Protein AF-A0A7C0UX94-F1 (afdb_monomer)

Secondary structure (DSSP, 8-state):
--HHHHHHHHHHTT---------SSEEEEEE----SS----HHHHHHHHHTSS-SEEEEEES-TT-S-HHHHHHHHHHHHHHT-EEEEEE-SSS---TT--BHHHHHHHHHHHHHHHHHHHHHT--EEEEES--PBPTTTTTTT----EEBB-TTSSBHHHHHHH-HHHHHHHHHHHHHHS-HHHHHHHHHHHHHHHH---HHHHHHHHHHS-HHHHHHHHHHHHHHHHHHS--SEE-HHHHHHHHHHHHHHTT-HHHHHHHTT--GGGS-HHHHHHHHHHHHHHHHHHHHHHHHHHHT-EEEEEPPP--SGGGTTTBTT-SHHHHHHHHHHH--TTEEEEEEHHHHHHTT-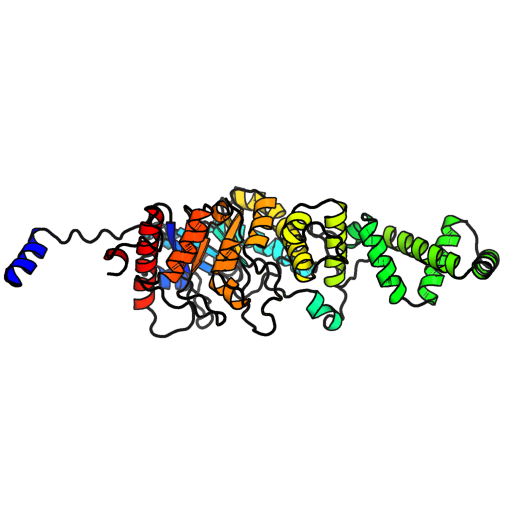-HHHHHHHSPTTGGGGEEEEEE-BS--TT---BPPPTT-HHHHHHHHHHHHTT--SEEEEEPP-S-S-HHHHHHHHHHHHHHHHHHHHTT--GGG--HHHH-

Mean predicted aligned error: 6.47 Å

Foldseek 3Di:
DDPVVVVVCCVVVPPPVPPLQFFDFEFEEAELADPPDDPQQQLRSCVVCLPLPGQEYEYEEQALPRQDPVNLVSLLVSCVVSVHAYAYAYNQPPWQQLLFQALVSLVVNLVRVLSNLVSCLSNVHAAYEYALHPDFQLVVCVPPPPFFHQGHALQSHGLLQLCLVFPQLLLVVLVVVVVVDDPVVLVVLLLVQCCVPVVDDDPRSVVVQVPDDPVRSVVSSSVSSSVVSNVVRDRTDRRVSSLSSQLSSCLVVVNQLCCQQQVSDRPVPTDSLSSQQSSSLSSNLSSVVSCLVSCVVSNHAYAYEADADQDLVRQLGIHPNALQSVLSSQVSNVHPRYAYEYEQLRNQLSVHDLQVSLLPHDAQSLQRYAEYEDAQPRHNNSARHQDALPRLVRLQSVLSSVRSPVQHHYYYRYHGDDDDPRPSSNRRSSSVSLSSVCVNVVQHSVRDDPVSVD

Solvent-accessible surface area (backbone atoms only — not comparable to full-atom values): 23835 Å² total; per-residue (Å²): 133,57,72,67,57,54,53,50,49,46,64,72,68,44,66,68,68,78,65,82,69,71,40,89,48,45,46,51,25,32,47,51,38,78,78,82,85,55,94,62,48,73,48,53,38,51,58,71,52,61,79,46,82,51,52,31,40,31,39,63,37,58,49,64,76,70,66,47,78,67,40,43,55,49,46,40,49,50,32,67,76,69,68,46,45,42,30,35,33,42,25,80,81,49,68,49,45,44,41,48,38,41,44,69,49,38,53,48,40,58,48,49,56,52,42,38,44,52,44,26,48,73,52,62,32,49,34,42,33,34,55,49,16,74,45,59,46,50,70,81,40,63,81,73,59,83,68,61,41,54,32,22,43,43,82,69,45,61,34,21,60,56,32,48,72,24,72,64,21,34,52,53,50,45,56,57,43,66,75,72,52,54,70,67,58,46,50,52,44,31,49,55,40,46,29,69,76,69,73,44,58,70,71,62,40,53,52,51,61,70,69,47,51,72,70,55,46,52,51,47,35,53,52,24,50,45,54,46,35,51,77,51,45,59,55,68,41,47,60,46,54,48,47,50,35,49,37,30,46,32,53,76,69,64,33,66,48,34,38,73,55,35,65,62,47,59,64,95,76,36,58,66,69,33,48,47,27,22,40,30,37,44,27,38,47,31,53,50,65,74,39,48,66,57,30,62,78,37,64,28,32,41,27,42,21,37,21,70,36,91,46,77,93,48,41,72,36,43,33,40,45,48,70,54,54,47,48,49,38,42,58,77,67,67,42,97,47,48,33,27,29,50,35,45,30,27,28,12,21,36,73,45,61,52,62,62,52,57,67,69,39,58,86,56,53,16,62,44,36,42,34,34,40,42,41,33,76,57,34,59,78,63,40,37,39,70,36,55,64,65,47,57,65,53,50,41,50,54,45,59,36,34,78,16,41,37,69,47,34,37,43,27,42,44,69,39,82,75,85,78,72,73,67,48,48,46,46,22,50,51,21,51,27,53,49,43,44,40,55,75,68,69,54,51,76,93,64,62,53,73,76,62,66,108

Nearest PDB structures (foldseek):
  7x7w-assembly1_B-2  TM=7.216E-01  e=4.611E-09  Clostridia bacterium
  4pfh-assembly1_B  TM=6.745E-01  e=8.131E-09  Pseudomonas cichorii
  8xj1-assembly1_A  TM=6.664E-01  e=1.167E-08  Kroppenstedtia eburnea
  4pgl-assembly2_D  TM=6.626E-01  e=1.434E-08  Pseudomonas cichorii
  4q7i-assembly1_A  TM=6.399E-01  e=9.015E-09  Escherichia coli K-12

Sequence (454 aa):
MSNMLKEALNKVFGKKKERFFEPSGYKIGVTTGIPSFDRATVVQQTQMVVSKGTKVIQVDLEYPQSPTPHDIEEIKRIIKAQGLELTIHAATNVTLPTTSAEKIDYELVDKDMKDYVKLCKKVGFKAINVHSSYLPSPFLMREYRRLSWNMVDENGDPIGEKLAKSEKALEWFVNDRMEKISFETKLVILRNYLSKKEKIYGEELDKKLRSLSEREMEKLMKESIKDYYRENPPTNLYEFEAYMIMAWWMYERGDELWRNIAGGKPPDKCEEKKLVDAVAGKYLQGHIKKLLKDLEDAKVILLIENPDCRRKEFRGYHRLEKPIDIFYVVKSIDHPLVRMTIDFEHVATHGLNVEEEIKKMPQGSGEYVKMLHVGSYPSPAHLHHPVERDDVYLYRLMWHLRERGFKEGYIIFEWGGGRKEEERWLESVNALKWMAMWLERDVAPDDLPPEFFG

Radius of gyration: 27.6 Å; Cα contacts (8 Å, |Δi|>4): 798; chains: 1; bounding box: 81×45×96 Å

Structure (mmCIF, N/CA/C/O backbone):
data_AF-A0A7C0UX94-F1
#
_entry.id   AF-A0A7C0UX94-F1
#
loop_
_atom_site.group_PDB
_atom_site.id
_atom_site.type_symbol
_atom_site.label_atom_id
_atom_site.label_alt_id
_atom_site.label_comp_id
_atom_site.label_asym_id
_atom_site.label_entity_id
_atom_site.label_seq_id
_atom_site.pdbx_PDB_ins_code
_atom_site.Cartn_x
_atom_site.Cartn_y
_atom_site.Cartn_z
_atom_site.occupancy
_atom_site.B_iso_or_equiv
_atom_site.auth_seq_id
_atom_site.auth_comp_id
_atom_site.auth_asym_id
_atom_site.auth_atom_id
_atom_site.pdbx_PDB_model_num
ATOM 1 N N . MET A 1 1 ? -45.753 -14.190 41.752 1.00 53.19 1 MET A N 1
ATOM 2 C CA . MET A 1 1 ? -44.791 -13.324 42.473 1.00 53.19 1 MET A CA 1
ATOM 3 C C . MET A 1 1 ? -45.072 -11.888 42.039 1.00 53.19 1 MET A C 1
ATOM 5 O O . MET A 1 1 ? -45.102 -11.661 40.837 1.00 53.19 1 MET A O 1
ATOM 9 N N . SER A 1 2 ? -45.422 -10.972 42.952 1.00 69.06 2 SER A N 1
ATOM 10 C CA . SER A 1 2 ? -45.878 -9.620 42.572 1.00 69.06 2 SER A CA 1
ATOM 11 C C . SER A 1 2 ? -44.735 -8.800 41.959 1.00 69.06 2 SER A C 1
ATOM 13 O O . SER A 1 2 ? -43.576 -8.978 42.338 1.00 69.06 2 SER A O 1
ATOM 15 N N . ASN A 1 3 ? -45.046 -7.891 41.028 1.00 64.06 3 ASN A N 1
ATOM 16 C CA . ASN A 1 3 ? -44.052 -6.991 40.418 1.00 64.06 3 ASN A CA 1
ATOM 17 C C . ASN A 1 3 ? -43.265 -6.191 41.471 1.00 64.06 3 ASN A C 1
ATOM 19 O O . ASN A 1 3 ? -42.065 -5.985 41.319 1.00 64.06 3 ASN A O 1
ATOM 23 N N . MET A 1 4 ? -43.910 -5.874 42.596 1.00 70.62 4 MET A N 1
ATOM 24 C CA . MET A 1 4 ? -43.288 -5.242 43.761 1.00 70.62 4 MET A CA 1
ATOM 25 C C . MET A 1 4 ? -42.178 -6.098 44.390 1.00 70.62 4 MET A C 1
ATOM 27 O O . MET A 1 4 ? -41.134 -5.576 44.773 1.00 70.62 4 MET A O 1
ATOM 31 N N . LEU A 1 5 ? -42.366 -7.421 44.469 1.00 68.06 5 LEU A N 1
ATOM 32 C CA . LEU A 1 5 ? -41.351 -8.331 45.008 1.00 68.06 5 LEU A CA 1
ATOM 33 C C . LEU A 1 5 ? -40.148 -8.443 44.056 1.00 68.06 5 LEU A C 1
ATOM 35 O O . LEU A 1 5 ? -39.011 -8.521 44.511 1.00 68.06 5 LEU A O 1
ATOM 39 N N . LYS A 1 6 ? -40.387 -8.390 42.738 1.00 63.97 6 LYS A N 1
ATOM 40 C CA . LYS A 1 6 ? -39.338 -8.361 41.701 1.00 63.97 6 LYS A CA 1
ATOM 41 C C . LYS A 1 6 ? -38.492 -7.082 41.779 1.00 63.97 6 LYS A C 1
ATOM 43 O O . LYS A 1 6 ? -37.269 -7.154 41.703 1.00 63.97 6 LYS A O 1
ATOM 48 N N . GLU A 1 7 ? -39.119 -5.922 41.971 1.00 67.25 7 GLU A N 1
ATOM 49 C CA . GLU A 1 7 ? -38.414 -4.642 42.141 1.00 67.25 7 GLU A CA 1
ATOM 50 C C . GLU A 1 7 ? -37.633 -4.566 43.456 1.00 67.25 7 GLU A C 1
ATOM 52 O O . GLU A 1 7 ? -36.495 -4.093 43.469 1.00 67.25 7 GLU A O 1
ATOM 57 N N . ALA A 1 8 ? -38.202 -5.081 44.548 1.00 69.31 8 ALA A N 1
ATOM 58 C CA . ALA A 1 8 ? -37.527 -5.147 45.840 1.00 69.31 8 ALA A CA 1
ATOM 59 C C . ALA A 1 8 ? -36.308 -6.084 45.798 1.00 69.31 8 ALA A C 1
ATOM 61 O O . ALA A 1 8 ? -35.240 -5.716 46.283 1.00 69.31 8 ALA A O 1
ATOM 62 N N . LEU A 1 9 ? -36.421 -7.247 45.146 1.00 62.31 9 LEU A N 1
ATOM 63 C CA . LEU A 1 9 ? -35.295 -8.165 44.939 1.00 62.31 9 LEU A CA 1
ATOM 64 C C . LEU A 1 9 ? -34.199 -7.538 44.061 1.00 62.31 9 LEU A C 1
ATOM 66 O O . LEU A 1 9 ? -33.023 -7.641 44.401 1.00 62.31 9 LEU A O 1
ATOM 70 N N . ASN A 1 10 ? -34.563 -6.801 43.006 1.00 62.44 10 ASN A N 1
ATOM 71 C CA . ASN A 1 10 ? -33.601 -6.068 42.169 1.00 62.44 10 ASN A CA 1
ATOM 72 C C . ASN A 1 10 ? -32.877 -4.932 42.919 1.00 62.44 10 ASN A C 1
ATOM 74 O O . ASN A 1 10 ? -31.728 -4.619 42.597 1.00 62.44 10 ASN A O 1
ATOM 78 N N . LYS A 1 11 ? -33.526 -4.320 43.920 1.00 61.97 11 LYS A N 1
ATOM 79 C CA . LYS A 1 11 ? -32.927 -3.303 44.804 1.00 61.97 11 LYS A CA 1
ATOM 80 C C . LYS A 1 11 ? -32.017 -3.905 45.878 1.00 61.97 11 LYS A C 1
ATOM 82 O O . LYS A 1 11 ? -30.980 -3.319 46.168 1.00 61.97 11 LYS A O 1
ATOM 87 N N . VAL A 1 12 ? -32.396 -5.045 46.461 1.00 61.75 12 VAL A N 1
ATOM 88 C CA . VAL A 1 12 ? -31.690 -5.670 47.598 1.00 61.75 12 VAL A CA 1
ATOM 89 C C . VAL A 1 12 ? -30.493 -6.505 47.151 1.00 61.75 12 VAL A C 1
ATOM 91 O O . VAL A 1 12 ? -29.447 -6.450 47.789 1.00 61.75 12 VAL A O 1
ATOM 94 N N . PHE A 1 13 ? -30.599 -7.232 46.038 1.00 53.53 13 PHE A N 1
ATOM 95 C CA . PHE A 1 13 ? -29.472 -8.019 45.527 1.00 53.53 13 PHE A CA 1
ATOM 96 C C . PHE A 1 13 ? -28.474 -7.198 44.719 1.00 53.53 13 PHE A C 1
ATOM 98 O O . PHE A 1 13 ? -27.412 -7.708 44.370 1.00 53.53 13 PHE A O 1
ATOM 105 N N . GLY A 1 14 ? -28.804 -5.930 44.452 1.00 46.16 14 GLY A N 1
ATOM 106 C CA . GLY A 1 14 ? -28.168 -5.147 43.418 1.00 46.16 14 GLY A CA 1
ATOM 107 C C . GLY A 1 14 ? -28.348 -5.858 42.080 1.00 46.16 14 GLY A C 1
ATOM 108 O O . GLY A 1 14 ? -27.892 -6.980 41.865 1.00 46.16 14 GLY A O 1
ATOM 109 N N . LYS A 1 15 ? -28.872 -5.166 41.071 1.00 43.44 15 LYS A N 1
ATOM 110 C CA . LYS A 1 15 ? -28.225 -5.372 39.778 1.00 43.44 15 LYS A CA 1
ATOM 111 C C . LYS A 1 15 ? -26.751 -5.092 40.062 1.00 43.44 15 LYS A C 1
ATOM 113 O O . LYS A 1 15 ? -26.399 -3.931 40.277 1.00 43.44 15 LYS A O 1
ATOM 118 N N . LYS A 1 16 ? -25.902 -6.131 40.161 1.00 39.16 16 LYS A N 1
ATOM 119 C CA . LYS A 1 16 ? -24.482 -5.988 39.827 1.00 39.16 16 LYS A CA 1
ATOM 120 C C . LYS A 1 16 ? -24.560 -5.131 38.582 1.00 39.16 16 LYS A C 1
ATOM 122 O O . LYS A 1 16 ? -25.128 -5.617 37.606 1.00 39.16 16 LYS A O 1
ATOM 127 N N . LYS A 1 17 ? -24.176 -3.845 38.669 1.00 39.62 17 LYS A N 1
ATOM 128 C CA . LYS A 1 17 ? -24.048 -2.995 37.483 1.00 39.62 17 LYS A CA 1
ATOM 129 C C . LYS A 1 17 ? -23.378 -3.915 36.491 1.00 39.62 17 LYS A C 1
ATOM 131 O O . LYS A 1 17 ? -22.303 -4.412 36.848 1.00 39.62 17 LYS A O 1
ATOM 136 N N . GLU A 1 18 ? -24.073 -4.274 35.410 1.00 43.97 18 GLU A N 1
ATOM 137 C CA . GLU A 1 18 ? -23.497 -5.127 34.381 1.00 43.97 18 GLU A CA 1
ATOM 138 C C . GLU A 1 18 ? -22.158 -4.477 34.105 1.00 43.97 18 GLU A C 1
ATOM 140 O O . GLU A 1 18 ? -22.091 -3.303 33.732 1.00 43.97 18 GLU A O 1
ATOM 145 N N . ARG A 1 19 ? -21.091 -5.146 34.553 1.00 47.66 19 ARG A N 1
ATOM 146 C CA . ARG A 1 19 ? -19.752 -4.604 34.403 1.00 47.66 19 ARG A CA 1
ATOM 147 C C . ARG A 1 19 ? -19.648 -4.457 32.906 1.00 47.66 19 ARG A C 1
ATOM 149 O O . ARG A 1 19 ? -19.802 -5.475 32.241 1.00 47.66 19 ARG A O 1
ATOM 156 N N . PHE A 1 20 ? -19.476 -3.224 32.426 1.00 54.09 20 PHE A N 1
ATOM 157 C CA . PHE A 1 20 ? -19.206 -2.941 31.023 1.00 54.09 20 PHE A CA 1
ATOM 158 C C . PHE A 1 20 ? -18.286 -4.045 30.515 1.00 54.09 20 PHE A C 1
ATOM 160 O O . PHE A 1 20 ? -17.175 -4.211 31.029 1.00 54.09 20 PHE A O 1
ATOM 167 N N . PHE A 1 21 ? -18.844 -4.908 29.668 1.00 75.38 21 PHE A N 1
ATOM 168 C CA . PHE A 1 21 ? -18.183 -6.139 29.298 1.00 75.38 21 PHE A CA 1
ATOM 169 C C . PHE A 1 21 ? -17.116 -5.765 28.284 1.00 75.38 21 PHE A C 1
ATOM 171 O O . PHE A 1 21 ? -17.414 -5.337 27.174 1.00 75.38 21 PHE A O 1
ATOM 178 N N . GLU A 1 22 ? -15.868 -5.836 28.715 1.00 87.12 22 GLU A N 1
ATOM 179 C CA . GLU A 1 22 ? -14.724 -5.494 27.889 1.00 87.12 22 GLU A CA 1
ATOM 180 C C . GLU A 1 22 ? -14.121 -6.801 27.370 1.00 87.12 22 GLU A C 1
ATOM 182 O O . GLU A 1 22 ? -13.654 -7.590 28.200 1.00 87.12 22 GLU A O 1
ATOM 187 N N . PRO A 1 23 ? -14.160 -7.059 26.048 1.00 92.62 23 PRO A N 1
ATOM 188 C CA . PRO A 1 23 ? -13.433 -8.177 25.459 1.00 92.62 23 PRO A CA 1
ATOM 189 C C . PRO A 1 23 ? -11.940 -8.096 25.815 1.00 92.62 23 PRO A C 1
ATOM 191 O O . PRO A 1 23 ? -11.379 -7.015 26.013 1.00 92.62 23 PRO A O 1
ATOM 194 N N . SER A 1 24 ? -11.316 -9.258 25.979 1.00 91.81 24 SER A N 1
ATOM 195 C CA . SER A 1 24 ? -9.931 -9.388 26.435 1.00 91.81 24 SER A CA 1
ATOM 196 C C . SER A 1 24 ? -8.909 -9.339 25.295 1.00 91.81 24 SER A C 1
ATOM 198 O O . SER A 1 24 ? -7.854 -8.725 25.452 1.00 91.81 24 SER A O 1
ATOM 200 N N . GLY A 1 25 ? -9.222 -9.960 24.158 1.00 93.38 25 GLY A N 1
ATOM 201 C CA . GLY A 1 25 ? -8.390 -10.012 22.956 1.00 93.38 25 GLY A CA 1
ATOM 202 C C . GLY A 1 25 ? -8.721 -8.908 21.952 1.00 93.38 25 GLY A C 1
ATOM 203 O O . GLY A 1 25 ? -7.832 -8.423 21.250 1.00 93.38 25 GLY A O 1
ATOM 204 N N . TYR A 1 26 ? -9.977 -8.461 21.897 1.00 96.69 26 TYR A N 1
ATOM 205 C CA . TYR A 1 26 ? -10.390 -7.390 20.987 1.00 96.69 26 TYR A CA 1
ATOM 206 C C . TYR A 1 26 ? -10.518 -6.047 21.704 1.00 96.69 26 TYR A C 1
ATOM 208 O O . TYR A 1 26 ? -11.089 -5.947 22.786 1.00 96.69 26 TYR A O 1
ATOM 216 N N . LYS A 1 27 ? -10.024 -4.981 21.075 1.00 96.00 27 LYS A N 1
ATOM 217 C CA . LYS A 1 27 ? -10.224 -3.604 21.522 1.00 96.00 27 LYS A CA 1
ATOM 218 C C . LYS A 1 27 ? -11.244 -2.932 20.617 1.00 96.00 27 LYS A C 1
ATOM 220 O O . LYS A 1 27 ? -10.963 -2.667 19.449 1.00 96.00 27 LYS A O 1
ATOM 225 N N . ILE A 1 28 ? -12.422 -2.660 21.167 1.00 95.62 28 ILE A N 1
ATOM 226 C CA . ILE A 1 28 ? -13.495 -1.999 20.425 1.00 95.62 28 ILE A CA 1
ATOM 227 C C . ILE A 1 28 ? -13.242 -0.497 20.423 1.00 95.62 28 ILE A C 1
ATOM 229 O O . ILE A 1 28 ? -12.970 0.088 21.477 1.00 95.62 28 ILE A O 1
ATOM 233 N N . GLY A 1 29 ? -13.294 0.084 19.229 1.00 94.31 29 GLY A N 1
ATOM 234 C CA . GLY A 1 29 ? -12.984 1.474 18.964 1.00 94.31 29 GLY A CA 1
ATOM 235 C C . GLY A 1 29 ? -13.995 2.165 18.066 1.00 94.31 29 GLY A C 1
ATOM 236 O O . GLY A 1 29 ? -14.942 1.558 17.571 1.00 94.31 29 GLY A O 1
ATOM 237 N N . VAL A 1 30 ? -13.761 3.454 17.867 1.00 92.50 30 VAL A N 1
ATOM 238 C CA . VAL A 1 30 ? -14.549 4.332 16.998 1.00 92.50 30 VAL A CA 1
ATOM 239 C C . VAL A 1 30 ? -13.612 5.233 16.211 1.00 92.50 30 VAL A C 1
ATOM 241 O O . VAL A 1 30 ? -12.594 5.661 16.766 1.00 92.50 30 VAL A O 1
ATOM 244 N N . THR A 1 31 ? -13.949 5.541 14.963 1.00 90.69 31 THR A N 1
ATOM 245 C CA . THR A 1 31 ? -13.313 6.664 14.261 1.00 90.69 31 THR A CA 1
ATOM 246 C C . THR A 1 31 ? -13.906 7.998 14.727 1.00 90.69 31 THR A C 1
ATOM 248 O O . THR A 1 31 ? -15.064 8.070 15.140 1.00 90.69 31 THR A O 1
ATOM 251 N N . THR A 1 32 ? -13.129 9.078 14.669 1.00 86.38 32 THR A N 1
ATOM 252 C CA . THR A 1 32 ? -13.650 10.447 14.793 1.00 86.38 32 THR A CA 1
ATOM 253 C C . THR A 1 32 ? -14.508 10.864 13.600 1.00 86.38 32 THR A C 1
ATOM 255 O O . THR A 1 32 ? -15.239 11.849 13.703 1.00 86.38 32 THR A O 1
ATOM 258 N N . GLY A 1 33 ? -14.420 10.125 12.492 1.00 74.44 33 GLY A N 1
ATOM 259 C CA . GLY A 1 33 ? -15.101 10.421 11.248 1.00 74.44 33 GLY A CA 1
ATOM 260 C C . GLY A 1 33 ? -14.429 11.544 10.467 1.00 74.44 33 GLY A C 1
ATOM 261 O O . GLY A 1 33 ? -13.710 12.398 11.003 1.00 74.44 33 GLY A O 1
ATOM 262 N N . ILE A 1 34 ? -14.708 11.544 9.167 1.00 60.88 34 ILE A N 1
ATOM 263 C CA . ILE A 1 34 ? -14.096 12.474 8.235 1.00 60.88 34 ILE A CA 1
ATOM 264 C C . ILE A 1 34 ? -14.614 13.893 8.517 1.00 60.88 34 ILE A C 1
ATOM 266 O O . ILE A 1 34 ? -15.833 14.104 8.481 1.00 60.88 34 ILE A O 1
ATOM 270 N N . PRO A 1 35 ? -13.734 14.898 8.712 1.00 52.69 35 PRO A N 1
ATOM 271 C CA . PRO A 1 35 ? -14.116 16.298 8.910 1.00 52.69 35 PRO A CA 1
ATOM 272 C C . PRO A 1 35 ? -14.655 16.914 7.611 1.00 52.69 35 PRO A C 1
ATOM 274 O O . PRO A 1 35 ? -14.038 17.776 6.994 1.00 52.69 35 PRO A O 1
ATOM 277 N N . SER A 1 36 ? -15.814 16.453 7.149 1.00 46.09 36 SER A N 1
ATOM 278 C CA . SER A 1 36 ? -16.435 16.937 5.916 1.00 46.09 36 SER A CA 1
ATOM 279 C C . SER A 1 36 ? -17.377 18.121 6.145 1.00 46.09 36 SER A C 1
ATOM 281 O O . SER A 1 36 ? -17.770 18.757 5.170 1.00 46.09 36 SER A O 1
ATOM 283 N N . PHE A 1 37 ? -17.685 18.490 7.398 1.00 41.88 37 PHE A N 1
ATOM 284 C CA . PHE A 1 37 ? -18.632 19.583 7.665 1.00 41.88 37 PHE A CA 1
ATOM 285 C C . PHE A 1 37 ? -18.233 20.612 8.725 1.00 41.88 37 PHE A C 1
ATOM 287 O O . PHE A 1 37 ? -18.705 21.741 8.626 1.00 41.88 37 PHE A O 1
ATOM 294 N N . ASP A 1 38 ? -17.304 20.319 9.637 1.00 48.31 38 ASP A N 1
ATOM 295 C CA . ASP A 1 38 ? -16.873 21.293 10.641 1.00 48.31 38 ASP A CA 1
ATOM 296 C C . ASP A 1 38 ? -15.354 21.419 10.685 1.00 48.31 38 ASP A C 1
ATOM 298 O O . ASP A 1 38 ? -14.623 20.434 10.613 1.00 48.31 38 ASP A O 1
ATOM 302 N N . ARG A 1 39 ? -14.872 22.659 10.834 1.00 62.56 39 ARG A N 1
ATOM 303 C CA . ARG A 1 39 ? -13.460 23.041 11.040 1.00 62.56 39 ARG A CA 1
ATOM 304 C C . ARG A 1 39 ? -12.932 22.569 12.407 1.00 62.56 39 ARG A C 1
ATOM 306 O O . ARG A 1 39 ? -12.199 23.302 13.072 1.00 62.56 39 ARG A O 1
ATOM 313 N N . ALA A 1 40 ? -13.373 21.397 12.852 1.00 76.12 40 ALA A N 1
ATOM 314 C CA . ALA A 1 40 ? -13.043 20.828 14.135 1.00 76.12 40 ALA A CA 1
ATOM 315 C C . ALA A 1 40 ? -11.542 20.540 14.178 1.00 76.12 40 ALA A C 1
ATOM 317 O O . ALA A 1 40 ? -10.990 19.885 13.294 1.00 76.12 40 ALA A O 1
ATOM 318 N N . THR A 1 41 ? -10.870 21.046 15.207 1.00 86.31 41 THR A N 1
ATOM 319 C CA . THR A 1 41 ? -9.488 20.660 15.476 1.00 86.31 41 THR A CA 1
ATOM 320 C C . THR A 1 41 ? -9.439 19.191 15.887 1.00 86.31 41 THR A C 1
ATOM 322 O O . THR A 1 41 ? -10.427 18.619 16.352 1.00 86.31 41 THR A O 1
ATOM 325 N N . VAL A 1 42 ? -8.256 18.585 15.802 1.00 86.81 42 VAL A N 1
ATOM 326 C CA . VAL A 1 42 ? -8.038 17.192 16.226 1.00 86.81 42 VAL A CA 1
ATOM 327 C C . VAL A 1 42 ? -8.453 16.960 17.687 1.00 86.81 42 VAL A C 1
ATOM 329 O O . VAL A 1 42 ? -8.959 15.896 18.048 1.00 86.81 42 VAL A O 1
ATOM 332 N N . VAL A 1 43 ? -8.302 17.980 18.539 1.00 90.56 43 VAL A N 1
ATOM 333 C CA . VAL A 1 43 ? -8.788 17.953 19.926 1.00 90.56 43 VAL A CA 1
ATOM 334 C C . VAL A 1 43 ? -10.310 17.866 19.971 1.00 90.56 43 VAL A C 1
ATOM 336 O O . VAL A 1 43 ? -10.839 17.020 20.686 1.00 90.56 43 VAL A O 1
ATOM 339 N N . GLN A 1 44 ? -11.009 18.714 19.212 1.00 87.69 44 GLN A N 1
ATOM 340 C CA . GLN A 1 44 ? -12.473 18.733 19.180 1.00 87.69 44 GLN A CA 1
ATOM 341 C C . GLN A 1 44 ? -13.027 17.399 18.670 1.00 87.69 44 GLN A C 1
ATOM 343 O O . GLN A 1 44 ? -13.888 16.817 19.323 1.00 87.69 44 GLN A O 1
ATOM 348 N N . GLN A 1 45 ? -12.456 16.865 17.588 1.00 85.12 45 GLN A N 1
ATOM 349 C CA . GLN A 1 45 ? -12.780 15.534 17.068 1.00 85.12 45 GLN A CA 1
ATOM 350 C C . GLN A 1 45 ? -12.616 14.447 18.140 1.00 85.12 45 GLN A C 1
ATOM 352 O O . GLN A 1 45 ? -13.533 13.671 18.398 1.00 85.12 45 GLN A O 1
ATOM 357 N N . THR A 1 46 ? -11.472 14.430 18.833 1.00 88.19 46 THR A N 1
ATOM 358 C CA . THR A 1 46 ? -11.205 13.454 19.902 1.00 88.19 46 THR A CA 1
ATOM 359 C C . THR A 1 46 ? -12.208 13.593 21.056 1.00 88.19 46 THR A C 1
ATOM 361 O O . THR A 1 46 ? -12.697 12.594 21.583 1.00 88.19 46 THR A O 1
ATOM 364 N N . GLN A 1 47 ? -12.545 14.824 21.453 1.00 87.19 47 GLN A N 1
ATOM 365 C CA . GLN A 1 47 ? -13.496 15.103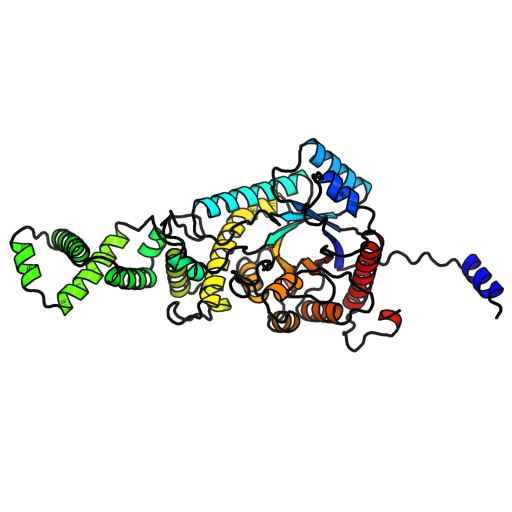 22.533 1.00 87.19 47 GLN A CA 1
ATOM 366 C C . GLN A 1 47 ? -14.929 14.673 22.189 1.00 87.19 47 GLN A C 1
ATOM 368 O O . GLN A 1 47 ? -15.640 14.213 23.082 1.00 87.19 47 GLN A O 1
ATOM 373 N N . MET A 1 48 ? -15.345 14.768 20.922 1.00 81.81 48 MET A N 1
ATOM 374 C CA . MET A 1 48 ? -16.683 14.346 20.482 1.00 81.81 48 MET A CA 1
ATOM 375 C C . MET A 1 48 ? -16.932 12.852 20.718 1.00 81.81 48 MET A C 1
ATOM 377 O O . MET A 1 48 ? -18.034 12.457 21.102 1.00 81.81 48 MET A O 1
ATOM 381 N N . VAL A 1 49 ? -15.903 12.022 20.535 1.00 84.12 49 VAL A N 1
ATOM 382 C CA . VAL A 1 49 ? -16.024 10.560 20.641 1.00 84.12 49 VAL A CA 1
ATOM 383 C C . VAL A 1 49 ? -15.587 9.994 21.998 1.00 84.12 49 VAL A C 1
ATOM 385 O O . VAL A 1 49 ? -15.907 8.853 22.330 1.00 84.12 49 VAL A O 1
ATOM 388 N N . VAL A 1 50 ? -14.933 10.803 22.842 1.00 85.62 50 VAL A N 1
ATOM 389 C CA . VAL A 1 50 ? -14.424 10.399 24.167 1.00 85.62 50 VAL A CA 1
ATOM 390 C C . VAL A 1 50 ? -15.510 9.840 25.094 1.00 85.62 50 VAL A C 1
ATOM 392 O O . VAL A 1 50 ? -15.253 8.977 25.930 1.00 85.62 50 VAL A O 1
ATOM 395 N N . SER A 1 51 ? -16.741 10.332 24.949 1.00 80.12 51 SER A N 1
ATOM 396 C CA . SER A 1 51 ? -17.885 9.981 25.793 1.00 80.12 51 SER A CA 1
ATOM 397 C C . SER A 1 51 ? -18.630 8.730 25.320 1.00 80.12 51 SER A C 1
ATOM 399 O O . SER A 1 51 ? -19.551 8.276 25.998 1.00 80.12 51 SER A O 1
ATOM 401 N N . LYS A 1 52 ? -18.237 8.134 24.186 1.00 78.94 52 LYS A N 1
ATOM 402 C CA . LYS A 1 52 ? -18.984 7.057 23.513 1.00 78.94 52 LYS A CA 1
ATOM 403 C C . LYS A 1 52 ? -18.681 5.652 24.053 1.00 78.94 52 LYS A C 1
ATOM 405 O O . LYS A 1 52 ? -18.935 4.655 23.389 1.00 78.94 52 LYS A O 1
ATOM 410 N N . GLY A 1 53 ? -18.140 5.551 25.270 1.00 82.00 53 GLY A N 1
ATOM 411 C CA . GLY A 1 53 ? -17.945 4.272 25.964 1.00 82.00 53 GLY A CA 1
ATOM 412 C C . GLY A 1 53 ? -16.875 3.361 25.350 1.00 82.00 53 GLY A C 1
ATOM 413 O O . GLY A 1 53 ? -16.880 2.156 25.604 1.00 82.00 53 GLY A O 1
ATOM 414 N N . THR A 1 54 ? -15.966 3.914 24.552 1.00 87.88 54 THR A N 1
ATOM 415 C CA . THR A 1 54 ? -14.853 3.197 23.921 1.00 87.88 54 THR A CA 1
ATOM 416 C C . THR A 1 54 ? -13.546 3.363 24.707 1.00 87.88 54 THR A C 1
ATOM 418 O O . THR A 1 54 ? -13.377 4.333 25.446 1.00 87.88 54 THR A O 1
ATOM 421 N N . LYS A 1 55 ? -12.601 2.433 24.525 1.00 87.81 55 LYS A N 1
ATOM 422 C CA . LYS A 1 55 ? -11.207 2.589 24.978 1.00 87.81 55 LYS A CA 1
ATOM 423 C C . LYS A 1 55 ? -10.245 2.961 23.859 1.00 87.81 55 LYS A C 1
ATOM 425 O O . LYS A 1 55 ? -9.123 3.369 24.151 1.00 87.81 55 LYS A O 1
ATOM 430 N N . VAL A 1 56 ? -10.668 2.799 22.608 1.00 95.06 56 VAL A N 1
ATOM 431 C CA . VAL A 1 56 ? -9.866 3.112 21.428 1.00 95.06 56 VAL A CA 1
ATOM 432 C C . VAL A 1 56 ? -10.573 4.169 20.602 1.00 95.06 56 VAL A C 1
ATOM 434 O O . VAL A 1 56 ? -11.760 4.048 20.301 1.00 95.06 56 VAL A O 1
ATOM 437 N N . ILE A 1 57 ? -9.831 5.198 20.224 1.00 94.50 57 ILE A N 1
ATOM 438 C CA . ILE A 1 57 ? -10.282 6.198 19.264 1.00 94.50 57 ILE A CA 1
ATOM 439 C C . ILE A 1 57 ? -9.284 6.199 18.111 1.00 94.50 57 ILE A C 1
ATOM 441 O O . ILE A 1 57 ? -8.072 6.294 18.318 1.00 94.50 57 ILE A O 1
ATOM 445 N N . GLN A 1 58 ? -9.790 6.064 16.897 1.00 95.31 58 GLN A N 1
ATOM 446 C CA . GLN A 1 58 ? -9.029 6.299 15.686 1.00 95.31 58 GLN A CA 1
ATOM 447 C C . GLN A 1 58 ? -9.316 7.719 15.217 1.00 95.31 58 GLN A C 1
ATOM 449 O O . GLN A 1 58 ? -10.464 8.124 15.092 1.00 95.31 58 GLN A O 1
ATOM 454 N N . VAL A 1 59 ? -8.260 8.502 15.055 1.00 93.31 59 VAL A N 1
ATOM 455 C CA . VAL A 1 59 ? -8.349 9.908 14.678 1.00 93.31 59 VAL A CA 1
ATOM 456 C C . VAL A 1 59 ? -8.093 10.028 13.186 1.00 93.31 59 VAL A C 1
ATOM 458 O O . VAL A 1 59 ? -6.987 9.719 12.737 1.00 93.31 59 VAL A O 1
ATOM 461 N N . ASP A 1 60 ? -9.076 10.525 12.447 1.00 90.38 60 ASP A N 1
ATOM 462 C CA . ASP A 1 60 ? -8.928 10.828 11.025 1.00 90.38 60 ASP A CA 1
ATOM 463 C C . ASP A 1 60 ? -8.068 12.080 10.867 1.00 90.38 60 ASP A C 1
ATOM 465 O O . ASP A 1 60 ? -8.452 13.186 11.261 1.00 90.38 60 ASP A O 1
ATOM 469 N N . LEU A 1 61 ? -6.868 11.905 10.315 1.00 90.69 61 LEU A N 1
ATOM 470 C CA . LEU A 1 61 ? -5.867 12.956 10.231 1.00 90.69 61 LEU A CA 1
ATOM 471 C C . LEU A 1 61 ? -5.323 13.094 8.813 1.00 90.69 61 LEU A C 1
ATOM 473 O O . LEU A 1 61 ? -4.450 12.343 8.380 1.00 90.69 61 LEU A O 1
ATOM 477 N N . GLU A 1 62 ? -5.782 14.134 8.127 1.00 88.44 62 GLU A N 1
ATOM 478 C CA . GLU A 1 62 ? -5.459 14.388 6.719 1.00 88.44 62 GLU A CA 1
ATOM 479 C C . GLU A 1 62 ? -3.999 14.739 6.456 1.00 88.44 62 GLU A C 1
ATOM 481 O O . GLU A 1 62 ? -3.441 14.324 5.447 1.00 88.44 62 GLU A O 1
ATOM 486 N N . TYR A 1 63 ? -3.379 15.493 7.365 1.00 91.44 63 TYR A N 1
ATOM 487 C CA . TYR A 1 63 ? -1.979 15.879 7.255 1.00 91.44 63 TYR A CA 1
ATOM 488 C C . TYR A 1 63 ? -1.274 15.706 8.600 1.00 91.44 63 TYR A C 1
ATOM 490 O O . TYR A 1 63 ? -1.807 16.117 9.640 1.00 91.44 63 TYR A O 1
ATOM 498 N N . PRO A 1 64 ? -0.032 15.194 8.623 1.00 92.69 64 PRO A N 1
ATOM 499 C CA . PRO A 1 64 ? 0.698 15.017 9.874 1.00 92.69 64 PRO A CA 1
ATOM 500 C C . PRO A 1 64 ? 1.079 16.352 10.536 1.00 92.69 64 PRO A C 1
ATOM 502 O O . PRO A 1 64 ? 1.416 16.383 11.720 1.00 92.69 64 PRO A O 1
ATOM 505 N N . GLN A 1 65 ? 1.008 17.467 9.802 1.00 91.62 65 GLN A N 1
ATOM 506 C CA . GLN A 1 65 ? 1.276 18.813 10.313 1.00 91.62 65 GLN A CA 1
ATOM 507 C C . GLN A 1 65 ? 0.018 19.537 10.830 1.00 91.62 65 GLN A C 1
ATOM 509 O O . GLN A 1 65 ? 0.143 20.638 11.361 1.00 91.62 65 GLN A O 1
ATOM 514 N N . SER A 1 66 ? -1.178 18.944 10.703 1.00 90.31 66 SER A N 1
ATOM 515 C CA . SER A 1 66 ? -2.435 19.562 11.153 1.00 90.31 66 SER A CA 1
ATOM 516 C C . SER A 1 66 ? -2.499 19.864 12.661 1.00 90.31 66 SER A C 1
ATOM 518 O O . SER A 1 66 ? -3.014 20.927 13.009 1.00 90.31 66 SER A O 1
ATOM 520 N N . PRO A 1 67 ? -2.005 19.006 13.581 1.00 93.19 67 PRO A N 1
ATOM 521 C CA . PRO A 1 67 ? -2.075 19.298 15.013 1.00 93.19 67 PRO A CA 1
ATOM 522 C C . PRO A 1 67 ? -1.094 20.404 15.427 1.00 93.19 67 PRO A C 1
ATOM 524 O O . PRO A 1 67 ? 0.121 20.288 15.239 1.00 93.19 67 PRO A O 1
ATOM 527 N N . THR A 1 68 ? -1.595 21.454 16.078 1.00 94.75 68 THR A N 1
ATOM 528 C CA . THR A 1 68 ? -0.744 22.497 16.667 1.00 94.75 68 THR A CA 1
ATOM 529 C C . THR A 1 68 ? 0.002 21.977 17.910 1.00 94.75 68 THR A C 1
ATOM 531 O O . THR A 1 68 ? -0.379 20.960 18.498 1.00 94.75 68 THR A O 1
ATOM 534 N N . PRO A 1 69 ? 1.056 22.670 18.393 1.00 95.56 69 PRO A N 1
ATOM 535 C CA . PRO A 1 69 ? 1.694 22.314 19.662 1.00 95.56 69 PRO A CA 1
ATOM 536 C C . PRO A 1 69 ? 0.720 22.269 20.847 1.00 95.56 69 PRO A C 1
ATOM 538 O O . PRO A 1 69 ? 0.873 21.414 21.715 1.00 95.56 69 PRO A O 1
ATOM 541 N N . HIS A 1 70 ? -0.284 23.151 20.863 1.00 95.56 70 HIS A N 1
ATOM 542 C CA . HIS A 1 70 ? -1.334 23.140 21.879 1.00 95.56 70 HIS A CA 1
ATOM 543 C C . HIS A 1 70 ? -2.207 21.882 21.765 1.00 95.56 70 HIS A C 1
ATOM 545 O O . HIS A 1 70 ? -2.431 21.212 22.772 1.00 95.56 70 HIS A O 1
ATOM 551 N N . ASP A 1 71 ? -2.634 21.521 20.548 1.00 95.12 71 ASP A N 1
ATOM 552 C CA . ASP A 1 71 ? -3.451 20.323 20.316 1.00 95.12 71 ASP A CA 1
ATOM 553 C C . ASP A 1 71 ? -2.750 19.056 20.804 1.00 95.12 71 ASP A C 1
ATOM 555 O O . ASP A 1 71 ? -3.354 18.217 21.462 1.00 95.12 71 ASP A O 1
ATOM 559 N N . ILE A 1 72 ? -1.448 18.940 20.539 1.00 95.94 72 ILE A N 1
ATOM 560 C CA . ILE A 1 72 ? -0.640 17.791 20.960 1.00 95.94 72 ILE A CA 1
ATOM 561 C C . ILE A 1 72 ? -0.633 17.630 22.483 1.00 95.94 72 ILE A C 1
ATOM 563 O O . ILE A 1 72 ? -0.783 16.515 22.986 1.00 95.94 72 ILE A O 1
ATOM 567 N N . GLU A 1 73 ? -0.448 18.721 23.225 1.00 97.12 73 GLU A N 1
ATOM 568 C CA . GLU A 1 73 ? -0.430 18.663 24.688 1.00 97.12 73 GLU A CA 1
ATOM 569 C C . GLU A 1 73 ? -1.820 18.377 25.264 1.00 97.12 73 GLU A C 1
ATOM 571 O O . GLU A 1 73 ? -1.937 17.632 26.239 1.00 97.12 73 GLU A O 1
ATOM 576 N N . GLU A 1 74 ? -2.877 18.887 24.636 1.00 95.62 74 GLU A N 1
ATOM 577 C CA . GLU A 1 74 ? -4.246 18.606 25.059 1.00 95.62 74 GLU A CA 1
ATOM 578 C C . GLU A 1 74 ? -4.651 17.151 24.781 1.00 95.62 74 GLU A C 1
ATOM 580 O O . GLU A 1 74 ? -5.179 16.478 25.667 1.00 95.62 74 GLU A O 1
ATOM 585 N N . ILE A 1 75 ? -4.298 16.599 23.615 1.00 95.00 75 ILE A N 1
ATOM 586 C CA . ILE A 1 75 ? -4.519 15.180 23.295 1.00 95.00 75 ILE A CA 1
ATOM 587 C C . ILE A 1 75 ? -3.815 14.282 24.321 1.00 95.00 75 ILE A C 1
ATOM 589 O O . ILE A 1 75 ? -4.427 13.359 24.856 1.00 95.00 75 ILE A O 1
ATOM 593 N N . LYS A 1 76 ? -2.559 14.577 24.685 1.00 95.75 76 LYS A N 1
ATOM 594 C CA . LYS A 1 76 ? -1.842 13.825 25.733 1.00 95.75 76 LYS A CA 1
ATOM 595 C C . LYS A 1 76 ? -2.562 13.852 27.079 1.00 95.75 76 LYS A C 1
ATOM 597 O O . LYS A 1 76 ? -2.581 12.840 27.787 1.00 95.75 76 LYS A O 1
ATOM 602 N N . ARG A 1 77 ? -3.138 14.998 27.458 1.00 95.19 77 ARG A N 1
ATOM 603 C CA . ARG A 1 77 ? -3.928 15.117 28.692 1.00 95.19 77 ARG A CA 1
ATOM 604 C C . ARG A 1 77 ? -5.181 14.255 28.620 1.00 95.19 77 ARG A C 1
ATOM 606 O O . ARG A 1 77 ? -5.444 13.543 29.585 1.00 95.19 77 ARG A O 1
ATOM 613 N N . ILE A 1 78 ? -5.889 14.259 27.489 1.00 91.81 78 ILE A N 1
ATOM 614 C CA . ILE A 1 78 ? -7.075 13.420 27.263 1.00 91.81 78 ILE A CA 1
ATOM 615 C C . ILE A 1 78 ? -6.717 11.932 27.388 1.00 91.81 78 ILE A C 1
ATOM 617 O O . ILE A 1 78 ? -7.347 11.235 28.184 1.00 91.81 78 ILE A O 1
ATOM 621 N N . ILE A 1 79 ? -5.664 11.467 26.697 1.00 92.38 79 ILE A N 1
ATOM 622 C CA . ILE A 1 79 ? -5.150 10.084 26.792 1.00 92.38 79 ILE A CA 1
ATOM 623 C C . ILE A 1 79 ? -4.950 9.693 28.256 1.00 92.38 79 ILE A C 1
ATOM 625 O O . ILE A 1 79 ? -5.471 8.677 28.718 1.00 92.38 79 ILE A O 1
ATOM 629 N N . LYS A 1 80 ? -4.199 10.513 29.003 1.00 93.25 80 LYS A N 1
ATOM 630 C CA . LYS A 1 80 ? -3.829 10.218 30.389 1.00 93.25 80 LYS A CA 1
ATOM 631 C C . LYS A 1 80 ? -5.029 10.251 31.334 1.00 93.25 80 LYS A C 1
ATOM 633 O O . LYS A 1 80 ? -5.109 9.411 32.224 1.00 93.25 80 LYS A O 1
ATOM 638 N N . ALA A 1 81 ? -5.924 11.223 31.175 1.00 93.00 81 ALA A N 1
ATOM 639 C CA . ALA A 1 81 ? -7.064 11.416 32.067 1.00 93.00 81 ALA A CA 1
ATOM 640 C C . ALA A 1 81 ? -8.137 10.335 31.885 1.00 93.00 81 ALA A C 1
ATOM 642 O O . ALA A 1 81 ? -8.737 9.907 32.866 1.00 93.00 81 ALA A O 1
ATOM 643 N N . GLN A 1 82 ? -8.361 9.895 30.645 1.00 91.25 82 GLN A N 1
ATOM 644 C CA . GLN A 1 82 ? -9.419 8.940 30.303 1.00 91.25 82 GLN A CA 1
ATOM 645 C C . GLN A 1 82 ? -8.909 7.498 30.162 1.00 91.25 82 GLN A C 1
ATOM 647 O O . GLN A 1 82 ? -9.708 6.573 30.047 1.00 91.25 82 GLN A O 1
ATOM 652 N N . GLY A 1 83 ? -7.587 7.284 30.177 1.00 91.44 83 GLY A N 1
ATOM 653 C CA . GLY A 1 83 ? -6.992 5.959 29.978 1.00 91.44 83 GLY A CA 1
ATOM 654 C C . GLY A 1 83 ? -7.243 5.404 28.574 1.00 91.44 83 GLY A C 1
ATOM 655 O O . GLY A 1 83 ? -7.435 4.200 28.417 1.00 91.44 83 GLY A O 1
ATOM 656 N N . LEU A 1 84 ? -7.287 6.290 27.577 1.00 92.06 84 LEU A N 1
ATOM 657 C CA . LEU A 1 84 ? -7.613 5.952 26.194 1.00 92.06 84 LEU A CA 1
ATOM 658 C C . LEU A 1 84 ? -6.385 5.515 25.413 1.00 92.06 84 LEU A C 1
ATOM 660 O O . LEU A 1 84 ? -5.259 5.937 25.673 1.00 92.06 84 LEU A O 1
ATOM 664 N N . GLU A 1 85 ? -6.631 4.717 24.389 1.00 95.75 85 GLU A N 1
ATOM 665 C CA . GLU A 1 85 ? -5.669 4.408 23.352 1.00 95.75 85 GLU A CA 1
ATOM 666 C C . GLU A 1 85 ? -6.068 5.131 22.069 1.00 95.75 85 GLU A C 1
ATOM 668 O O . GLU A 1 85 ? -7.213 5.046 21.630 1.00 95.75 85 GLU A O 1
ATOM 673 N N . LEU A 1 86 ? -5.127 5.854 21.469 1.00 96.50 86 LEU A N 1
ATOM 674 C CA . LEU A 1 86 ? -5.369 6.546 20.211 1.00 96.50 86 LEU A CA 1
ATOM 675 C C . LEU A 1 86 ? -4.595 5.889 19.072 1.00 96.50 86 LEU A C 1
ATOM 677 O O . LEU A 1 86 ? -3.430 5.507 19.228 1.00 96.50 86 LEU A O 1
ATOM 681 N N . THR A 1 87 ? -5.230 5.831 17.911 1.00 97.56 87 THR A N 1
ATOM 682 C CA . THR A 1 87 ? -4.626 5.480 16.620 1.00 97.56 87 THR A CA 1
ATOM 683 C C . THR A 1 87 ? -4.932 6.584 15.609 1.00 97.56 87 THR A C 1
ATOM 685 O O . THR A 1 87 ? -5.736 7.470 15.899 1.00 97.56 87 THR A O 1
ATOM 688 N N . ILE A 1 88 ? -4.265 6.576 14.460 1.00 96.12 88 ILE A N 1
ATOM 689 C CA . ILE A 1 88 ? -4.503 7.535 13.377 1.00 96.12 88 ILE A CA 1
ATOM 690 C C . ILE A 1 88 ? -5.024 6.783 12.156 1.00 96.12 88 ILE A C 1
ATOM 692 O O . ILE A 1 88 ? -4.471 5.739 11.819 1.00 96.12 88 ILE A O 1
ATOM 696 N N . HIS A 1 89 ? -6.013 7.342 11.468 1.00 95.00 89 HIS A N 1
ATOM 697 C CA . HIS A 1 89 ? -6.301 7.049 10.065 1.00 95.00 89 HIS A CA 1
ATOM 698 C C . HIS A 1 89 ? -5.723 8.188 9.230 1.00 95.00 89 HIS A C 1
ATOM 700 O O . HIS A 1 89 ? -6.173 9.330 9.291 1.00 95.00 89 HIS A O 1
ATOM 706 N N . ALA A 1 90 ? -4.613 7.916 8.560 1.00 93.50 90 ALA A N 1
ATOM 707 C CA . ALA A 1 90 ? -3.825 8.925 7.882 1.00 93.50 90 ALA A CA 1
ATOM 708 C C . ALA A 1 90 ? -4.353 9.155 6.464 1.00 93.50 90 ALA A C 1
ATOM 710 O O . ALA A 1 90 ? -4.528 8.206 5.699 1.00 93.50 90 ALA A O 1
ATOM 711 N N . ALA A 1 91 ? -4.515 10.434 6.115 1.00 86.81 91 ALA A N 1
ATOM 712 C CA . ALA A 1 91 ? -4.767 10.888 4.751 1.00 86.81 91 ALA A CA 1
ATOM 713 C C . ALA A 1 91 ? -6.046 10.269 4.135 1.00 86.81 91 ALA A C 1
ATOM 715 O O . ALA A 1 91 ? -6.052 9.705 3.037 1.00 86.81 91 ALA A O 1
ATOM 716 N N . THR A 1 92 ? -7.141 10.339 4.897 1.00 75.06 92 THR A N 1
ATOM 717 C CA . THR A 1 92 ? -8.446 9.736 4.579 1.00 75.06 92 THR A CA 1
ATOM 718 C C . THR A 1 92 ? -9.160 10.407 3.403 1.00 75.06 92 THR A C 1
ATOM 720 O O . THR A 1 92 ? -9.867 9.741 2.649 1.00 75.06 92 THR A O 1
ATOM 723 N N . ASN A 1 93 ? -8.963 11.709 3.188 1.00 68.31 93 ASN A N 1
ATOM 724 C CA . ASN A 1 93 ? -9.398 12.421 1.980 1.00 68.31 93 ASN A CA 1
ATOM 725 C C . ASN A 1 93 ? -8.236 12.927 1.135 1.00 68.31 93 ASN A C 1
ATOM 727 O O . ASN A 1 93 ? -8.374 13.087 -0.080 1.00 68.31 93 ASN A O 1
ATOM 731 N N . VAL A 1 94 ? -7.112 13.242 1.771 1.00 65.94 94 VAL A N 1
ATOM 732 C CA . VAL A 1 94 ? -5.908 13.697 1.088 1.00 65.94 94 VAL A CA 1
ATOM 733 C C . VAL A 1 94 ? -5.151 12.457 0.658 1.00 65.94 94 VAL A C 1
ATOM 735 O O . VAL A 1 94 ? -4.291 11.944 1.355 1.00 65.94 94 VAL A O 1
ATOM 738 N N . THR A 1 95 ? -5.539 11.926 -0.493 1.00 72.12 95 THR A N 1
ATOM 739 C CA . THR A 1 95 ? -5.022 10.673 -1.041 1.00 72.12 95 THR A CA 1
ATOM 740 C C . THR A 1 95 ? -3.494 10.599 -0.984 1.00 72.12 95 THR A C 1
ATOM 742 O O . THR A 1 95 ? -2.825 11.392 -1.646 1.00 72.12 95 THR A O 1
ATOM 745 N N . LEU A 1 96 ? -2.945 9.615 -0.261 1.00 87.62 96 LEU A N 1
ATOM 746 C CA . LEU A 1 96 ? -1.530 9.250 -0.359 1.00 87.62 96 LEU A CA 1
ATOM 747 C C . LEU A 1 96 ? -1.336 8.292 -1.547 1.00 87.62 96 LEU A C 1
ATOM 749 O O . LEU A 1 96 ? -1.843 7.166 -1.515 1.00 87.62 96 LEU A O 1
ATOM 753 N N . PRO A 1 97 ? -0.615 8.694 -2.608 1.00 92.50 97 PRO A N 1
ATOM 754 C CA . PRO A 1 97 ? -0.388 7.873 -3.795 1.00 92.50 97 PRO A CA 1
ATOM 755 C C . PRO A 1 97 ? 0.733 6.842 -3.562 1.00 92.50 97 PRO A C 1
ATOM 757 O O . PRO A 1 97 ? 1.685 6.752 -4.329 1.00 92.50 97 PRO A O 1
ATOM 760 N N . THR A 1 98 ? 0.606 6.024 -2.517 1.00 95.12 98 THR A N 1
ATOM 761 C CA . THR A 1 98 ? 1.572 5.020 -2.002 1.00 95.12 98 THR A CA 1
ATOM 762 C C . THR A 1 98 ? 2.047 3.957 -2.997 1.00 95.12 98 THR A C 1
ATOM 764 O O . THR A 1 98 ? 2.885 3.117 -2.676 1.00 95.12 98 THR A O 1
ATOM 767 N N . THR A 1 99 ? 1.480 3.940 -4.198 1.00 96.19 99 THR A N 1
ATOM 768 C CA . THR A 1 99 ? 1.793 2.976 -5.258 1.00 96.19 99 THR A CA 1
ATOM 769 C C . THR A 1 99 ? 2.156 3.670 -6.568 1.00 96.19 99 THR A C 1
ATOM 771 O O . THR A 1 99 ? 2.254 3.009 -7.600 1.00 96.19 99 THR A O 1
ATOM 774 N N . SER A 1 100 ? 2.305 4.996 -6.564 1.00 94.94 100 SER A N 1
ATOM 775 C CA . SER A 1 100 ? 2.693 5.766 -7.743 1.00 94.94 100 SER A CA 1
ATOM 776 C C . SER A 1 100 ? 4.156 5.522 -8.089 1.00 94.94 100 SER A C 1
ATOM 778 O O . SER A 1 100 ? 5.015 5.470 -7.209 1.00 94.94 100 SER A O 1
ATOM 780 N N . ALA A 1 101 ? 4.441 5.400 -9.385 1.00 95.69 101 ALA A N 1
ATOM 781 C CA . ALA A 1 101 ? 5.815 5.420 -9.884 1.00 95.69 101 ALA A CA 1
ATOM 782 C C . ALA A 1 101 ? 6.314 6.847 -10.163 1.00 95.69 101 ALA A C 1
ATOM 784 O O . ALA A 1 101 ? 7.467 7.026 -10.549 1.00 95.69 101 ALA A O 1
ATOM 785 N N . GLU A 1 102 ? 5.463 7.866 -10.025 1.00 94.38 102 GLU A N 1
ATOM 786 C CA . GLU A 1 102 ? 5.838 9.253 -10.277 1.00 94.38 102 GLU A CA 1
ATOM 787 C C . GLU A 1 102 ? 6.727 9.775 -9.144 1.00 94.38 102 GLU A C 1
ATOM 789 O O . GLU A 1 102 ? 6.373 9.693 -7.970 1.00 94.38 102 GLU A O 1
ATOM 794 N N . LYS A 1 103 ? 7.892 10.335 -9.486 1.00 94.75 103 LYS A N 1
ATOM 795 C CA . LYS A 1 103 ? 8.901 10.735 -8.496 1.00 94.75 103 LYS A CA 1
ATOM 796 C C . LYS A 1 103 ? 8.366 11.690 -7.423 1.00 94.75 103 LYS A C 1
ATOM 798 O O . LYS A 1 103 ? 8.694 11.525 -6.254 1.00 94.75 103 LYS A O 1
ATOM 803 N N . ILE A 1 104 ? 7.565 12.681 -7.819 1.00 93.38 104 ILE A N 1
ATOM 804 C CA . ILE A 1 104 ? 7.038 13.704 -6.902 1.00 93.38 104 ILE A CA 1
ATOM 805 C C . ILE A 1 104 ? 6.090 13.064 -5.883 1.00 93.38 104 ILE A C 1
ATOM 807 O O . ILE A 1 104 ? 6.242 13.282 -4.683 1.00 93.38 104 ILE A O 1
ATOM 811 N N . ASP A 1 105 ? 5.157 12.240 -6.362 1.00 93.56 105 ASP A N 1
ATOM 812 C CA . ASP A 1 105 ? 4.232 11.474 -5.525 1.00 93.56 105 ASP A CA 1
ATOM 813 C C . ASP A 1 105 ? 4.991 10.553 -4.567 1.00 93.56 105 ASP A C 1
ATOM 815 O O . ASP A 1 105 ? 4.720 10.524 -3.367 1.00 93.56 105 ASP A O 1
ATOM 819 N N . TYR A 1 106 ? 5.979 9.831 -5.094 1.00 95.31 106 TYR A N 1
ATOM 820 C CA . TYR A 1 106 ? 6.787 8.891 -4.333 1.00 95.31 106 TYR A CA 1
ATOM 821 C C . TYR A 1 106 ? 7.559 9.597 -3.197 1.00 95.31 106 TYR A C 1
ATOM 823 O O . TYR A 1 106 ? 7.546 9.144 -2.050 1.00 95.31 106 TYR A O 1
ATOM 831 N N . GLU A 1 107 ? 8.211 10.730 -3.484 1.00 96.06 107 GLU A N 1
ATOM 832 C CA . GLU A 1 107 ? 8.931 11.533 -2.484 1.00 96.06 107 GLU A CA 1
ATOM 833 C C . GLU A 1 107 ? 7.989 12.135 -1.430 1.00 96.06 107 GLU A C 1
ATOM 835 O O . GLU A 1 107 ? 8.341 12.196 -0.247 1.00 96.06 107 GLU A O 1
ATOM 840 N N . LEU A 1 108 ? 6.788 12.558 -1.840 1.00 94.19 108 LEU A N 1
ATOM 841 C CA . LEU A 1 108 ? 5.766 13.071 -0.932 1.00 94.19 108 LEU A CA 1
ATOM 842 C C . LEU A 1 108 ? 5.293 11.987 0.044 1.00 94.19 108 LEU A C 1
ATOM 844 O O . LEU A 1 108 ? 5.263 12.239 1.246 1.00 94.19 108 LEU A O 1
ATOM 848 N N . VAL A 1 109 ? 5.009 10.775 -0.445 1.00 95.69 109 VAL A N 1
ATOM 849 C CA . VAL A 1 109 ? 4.630 9.630 0.400 1.00 95.69 109 VAL A CA 1
ATOM 850 C C . VAL A 1 109 ? 5.728 9.317 1.418 1.00 95.69 109 VAL A C 1
ATOM 852 O O . VAL A 1 109 ? 5.444 9.217 2.614 1.00 95.69 109 VAL A O 1
ATOM 855 N N . ASP A 1 110 ? 6.989 9.221 0.977 1.00 96.56 110 ASP A N 1
ATOM 856 C CA . ASP A 1 110 ? 8.132 8.955 1.865 1.00 96.56 110 ASP A CA 1
ATOM 857 C C . ASP A 1 110 ? 8.256 10.022 2.968 1.00 96.56 110 ASP A C 1
ATOM 859 O O . ASP A 1 110 ? 8.593 9.710 4.116 1.00 96.56 110 ASP A O 1
ATOM 863 N N . LYS A 1 111 ? 7.996 11.290 2.635 1.00 96.81 111 LYS A N 1
ATOM 864 C CA . LYS A 1 111 ? 8.031 12.400 3.591 1.00 96.81 111 LYS A CA 1
ATOM 865 C C . LYS A 1 111 ? 6.860 12.340 4.573 1.00 96.81 111 LYS A C 1
ATOM 867 O O . LYS A 1 111 ? 7.086 12.404 5.783 1.00 96.81 111 LYS A O 1
ATOM 872 N N . ASP A 1 112 ? 5.636 12.215 4.074 1.00 96.25 112 ASP A N 1
ATOM 873 C CA . ASP A 1 112 ? 4.433 12.294 4.899 1.00 96.25 112 ASP A CA 1
ATOM 874 C C . ASP A 1 112 ? 4.332 11.097 5.844 1.00 96.25 112 ASP A C 1
ATOM 876 O O . ASP A 1 112 ? 4.079 11.287 7.035 1.00 96.25 112 ASP A O 1
ATOM 880 N N . MET A 1 113 ? 4.647 9.878 5.388 1.00 97.19 113 MET A N 1
ATOM 881 C CA . MET A 1 113 ? 4.680 8.709 6.274 1.00 97.19 113 MET A CA 1
ATOM 882 C C . MET A 1 113 ? 5.690 8.887 7.420 1.00 97.19 113 MET A C 1
ATOM 884 O O . MET A 1 113 ? 5.371 8.582 8.571 1.00 97.19 113 MET A O 1
ATOM 888 N N . LYS A 1 114 ? 6.880 9.450 7.157 1.00 97.94 114 LYS A N 1
ATOM 889 C CA . LYS A 1 114 ? 7.855 9.774 8.219 1.00 97.94 114 LYS A CA 1
ATOM 890 C C . LYS A 1 114 ? 7.308 10.799 9.203 1.00 97.94 114 LYS A C 1
ATOM 892 O O . LYS A 1 114 ? 7.529 10.679 10.409 1.00 97.94 114 LYS A O 1
ATOM 897 N N . ASP A 1 115 ? 6.613 11.817 8.712 1.00 97.94 115 ASP A N 1
ATOM 898 C CA . ASP A 1 115 ? 6.039 12.853 9.564 1.00 97.94 115 ASP A CA 1
ATOM 899 C C . ASP A 1 115 ? 4.881 12.313 10.423 1.00 97.94 115 ASP A C 1
ATOM 901 O O . ASP A 1 115 ? 4.819 12.642 11.612 1.00 97.94 115 ASP A O 1
ATOM 905 N N . TYR A 1 116 ? 4.053 11.395 9.908 1.00 97.94 116 TYR A N 1
ATOM 906 C CA . TYR A 1 116 ? 3.066 10.665 10.717 1.00 97.94 116 TYR A CA 1
ATOM 907 C C . TYR A 1 116 ? 3.720 9.838 11.825 1.00 97.94 116 TYR A C 1
ATOM 909 O O . TYR A 1 116 ? 3.264 9.881 12.970 1.00 97.94 116 TYR A O 1
ATOM 917 N N . VAL A 1 117 ? 4.816 9.128 11.538 1.00 98.50 117 VAL A N 1
ATOM 918 C CA . VAL A 1 117 ? 5.549 8.352 12.555 1.00 98.50 117 VAL A CA 1
ATOM 919 C C . VAL A 1 117 ? 6.118 9.260 13.649 1.00 98.50 117 VAL A C 1
ATOM 921 O O . VAL A 1 117 ? 5.960 8.976 14.842 1.00 98.50 117 VAL A O 1
ATOM 924 N N . LYS A 1 118 ? 6.711 10.402 13.277 1.00 98.31 118 LYS A N 1
ATOM 925 C CA . LYS A 1 118 ? 7.191 11.407 14.244 1.00 98.31 118 LYS A CA 1
ATOM 926 C C . LYS A 1 118 ? 6.054 11.955 15.102 1.00 98.31 118 LYS A C 1
ATOM 928 O O . LYS A 1 118 ? 6.221 12.093 16.316 1.00 98.31 118 LYS A O 1
ATOM 933 N N . LEU A 1 119 ? 4.907 12.260 14.493 1.00 97.62 119 LEU A N 1
ATOM 934 C CA . LEU A 1 119 ? 3.724 12.715 15.216 1.00 97.62 119 LEU A CA 1
ATOM 935 C C . LEU A 1 119 ? 3.240 11.643 16.200 1.00 97.62 119 LEU A C 1
ATOM 937 O O . LEU A 1 119 ? 3.002 11.957 17.368 1.00 97.62 119 LEU A O 1
ATOM 941 N N . CYS A 1 120 ? 3.179 10.381 15.769 1.00 97.56 120 CYS A N 1
ATOM 942 C CA . CYS A 1 120 ? 2.800 9.254 16.618 1.00 97.56 120 CYS A CA 1
ATOM 943 C C . CYS A 1 120 ? 3.693 9.131 17.840 1.00 97.56 120 CYS A C 1
ATOM 945 O O . CYS A 1 120 ? 3.188 9.093 18.961 1.00 97.56 120 CYS A O 1
ATOM 947 N N . LYS A 1 121 ? 5.013 9.185 17.645 1.00 97.44 121 LYS A N 1
ATOM 948 C CA . LYS A 1 121 ? 5.987 9.188 18.741 1.00 97.44 121 LYS A CA 1
ATOM 949 C C . LYS A 1 121 ? 5.793 10.373 19.686 1.00 97.44 121 LYS A C 1
ATOM 951 O O . LYS A 1 121 ? 5.898 10.220 20.900 1.00 97.44 121 LYS A O 1
ATOM 956 N N . LYS A 1 122 ? 5.520 11.561 19.139 1.00 97.19 122 LYS A N 1
ATOM 957 C CA . LYS A 1 122 ? 5.367 12.798 19.915 1.00 97.19 122 LYS A CA 1
ATOM 958 C C . LYS A 1 122 ? 4.103 12.800 20.774 1.00 97.19 122 LYS A C 1
ATOM 960 O O . LYS A 1 122 ? 4.159 13.300 21.895 1.00 97.19 122 LYS A O 1
ATOM 965 N N . VAL A 1 123 ? 2.985 12.293 20.254 1.00 96.06 123 VAL A N 1
ATOM 966 C CA . VAL A 1 123 ? 1.671 12.303 20.925 1.00 96.06 123 VAL A CA 1
ATOM 967 C C . VAL A 1 123 ? 1.448 11.042 21.766 1.00 96.06 123 VAL A C 1
ATOM 969 O O . VAL A 1 123 ? 0.858 11.122 22.839 1.00 96.06 123 VAL A O 1
ATOM 972 N N . GLY A 1 124 ? 1.963 9.896 21.318 1.00 95.69 124 GLY A N 1
ATOM 973 C CA . GLY A 1 124 ? 1.746 8.584 21.931 1.00 95.69 124 GLY A CA 1
ATOM 974 C C . GLY A 1 124 ? 0.695 7.715 21.228 1.00 95.69 124 GLY A C 1
ATOM 975 O O . GLY A 1 124 ? 0.178 6.790 21.860 1.00 95.69 124 GLY A O 1
ATOM 976 N N . PHE A 1 125 ? 0.385 7.991 19.955 1.00 97.06 125 PHE A N 1
ATOM 977 C CA . PHE A 1 125 ? -0.480 7.137 19.129 1.00 97.06 125 PHE A CA 1
ATOM 978 C C . PHE A 1 125 ? 0.130 5.733 18.961 1.00 97.06 125 PHE A C 1
ATOM 980 O O . PHE A 1 125 ? 1.352 5.585 18.896 1.00 97.06 125 PHE A O 1
ATOM 987 N N . LYS A 1 126 ? -0.714 4.695 18.911 1.00 98.00 126 LYS A N 1
ATOM 988 C CA . LYS A 1 126 ? -0.280 3.283 18.872 1.00 98.00 126 LYS A CA 1
ATOM 989 C C . LYS A 1 126 ? -0.201 2.681 17.481 1.00 98.00 126 LYS A C 1
ATOM 991 O O . LYS A 1 126 ? 0.611 1.782 17.260 1.00 98.00 126 LYS A O 1
ATOM 996 N N . ALA A 1 127 ? -1.018 3.175 16.562 1.00 98.50 127 ALA A N 1
ATOM 997 C CA . ALA A 1 127 ? -1.036 2.706 15.190 1.00 98.50 127 ALA A CA 1
ATOM 998 C C . ALA A 1 127 ? -1.312 3.850 14.212 1.00 98.50 127 ALA A C 1
ATOM 1000 O O . ALA A 1 127 ? -1.975 4.826 14.569 1.00 98.50 127 ALA A O 1
ATOM 1001 N N . ILE A 1 128 ? -0.804 3.688 12.995 1.00 98.31 128 ILE A N 1
ATOM 1002 C CA . ILE A 1 128 ? -1.089 4.506 11.819 1.00 98.31 128 ILE A CA 1
ATOM 1003 C C . ILE A 1 128 ? -1.755 3.583 10.815 1.00 98.31 128 ILE A C 1
ATOM 1005 O O . ILE A 1 128 ? -1.154 2.590 10.420 1.00 98.31 128 ILE A O 1
ATOM 1009 N N . ASN A 1 129 ? -2.962 3.914 10.399 1.00 98.12 129 ASN A N 1
ATOM 1010 C CA . ASN A 1 129 ? -3.680 3.235 9.343 1.00 98.12 129 ASN A CA 1
ATOM 1011 C C . ASN A 1 129 ? -3.634 4.073 8.066 1.00 98.12 129 ASN A C 1
ATOM 1013 O O . ASN A 1 129 ? -3.901 5.269 8.119 1.00 98.12 129 ASN A O 1
ATOM 1017 N N . VAL A 1 130 ? -3.258 3.465 6.943 1.00 96.88 130 VAL A N 1
ATOM 1018 C CA . VAL A 1 130 ? -3.214 4.107 5.622 1.00 96.88 130 VAL A CA 1
ATOM 1019 C C . VAL A 1 130 ? -3.882 3.207 4.598 1.00 96.88 130 VAL A C 1
ATOM 1021 O O . VAL A 1 130 ? -3.691 1.990 4.618 1.00 96.88 130 VAL A O 1
ATOM 1024 N N . HIS A 1 131 ? -4.595 3.798 3.643 1.00 95.81 131 HIS A N 1
ATOM 1025 C CA . HIS A 1 131 ? -5.066 3.033 2.492 1.00 95.81 131 HIS A CA 1
ATOM 1026 C C . HIS A 1 131 ? -3.880 2.603 1.632 1.00 95.81 131 HIS A C 1
ATOM 1028 O O . HIS A 1 131 ? -2.929 3.353 1.403 1.00 95.81 131 HIS A O 1
ATOM 1034 N N . SER A 1 132 ? -3.954 1.376 1.131 1.00 94.88 132 SER A N 1
ATOM 1035 C CA . SER A 1 132 ? -2.928 0.775 0.285 1.00 94.88 132 SER A CA 1
ATOM 1036 C C . SER A 1 132 ? -2.747 1.505 -1.038 1.00 94.88 132 SER A C 1
ATOM 1038 O O . SER A 1 132 ? -1.612 1.564 -1.504 1.00 94.88 132 SER A O 1
ATOM 1040 N N . SER A 1 133 ? -3.815 2.048 -1.642 1.00 87.88 133 SER A N 1
ATOM 1041 C CA . SER A 1 133 ? -3.741 2.917 -2.824 1.00 87.88 133 SER A CA 1
ATOM 1042 C C . SER A 1 133 ? -5.067 3.588 -3.186 1.00 87.88 133 SER A C 1
ATOM 1044 O O . SER A 1 133 ? -6.045 2.916 -3.472 1.00 87.88 133 SER A O 1
ATOM 1046 N N . TYR A 1 134 ? -5.088 4.905 -3.360 1.00 84.12 134 TYR A N 1
ATOM 1047 C CA . TYR A 1 134 ? -6.247 5.596 -3.954 1.00 84.12 134 TYR A CA 1
ATOM 1048 C C . TYR A 1 134 ? -6.177 5.737 -5.478 1.00 84.12 134 TYR A C 1
ATOM 1050 O O . TYR A 1 134 ? -6.997 6.425 -6.087 1.00 84.12 134 TYR A O 1
ATOM 1058 N N . LEU A 1 135 ? -5.172 5.134 -6.115 1.00 88.88 135 LEU A N 1
ATOM 1059 C CA . LEU A 1 135 ? -4.959 5.290 -7.545 1.00 88.88 135 LEU A CA 1
ATOM 1060 C C . LEU A 1 135 ? -5.636 4.157 -8.326 1.00 88.88 135 LEU A C 1
ATOM 1062 O O . LEU A 1 135 ? -5.439 2.979 -8.002 1.00 88.88 135 LEU A O 1
ATOM 1066 N N . PRO A 1 136 ? -6.371 4.478 -9.406 1.00 90.50 136 PRO A N 1
ATOM 1067 C CA . PRO A 1 136 ? -6.809 3.466 -10.350 1.00 90.50 136 PRO A CA 1
ATOM 1068 C C . PRO A 1 136 ? -5.612 2.855 -11.100 1.00 90.50 136 PRO A C 1
ATOM 1070 O O . PRO A 1 136 ? -4.473 3.339 -11.043 1.00 90.50 136 PRO A O 1
ATOM 1073 N N . SER A 1 137 ? -5.878 1.778 -11.837 1.00 91.81 137 SER A N 1
ATOM 1074 C CA . SER A 1 137 ? -4.915 1.140 -12.734 1.00 91.81 137 SER A CA 1
ATOM 1075 C C . SER A 1 137 ? -4.260 2.180 -13.658 1.00 91.81 137 SER A C 1
ATOM 1077 O O . SER A 1 137 ? -4.973 2.955 -14.308 1.00 91.81 137 SER A O 1
ATOM 1079 N N . PRO A 1 138 ? -2.916 2.198 -13.777 1.00 90.50 138 PRO A N 1
ATOM 1080 C CA . PRO A 1 138 ? -2.232 3.108 -14.695 1.00 90.50 138 PRO A CA 1
ATOM 1081 C C . PRO A 1 138 ? -2.599 2.841 -16.166 1.00 90.50 138 PRO A C 1
ATOM 1083 O O . PRO A 1 138 ? -2.418 3.712 -17.016 1.00 90.50 138 PRO A O 1
ATOM 1086 N N . PHE A 1 139 ? -3.164 1.669 -16.475 1.00 87.38 139 PHE A N 1
ATOM 1087 C CA . PHE A 1 139 ? -3.622 1.303 -17.814 1.00 87.38 139 PHE A CA 1
ATOM 1088 C C . PHE A 1 139 ? -4.882 2.067 -18.236 1.00 87.38 139 PHE A C 1
ATOM 1090 O O . PHE A 1 139 ? -4.997 2.424 -19.407 1.00 87.38 139 PHE A O 1
ATOM 1097 N N . LEU A 1 140 ? -5.774 2.420 -17.299 1.00 84.38 140 LEU A N 1
ATOM 1098 C CA . LEU A 1 140 ? -6.940 3.268 -17.595 1.00 84.38 140 LEU A CA 1
ATOM 1099 C C . LEU A 1 140 ? -6.530 4.674 -18.046 1.00 84.38 140 LEU A C 1
ATOM 1101 O O . LEU A 1 140 ? -7.223 5.321 -18.827 1.00 84.38 140 LEU A O 1
ATOM 1105 N N . MET A 1 141 ? -5.384 5.149 -17.559 1.00 71.19 141 MET A N 1
ATOM 1106 C CA . MET A 1 141 ? -4.883 6.497 -17.821 1.00 71.19 141 MET A CA 1
ATOM 1107 C C . MET A 1 141 ? -3.872 6.550 -18.972 1.00 71.19 141 MET A C 1
ATOM 1109 O O . MET A 1 141 ? -3.340 7.629 -19.249 1.00 71.19 141 MET A O 1
ATOM 1113 N N . ARG A 1 142 ? -3.634 5.422 -19.664 1.00 70.81 142 ARG A N 1
ATOM 1114 C CA . ARG A 1 142 ? -2.630 5.283 -20.734 1.00 70.81 142 ARG A CA 1
ATOM 1115 C C . ARG A 1 142 ? -2.796 6.317 -21.851 1.00 70.81 142 ARG A C 1
ATOM 1117 O O . ARG A 1 142 ? -1.800 6.765 -22.407 1.00 70.81 142 ARG A O 1
ATOM 1124 N N . GLU A 1 143 ? -4.032 6.707 -22.161 1.00 56.62 143 GLU A N 1
ATOM 1125 C CA . GLU A 1 143 ? -4.339 7.670 -23.231 1.00 56.62 143 GLU A CA 1
ATOM 1126 C C . GLU A 1 143 ? -4.539 9.112 -22.727 1.00 56.62 143 GLU A C 1
ATOM 1128 O O . GLU A 1 143 ? -4.341 10.071 -23.480 1.00 56.62 143 GLU A O 1
ATOM 1133 N N . TYR A 1 144 ? -4.902 9.283 -21.449 1.00 50.34 144 TYR A N 1
ATOM 1134 C CA . TYR A 1 144 ? -5.273 10.579 -20.868 1.00 50.34 144 TYR A CA 1
ATOM 1135 C C . TYR A 1 144 ? -4.081 11.365 -20.310 1.00 50.34 144 TYR A C 1
ATOM 1137 O O . TYR A 1 144 ? -4.053 12.594 -20.416 1.00 50.34 144 TYR A O 1
ATOM 1145 N N . ARG A 1 145 ? -3.068 10.696 -19.743 1.00 54.06 145 ARG A N 1
ATOM 1146 C CA . ARG A 1 145 ? -1.850 11.369 -19.264 1.00 54.06 145 ARG A CA 1
ATOM 1147 C C . ARG A 1 145 ? -0.831 11.467 -20.402 1.00 54.06 145 ARG A C 1
ATOM 1149 O O . ARG A 1 145 ? 0.045 10.627 -20.533 1.00 54.06 145 ARG A O 1
ATOM 1156 N N . ARG A 1 146 ? -0.929 12.524 -21.218 1.00 50.16 146 ARG A N 1
ATOM 1157 C CA . ARG A 1 146 ? 0.027 12.829 -22.311 1.00 50.16 146 ARG A CA 1
ATOM 1158 C C . ARG A 1 146 ? 1.373 13.397 -21.846 1.00 50.16 146 ARG A C 1
ATOM 1160 O O . ARG A 1 146 ? 2.214 13.724 -22.677 1.00 50.16 146 ARG A O 1
ATOM 1167 N N . LEU A 1 147 ? 1.568 13.565 -20.540 1.00 60.22 147 LEU A N 1
ATOM 1168 C CA . LEU A 1 147 ? 2.800 14.102 -19.977 1.00 60.22 147 LEU A CA 1
ATOM 1169 C C . LEU A 1 147 ? 3.625 12.942 -19.421 1.00 60.22 147 LEU A C 1
ATOM 1171 O O . LEU A 1 147 ? 3.187 12.247 -18.507 1.00 60.22 147 LEU A O 1
ATOM 1175 N N . SER A 1 148 ? 4.794 12.718 -20.017 1.00 64.19 148 SER A N 1
ATOM 1176 C CA . SER A 1 148 ? 5.834 11.864 -19.450 1.00 64.19 148 SER A CA 1
ATOM 1177 C C . SER A 1 148 ? 6.465 12.577 -18.256 1.00 64.19 148 SER A C 1
ATOM 1179 O O . SER A 1 148 ? 6.830 13.749 -18.382 1.00 64.19 148 SER A O 1
ATOM 1181 N N . TRP A 1 149 ? 6.643 11.869 -17.145 1.00 82.06 149 TRP A N 1
ATOM 1182 C CA . TRP A 1 149 ? 7.289 12.400 -15.941 1.00 82.06 149 TRP A CA 1
ATOM 1183 C C . TRP A 1 149 ? 8.519 11.571 -15.587 1.00 82.06 149 TRP A C 1
ATOM 1185 O O . TRP A 1 149 ? 8.752 10.504 -16.162 1.00 82.06 149 TRP A O 1
ATOM 1195 N N . ASN A 1 150 ? 9.294 12.061 -14.621 1.00 92.88 150 ASN A N 1
ATOM 1196 C CA . ASN A 1 150 ? 10.358 11.274 -14.015 1.00 92.88 150 ASN A CA 1
ATOM 1197 C C . ASN A 1 150 ? 9.732 10.124 -13.226 1.00 92.88 150 ASN A C 1
ATOM 1199 O O . ASN A 1 150 ? 9.068 10.356 -12.213 1.00 92.88 150 ASN A O 1
ATOM 1203 N N . MET A 1 151 ? 9.952 8.903 -13.704 1.00 95.19 151 MET A N 1
ATOM 1204 C CA . MET A 1 151 ? 9.463 7.690 -13.057 1.00 95.19 151 MET A CA 1
ATOM 1205 C C . MET A 1 151 ? 10.565 7.041 -12.222 1.00 95.19 151 MET A C 1
ATOM 1207 O O . MET A 1 151 ? 11.741 7.047 -12.604 1.00 95.19 151 MET A O 1
ATOM 1211 N N . VAL A 1 152 ? 10.175 6.454 -11.097 1.00 97.19 152 VAL A N 1
ATOM 1212 C CA . VAL A 1 152 ? 11.072 5.786 -10.155 1.00 97.19 152 VAL A CA 1
ATOM 1213 C C . VAL A 1 152 ? 10.701 4.323 -9.956 1.00 97.19 152 VAL A C 1
ATOM 1215 O O . VAL A 1 152 ? 9.596 3.897 -10.289 1.00 97.19 152 VAL A O 1
ATOM 1218 N N . ASP A 1 153 ? 11.642 3.537 -9.450 1.00 97.75 153 ASP A N 1
ATOM 1219 C CA . ASP A 1 153 ? 11.412 2.182 -8.966 1.00 97.75 153 ASP A CA 1
ATOM 1220 C C . ASP A 1 153 ? 10.901 2.168 -7.513 1.00 97.75 153 ASP A C 1
ATOM 1222 O O . ASP A 1 153 ? 10.638 3.209 -6.909 1.00 97.75 153 ASP A O 1
ATOM 1226 N N . GLU A 1 154 ? 10.766 0.979 -6.920 1.00 97.88 154 GLU A N 1
ATOM 1227 C CA . GLU A 1 154 ? 10.313 0.826 -5.537 1.00 97.88 154 GLU A CA 1
ATOM 1228 C C . GLU A 1 154 ? 11.261 1.424 -4.492 1.00 97.88 154 GLU A C 1
ATOM 1230 O O . GLU A 1 154 ? 10.875 1.527 -3.332 1.00 97.88 154 GLU A O 1
ATOM 1235 N N . ASN A 1 155 ? 12.486 1.804 -4.858 1.00 97.81 155 ASN A N 1
ATOM 1236 C CA . ASN A 1 155 ? 13.452 2.452 -3.973 1.00 97.81 155 ASN A CA 1
ATOM 1237 C C . ASN A 1 155 ? 13.482 3.975 -4.167 1.00 97.81 155 ASN A C 1
ATOM 1239 O O . ASN A 1 155 ? 14.141 4.668 -3.389 1.00 97.81 155 ASN A O 1
ATOM 1243 N N . GLY A 1 156 ? 12.728 4.514 -5.127 1.00 96.69 156 GLY A N 1
ATOM 1244 C CA . GLY A 1 156 ? 12.773 5.930 -5.491 1.00 96.69 156 GLY A CA 1
ATOM 1245 C C . GLY A 1 156 ? 13.911 6.273 -6.460 1.00 96.69 156 GLY A C 1
ATOM 1246 O O . GLY A 1 156 ? 14.129 7.452 -6.741 1.00 96.69 156 GLY A O 1
ATOM 1247 N N . ASP A 1 157 ? 14.621 5.269 -6.984 1.00 96.94 157 ASP A N 1
ATOM 1248 C CA . ASP A 1 157 ? 15.692 5.456 -7.963 1.00 96.94 157 ASP A CA 1
ATOM 1249 C C . ASP A 1 157 ? 15.108 5.537 -9.383 1.00 96.94 157 ASP A C 1
ATOM 1251 O O . ASP A 1 157 ? 14.038 4.979 -9.636 1.00 96.94 157 ASP A O 1
ATOM 1255 N N . PRO A 1 158 ? 15.765 6.206 -10.351 1.00 96.81 158 PRO A N 1
ATOM 1256 C CA . PRO A 1 158 ? 15.249 6.304 -11.716 1.00 96.81 158 PRO A CA 1
ATOM 1257 C C . PRO A 1 158 ? 14.952 4.929 -12.333 1.00 96.81 158 PRO A C 1
ATOM 1259 O O . PRO A 1 158 ? 15.844 4.091 -12.480 1.00 96.81 158 PRO A O 1
ATOM 1262 N N . ILE A 1 159 ? 13.710 4.709 -12.780 1.00 97.31 159 ILE A N 1
ATOM 1263 C CA . ILE A 1 159 ? 13.265 3.389 -13.267 1.00 97.31 159 ILE A CA 1
ATOM 1264 C C . ILE A 1 159 ? 14.058 2.899 -14.492 1.00 97.31 159 ILE A C 1
ATOM 1266 O O . ILE A 1 159 ? 14.200 1.693 -14.718 1.00 97.31 159 ILE A O 1
ATOM 1270 N N . GLY A 1 160 ? 14.623 3.830 -15.270 1.00 96.75 160 GLY A N 1
ATOM 1271 C CA . GLY A 1 160 ? 15.502 3.523 -16.394 1.00 96.75 160 GLY A CA 1
ATOM 1272 C C . GLY A 1 160 ? 16.687 2.641 -15.988 1.00 96.75 160 GLY A C 1
ATOM 1273 O O . GLY A 1 160 ? 17.091 1.766 -16.752 1.00 96.75 160 GLY A O 1
ATOM 1274 N N . GLU A 1 161 ? 17.207 2.778 -14.767 1.00 96.12 161 GLU A N 1
ATOM 1275 C CA . GLU A 1 161 ? 18.291 1.916 -14.299 1.00 96.12 161 GLU A CA 1
ATOM 1276 C C . GLU A 1 161 ? 17.887 0.442 -14.226 1.00 96.12 161 GLU A C 1
ATOM 1278 O O . GLU A 1 161 ? 18.689 -0.439 -14.543 1.00 96.12 161 GLU A O 1
ATOM 1283 N N . LYS A 1 162 ? 16.645 0.154 -13.826 1.00 96.50 162 LYS A N 1
ATOM 1284 C CA . LYS A 1 162 ? 16.123 -1.216 -13.811 1.00 96.50 162 LYS A CA 1
ATOM 1285 C C . LYS A 1 162 ? 15.880 -1.749 -15.206 1.00 96.50 162 LYS A C 1
ATOM 1287 O O . LYS A 1 162 ? 16.200 -2.909 -15.463 1.00 96.50 162 LYS A O 1
ATOM 1292 N N . LEU A 1 163 ? 15.380 -0.903 -16.105 1.00 97.56 163 LEU A N 1
ATOM 1293 C CA . LEU A 1 163 ? 15.251 -1.246 -17.517 1.00 97.56 163 LEU A CA 1
ATOM 1294 C C . LEU A 1 163 ? 16.604 -1.675 -18.100 1.00 97.56 163 LEU A C 1
ATOM 1296 O O . LEU A 1 163 ? 16.697 -2.737 -18.703 1.00 97.56 163 LEU A O 1
ATOM 1300 N N . ALA A 1 164 ? 17.664 -0.898 -17.865 1.00 96.62 164 ALA A N 1
ATOM 1301 C CA . ALA A 1 164 ? 19.004 -1.202 -18.371 1.00 96.62 164 ALA A CA 1
ATOM 1302 C C . ALA A 1 164 ? 19.598 -2.501 -17.792 1.00 96.62 164 ALA A C 1
ATOM 1304 O O . ALA A 1 164 ? 20.418 -3.150 -18.443 1.00 96.62 164 ALA A O 1
ATOM 1305 N N . LYS A 1 165 ? 19.189 -2.885 -16.576 1.00 96.75 165 LYS A N 1
ATOM 1306 C CA . LYS A 1 165 ? 19.686 -4.065 -15.850 1.00 96.75 165 LYS A CA 1
ATOM 1307 C C . LYS A 1 165 ? 18.853 -5.342 -16.087 1.00 96.75 165 LYS A C 1
ATOM 1309 O O . LYS A 1 165 ? 19.293 -6.401 -15.645 1.00 96.75 165 LYS A O 1
ATOM 1314 N N . SER A 1 166 ? 17.672 -5.272 -16.715 1.00 97.19 166 SER A N 1
ATOM 1315 C CA . SER A 1 166 ? 16.808 -6.438 -16.992 1.00 97.19 166 SER A CA 1
ATOM 1316 C C . SER A 1 166 ? 16.719 -6.720 -18.482 1.00 97.19 166 SER A C 1
ATOM 1318 O O . SER A 1 166 ? 16.216 -5.901 -19.250 1.00 97.19 166 SER A O 1
ATOM 1320 N N . GLU A 1 167 ? 17.153 -7.914 -18.892 1.00 97.25 167 GLU A N 1
ATOM 1321 C CA . GLU A 1 167 ? 17.143 -8.280 -20.309 1.00 97.25 167 GLU A CA 1
ATOM 1322 C C . GLU A 1 167 ? 15.714 -8.404 -20.839 1.00 97.25 167 GLU A C 1
ATOM 1324 O O . GLU A 1 167 ? 15.421 -7.950 -21.944 1.00 97.25 167 GLU A O 1
ATOM 1329 N N . LYS A 1 168 ? 14.801 -8.958 -20.031 1.00 97.19 168 LYS A N 1
ATOM 1330 C CA . LYS A 1 168 ? 13.401 -9.136 -20.435 1.00 97.19 168 LYS A CA 1
ATOM 1331 C C . LYS A 1 168 ? 12.644 -7.812 -20.499 1.00 97.19 168 LYS A C 1
ATOM 1333 O O . LYS A 1 168 ? 11.896 -7.590 -21.450 1.00 97.19 168 LYS A O 1
ATOM 1338 N N . ALA A 1 169 ? 12.851 -6.923 -19.522 1.00 97.56 169 ALA A N 1
ATOM 1339 C CA . ALA A 1 169 ? 12.245 -5.594 -19.548 1.00 97.56 169 ALA A CA 1
ATOM 1340 C C . ALA A 1 169 ? 12.754 -4.792 -20.750 1.00 97.56 169 ALA A C 1
ATOM 1342 O O . ALA A 1 169 ? 11.962 -4.161 -21.449 1.00 97.56 169 ALA A O 1
ATOM 1343 N N . LEU A 1 170 ? 14.062 -4.862 -21.021 1.00 97.62 170 LEU A N 1
ATOM 1344 C CA . LEU A 1 170 ? 14.681 -4.189 -22.155 1.00 97.62 170 LEU A CA 1
ATOM 1345 C C . LEU A 1 170 ? 14.171 -4.733 -23.489 1.00 97.62 170 LEU A C 1
ATOM 1347 O O . LEU A 1 170 ? 13.834 -3.954 -24.374 1.00 97.62 170 LEU A O 1
ATOM 1351 N N . GLU A 1 171 ? 14.064 -6.052 -23.639 1.00 97.25 171 GLU A N 1
ATOM 1352 C CA . GLU A 1 171 ? 13.493 -6.666 -24.837 1.00 97.25 171 GLU A CA 1
ATOM 1353 C C . GLU A 1 171 ? 12.055 -6.210 -25.093 1.00 97.25 171 GLU A C 1
ATOM 1355 O O . GLU A 1 171 ? 11.743 -5.770 -26.202 1.00 97.25 171 GLU A O 1
ATOM 1360 N N . TRP A 1 172 ? 11.201 -6.248 -24.069 1.00 96.62 172 TRP A N 1
ATOM 1361 C CA . TRP A 1 172 ? 9.833 -5.745 -24.165 1.00 96.62 172 TRP A CA 1
ATOM 1362 C C . TRP A 1 172 ? 9.798 -4.265 -24.568 1.00 96.62 172 TRP A C 1
ATOM 1364 O O . TRP A 1 172 ? 9.108 -3.899 -25.520 1.00 96.62 172 TRP A O 1
ATOM 1374 N N . PHE A 1 173 ? 10.576 -3.423 -23.887 1.00 96.50 173 PHE A N 1
ATOM 1375 C CA . PHE A 1 173 ? 10.582 -1.981 -24.117 1.00 96.50 173 PHE A CA 1
ATOM 1376 C C . PHE A 1 173 ? 11.085 -1.623 -25.518 1.00 96.50 173 PHE A C 1
ATOM 1378 O O . PHE A 1 173 ? 10.521 -0.753 -26.176 1.00 96.50 173 PHE A O 1
ATOM 1385 N N . VAL A 1 174 ? 12.120 -2.311 -26.011 1.00 96.56 174 VAL A N 1
ATOM 1386 C CA . VAL A 1 174 ? 12.623 -2.104 -27.374 1.00 96.56 174 VAL A CA 1
ATOM 1387 C C . VAL A 1 174 ? 11.594 -2.524 -28.415 1.00 96.56 174 VAL A C 1
ATOM 1389 O O . VAL A 1 174 ? 11.424 -1.805 -29.397 1.00 96.56 174 VAL A O 1
ATOM 1392 N N . ASN A 1 175 ? 10.874 -3.627 -28.205 1.00 95.31 175 ASN A N 1
ATOM 1393 C CA . ASN A 1 175 ? 9.800 -4.029 -29.112 1.00 95.31 175 ASN A CA 1
ATOM 1394 C C . ASN A 1 175 ? 8.669 -2.984 -29.145 1.00 95.31 175 ASN A C 1
ATOM 1396 O O . ASN A 1 175 ? 8.267 -2.571 -30.229 1.00 95.31 175 ASN A O 1
ATOM 1400 N N . ASP A 1 176 ? 8.240 -2.469 -27.987 1.00 93.00 176 ASP A N 1
ATOM 1401 C CA . ASP A 1 176 ? 7.256 -1.376 -27.908 1.00 93.00 176 ASP A CA 1
ATOM 1402 C C . ASP A 1 176 ? 7.754 -0.095 -28.607 1.00 93.00 176 ASP A C 1
ATOM 1404 O O . ASP A 1 176 ? 7.023 0.553 -29.360 1.00 93.00 176 ASP A O 1
ATOM 1408 N N . ARG A 1 177 ? 9.026 0.272 -28.408 1.00 93.38 177 ARG A N 1
ATOM 1409 C CA . ARG A 1 177 ? 9.624 1.459 -29.034 1.00 93.38 177 ARG A CA 1
ATOM 1410 C C . ARG A 1 177 ? 9.798 1.302 -30.536 1.00 93.38 177 ARG A C 1
ATOM 1412 O O . ARG A 1 177 ? 9.586 2.276 -31.255 1.00 93.38 177 ARG A O 1
ATOM 1419 N N . MET A 1 178 ? 10.119 0.104 -31.021 1.00 92.75 178 MET A N 1
ATOM 1420 C CA . MET A 1 178 ? 10.213 -0.189 -32.451 1.00 92.75 178 MET A CA 1
ATOM 1421 C C . MET A 1 178 ? 8.910 0.123 -33.191 1.00 92.75 178 MET A C 1
ATOM 1423 O O . MET A 1 178 ? 8.965 0.511 -34.352 1.00 92.75 178 MET A O 1
ATOM 1427 N N . GLU A 1 179 ? 7.751 0.027 -32.553 1.00 90.44 179 GLU A N 1
ATOM 1428 C CA . GLU A 1 179 ? 6.474 0.368 -33.189 1.00 90.44 179 GLU A CA 1
ATOM 1429 C C . GLU A 1 179 ? 6.186 1.878 -33.177 1.00 90.44 179 GLU A C 1
ATOM 1431 O O . GLU A 1 179 ? 5.499 2.385 -34.061 1.00 90.44 179 GLU A O 1
ATOM 1436 N N . LYS A 1 180 ? 6.737 2.611 -32.203 1.00 89.88 180 LYS A N 1
ATOM 1437 C CA . LYS A 1 180 ? 6.381 4.015 -31.932 1.00 89.88 180 LYS A CA 1
ATOM 1438 C C . LYS A 1 180 ? 7.356 5.045 -32.491 1.00 89.88 180 LYS A C 1
ATOM 1440 O O . LYS A 1 180 ? 6.947 6.172 -32.762 1.00 89.88 180 LYS A O 1
ATOM 1445 N N . ILE A 1 181 ? 8.639 4.708 -32.619 1.00 91.81 181 ILE A N 1
ATOM 1446 C CA . ILE A 1 181 ? 9.646 5.653 -33.122 1.00 91.81 181 ILE A CA 1
ATOM 1447 C C . ILE A 1 181 ? 9.749 5.587 -34.650 1.00 91.81 181 ILE A C 1
ATOM 1449 O O . ILE A 1 181 ? 9.580 4.524 -35.258 1.00 91.81 181 ILE A O 1
ATOM 1453 N N . SER A 1 182 ? 10.056 6.726 -35.276 1.00 94.62 182 SER A N 1
ATOM 1454 C CA . SER A 1 182 ? 10.149 6.816 -36.734 1.00 94.62 182 SER A CA 1
ATOM 1455 C C . SER A 1 182 ? 11.307 5.978 -37.278 1.00 94.62 182 SER A C 1
ATOM 1457 O O . SER A 1 182 ? 12.283 5.680 -36.578 1.00 94.62 182 SER A O 1
ATOM 1459 N N . PHE A 1 183 ? 11.209 5.588 -38.547 1.00 93.75 183 PHE A N 1
ATOM 1460 C CA . PHE A 1 183 ? 12.264 4.827 -39.211 1.00 93.75 183 PHE A CA 1
ATOM 1461 C C . PHE A 1 183 ? 13.592 5.598 -39.245 1.00 93.75 183 PHE A C 1
ATOM 1463 O O . PHE A 1 183 ? 14.655 5.021 -39.024 1.00 93.75 183 PHE A O 1
ATOM 1470 N N . GLU A 1 184 ? 13.535 6.916 -39.421 1.00 95.12 184 GLU A N 1
ATOM 1471 C CA . GLU A 1 184 ? 14.692 7.808 -39.402 1.00 95.12 184 GLU A CA 1
ATOM 1472 C C . GLU A 1 184 ? 15.382 7.789 -38.035 1.00 95.12 184 GLU A C 1
ATOM 1474 O O . GLU A 1 184 ? 16.605 7.667 -37.972 1.00 95.12 184 GLU A O 1
ATOM 1479 N N . THR A 1 185 ? 14.621 7.836 -36.934 1.00 94.62 185 THR A N 1
ATOM 1480 C CA . THR A 1 185 ? 15.185 7.707 -35.581 1.00 94.62 185 THR A CA 1
ATOM 1481 C C . THR A 1 185 ? 15.892 6.363 -35.402 1.00 94.62 185 THR A C 1
ATOM 1483 O O . THR A 1 185 ? 17.024 6.332 -34.915 1.00 94.62 185 THR A O 1
ATOM 1486 N N . LYS A 1 186 ? 15.281 5.257 -35.852 1.00 95.31 186 LYS A N 1
ATOM 1487 C CA . LYS A 1 186 ? 15.908 3.920 -35.806 1.00 95.31 186 LYS A CA 1
ATOM 1488 C C . LYS A 1 186 ? 17.216 3.890 -36.594 1.00 95.31 186 LYS A C 1
ATOM 1490 O O . LYS A 1 186 ? 18.213 3.365 -36.104 1.00 95.31 186 LYS A O 1
ATOM 1495 N N . LEU A 1 187 ? 17.232 4.479 -37.793 1.00 95.00 187 LEU A N 1
ATOM 1496 C CA . LEU A 1 187 ? 18.427 4.558 -38.635 1.00 95.00 187 LEU A CA 1
ATOM 1497 C C . LEU A 1 187 ? 19.543 5.389 -37.998 1.00 95.00 187 LEU A C 1
ATOM 1499 O O . LEU A 1 187 ? 20.706 5.006 -38.098 1.00 95.00 187 LEU A O 1
ATOM 1503 N N . VAL A 1 188 ? 19.218 6.502 -37.337 1.00 96.06 188 VAL A N 1
ATOM 1504 C CA . VAL A 1 188 ? 20.209 7.319 -36.618 1.00 96.06 188 VAL A CA 1
ATOM 1505 C C . VAL A 1 188 ? 20.846 6.520 -35.481 1.00 96.06 188 VAL A C 1
ATOM 1507 O O . VAL A 1 188 ? 22.073 6.490 -35.369 1.00 96.06 188 VAL A O 1
ATOM 1510 N N . ILE A 1 189 ? 20.038 5.818 -34.681 1.00 96.31 189 ILE A N 1
ATOM 1511 C CA . ILE A 1 189 ? 20.536 4.965 -33.592 1.00 96.31 189 ILE A CA 1
ATOM 1512 C C . ILE A 1 189 ? 21.423 3.842 -34.151 1.00 96.31 189 ILE A C 1
ATOM 1514 O O . ILE A 1 189 ? 22.535 3.633 -33.664 1.00 96.31 189 ILE A O 1
ATOM 1518 N N . LEU A 1 190 ? 20.982 3.169 -35.220 1.00 96.69 190 LEU A N 1
ATOM 1519 C CA . LEU A 1 190 ? 21.755 2.116 -35.882 1.00 96.69 190 LEU A CA 1
ATOM 1520 C C . LEU A 1 190 ? 23.090 2.628 -36.444 1.00 96.69 190 LEU A C 1
ATOM 1522 O O . LEU A 1 190 ? 24.113 1.963 -36.288 1.00 96.69 190 LEU A O 1
ATOM 1526 N N . ARG A 1 191 ? 23.107 3.807 -37.073 1.00 96.25 191 ARG A N 1
ATOM 1527 C CA . ARG A 1 191 ? 24.340 4.429 -37.578 1.00 96.25 191 ARG A CA 1
ATOM 1528 C C . ARG A 1 191 ? 25.340 4.670 -36.454 1.00 96.25 191 ARG A C 1
ATOM 1530 O O . ARG A 1 191 ? 26.476 4.219 -36.559 1.00 96.25 191 ARG A O 1
ATOM 1537 N N . ASN A 1 192 ? 24.903 5.301 -35.364 1.00 95.81 192 ASN A N 1
ATOM 1538 C CA . ASN A 1 192 ? 25.756 5.558 -34.200 1.00 95.81 192 ASN A CA 1
ATOM 1539 C C . ASN A 1 192 ? 26.315 4.256 -33.608 1.00 95.81 192 ASN A C 1
ATOM 1541 O O . ASN A 1 192 ? 27.498 4.178 -33.274 1.00 95.81 192 ASN A O 1
ATOM 1545 N N . TYR A 1 193 ? 25.477 3.220 -33.533 1.00 96.38 193 TYR A N 1
ATOM 1546 C CA . TYR A 1 193 ? 25.864 1.897 -33.060 1.00 96.38 193 TYR A CA 1
ATOM 1547 C C . TYR A 1 193 ? 26.959 1.255 -33.916 1.00 96.38 193 TYR A C 1
ATOM 1549 O O . TYR A 1 193 ? 27.998 0.856 -33.389 1.00 96.38 193 TYR A O 1
ATOM 1557 N N . LEU A 1 194 ? 26.762 1.192 -35.236 1.00 95.75 194 LEU A N 1
ATOM 1558 C CA . LEU A 1 194 ? 27.738 0.607 -36.158 1.00 95.75 194 LEU A CA 1
ATOM 1559 C C . LEU A 1 194 ? 29.035 1.419 -36.194 1.00 95.75 194 LEU A C 1
ATOM 1561 O O . LEU A 1 194 ? 30.116 0.835 -36.157 1.00 95.75 194 LEU A O 1
ATOM 1565 N N . SER A 1 195 ? 28.951 2.751 -36.174 1.00 94.81 195 SER A N 1
ATOM 1566 C CA . SER A 1 195 ? 30.137 3.606 -36.093 1.00 94.81 195 SER A CA 1
ATOM 1567 C C . SER A 1 195 ? 30.950 3.355 -34.827 1.00 94.81 195 SER A C 1
ATOM 1569 O O . SER A 1 195 ? 32.171 3.234 -34.902 1.00 94.81 195 SER A O 1
ATOM 1571 N N . LYS A 1 196 ? 30.300 3.197 -33.669 1.00 94.25 196 LYS A N 1
ATOM 1572 C CA . LYS A 1 196 ? 30.988 2.897 -32.406 1.00 94.25 196 LYS A CA 1
ATOM 1573 C C . LYS A 1 196 ? 31.574 1.482 -32.392 1.00 94.25 196 LYS A C 1
ATOM 1575 O O . LYS A 1 196 ? 32.720 1.297 -31.983 1.00 94.25 196 LYS A O 1
ATOM 1580 N N . LYS A 1 197 ? 30.792 0.490 -32.826 1.00 94.31 197 LYS A N 1
ATOM 1581 C CA . LYS A 1 197 ? 31.136 -0.936 -32.734 1.00 94.31 197 LYS A CA 1
ATOM 1582 C C . LYS A 1 197 ? 32.195 -1.353 -33.749 1.00 94.31 197 LYS A C 1
ATOM 1584 O O . LYS A 1 197 ? 33.072 -2.146 -33.423 1.00 94.31 197 LYS A O 1
ATOM 1589 N N . GLU A 1 198 ? 32.122 -0.815 -34.962 1.00 94.19 198 GLU A N 1
ATOM 1590 C CA . GLU A 1 198 ? 32.956 -1.244 -36.089 1.00 94.19 198 GLU A CA 1
ATOM 1591 C C . GLU A 1 198 ? 33.949 -0.182 -36.553 1.00 94.19 198 GLU A C 1
ATOM 1593 O O . GLU A 1 198 ? 34.807 -0.477 -37.377 1.00 94.19 198 GLU A O 1
ATOM 1598 N N . LYS A 1 199 ? 33.878 1.038 -36.003 1.00 94.19 199 LYS A N 1
ATOM 1599 C CA . LYS A 1 199 ? 34.751 2.164 -36.369 1.00 94.19 199 LYS A CA 1
ATOM 1600 C C . LYS A 1 199 ? 34.659 2.552 -37.854 1.00 94.19 199 LYS A C 1
ATOM 1602 O O . LYS A 1 199 ? 35.625 3.075 -38.402 1.00 94.19 199 LYS A O 1
ATOM 1607 N N . ILE A 1 200 ? 33.496 2.336 -38.475 1.00 92.75 200 ILE A N 1
ATOM 1608 C CA . ILE A 1 200 ? 33.188 2.731 -39.860 1.00 92.75 200 ILE A CA 1
ATOM 1609 C C . ILE A 1 200 ? 32.362 4.024 -39.896 1.00 92.75 200 ILE A C 1
ATOM 1611 O O . ILE A 1 200 ? 31.488 4.249 -39.053 1.00 92.75 200 ILE A O 1
ATOM 1615 N N . TYR A 1 201 ? 32.618 4.881 -40.886 1.00 93.56 201 TYR A N 1
ATOM 1616 C CA . TYR A 1 201 ? 32.001 6.209 -40.995 1.00 93.56 201 TYR A CA 1
ATOM 1617 C C . TYR A 1 201 ? 31.712 6.577 -42.459 1.00 93.56 201 TYR A C 1
ATOM 1619 O O . TYR A 1 201 ? 32.267 5.986 -43.384 1.00 93.56 201 TYR A O 1
ATOM 1627 N N . GLY A 1 202 ? 30.851 7.577 -42.672 1.00 92.88 202 GLY A N 1
ATOM 1628 C CA . GLY A 1 202 ? 30.592 8.153 -43.998 1.00 92.88 202 GLY A CA 1
ATOM 1629 C C . GLY A 1 202 ? 30.100 7.132 -45.033 1.00 92.88 202 GLY A C 1
ATOM 1630 O O . GLY A 1 202 ? 29.209 6.331 -44.753 1.00 92.88 202 GLY A O 1
ATOM 1631 N N . GLU A 1 203 ? 30.693 7.150 -46.230 1.00 93.31 203 GLU A N 1
ATOM 1632 C CA . GLU A 1 203 ? 30.283 6.291 -47.352 1.00 93.31 203 GLU A CA 1
ATOM 1633 C C . GLU A 1 203 ? 30.395 4.789 -47.063 1.00 93.31 203 GLU A C 1
ATOM 1635 O O . GLU A 1 203 ? 29.616 4.002 -47.599 1.00 93.31 203 GLU A O 1
ATOM 1640 N N . GLU A 1 204 ? 31.357 4.371 -46.237 1.00 93.88 204 GLU A N 1
ATOM 1641 C CA . GLU A 1 204 ? 31.541 2.960 -45.881 1.00 93.88 204 GLU A CA 1
ATOM 1642 C C . GLU A 1 204 ? 30.354 2.440 -45.062 1.00 93.88 204 GLU A C 1
ATOM 1644 O O . GLU A 1 204 ? 29.805 1.374 -45.349 1.00 93.88 204 GLU A O 1
ATOM 1649 N N . LEU A 1 205 ? 29.892 3.246 -44.102 1.00 94.31 205 LEU A N 1
ATOM 1650 C CA . LEU A 1 205 ? 28.704 2.952 -43.309 1.00 94.31 205 LEU A CA 1
ATOM 1651 C C . LEU A 1 205 ? 27.443 2.913 -44.183 1.00 94.31 205 LEU A C 1
ATOM 1653 O O . LEU A 1 205 ? 26.631 1.997 -44.055 1.00 94.31 205 LEU A O 1
ATOM 1657 N N . ASP A 1 206 ? 27.288 3.867 -45.103 1.00 93.50 206 ASP A N 1
ATOM 1658 C CA . ASP A 1 206 ? 26.134 3.901 -46.005 1.00 93.50 206 ASP A CA 1
ATOM 1659 C C . ASP A 1 206 ? 26.117 2.710 -46.977 1.00 93.50 206 ASP A C 1
ATOM 1661 O O . ASP A 1 206 ? 25.050 2.143 -47.231 1.00 93.50 206 ASP A O 1
ATOM 1665 N N . LYS A 1 207 ? 27.281 2.280 -47.488 1.00 95.38 207 LYS A N 1
ATOM 1666 C CA . LYS A 1 207 ? 27.402 1.053 -48.295 1.00 95.38 207 LYS A CA 1
ATOM 1667 C C . LYS A 1 207 ? 26.977 -0.172 -47.494 1.00 95.38 207 LYS A C 1
ATOM 1669 O O . LYS A 1 207 ? 26.186 -0.971 -47.997 1.00 95.38 207 LYS A O 1
ATOM 1674 N N . LYS A 1 208 ? 27.436 -0.288 -46.243 1.00 94.25 208 LYS A N 1
ATOM 1675 C CA . LYS A 1 208 ? 27.042 -1.385 -45.356 1.00 94.25 208 LYS A CA 1
ATOM 1676 C C . LYS A 1 208 ? 25.532 -1.411 -45.144 1.00 94.25 208 LYS A C 1
ATOM 1678 O O . LYS A 1 208 ? 24.914 -2.448 -45.358 1.00 94.25 208 LYS A O 1
ATOM 1683 N N . LEU A 1 209 ? 24.929 -0.278 -44.792 1.00 94.06 209 LEU A N 1
ATOM 1684 C CA . LEU A 1 209 ? 23.486 -0.190 -44.555 1.00 94.06 209 LEU A CA 1
ATOM 1685 C C . LEU A 1 209 ? 22.667 -0.591 -45.787 1.00 94.06 209 LEU A C 1
ATOM 1687 O O . LEU A 1 209 ? 21.678 -1.300 -45.642 1.00 94.06 209 LEU A O 1
ATOM 1691 N N . ARG A 1 210 ? 23.099 -0.196 -46.992 1.00 94.50 210 ARG A N 1
ATOM 1692 C CA . ARG A 1 210 ? 22.443 -0.583 -48.256 1.00 94.50 210 ARG A CA 1
ATOM 1693 C C . ARG A 1 210 ? 22.602 -2.063 -48.604 1.00 94.50 210 ARG A C 1
ATOM 1695 O O . ARG A 1 210 ? 21.793 -2.579 -49.365 1.00 94.50 210 ARG A O 1
ATOM 1702 N N . SER A 1 211 ? 23.640 -2.726 -48.094 1.00 95.56 211 SER A N 1
ATOM 1703 C CA . SER A 1 211 ? 23.870 -4.159 -48.329 1.00 95.56 211 SER A CA 1
ATOM 1704 C C . SER A 1 211 ? 23.109 -5.087 -47.381 1.00 95.56 211 SER A C 1
ATOM 1706 O O . SER A 1 211 ? 23.053 -6.285 -47.644 1.00 95.56 211 SER A O 1
ATOM 1708 N N . LEU A 1 212 ? 22.541 -4.562 -46.289 1.00 95.56 212 LEU A N 1
ATOM 1709 C CA . LEU A 1 212 ? 21.782 -5.368 -45.334 1.00 95.56 212 LEU A CA 1
ATOM 1710 C C . LEU A 1 212 ? 20.437 -5.780 -45.932 1.00 95.56 212 LEU A C 1
ATOM 1712 O O . LEU A 1 212 ? 19.715 -4.950 -46.486 1.00 95.56 212 LEU A O 1
ATOM 1716 N N . SER A 1 213 ? 20.059 -7.044 -45.744 1.00 96.31 213 SER A N 1
ATOM 1717 C CA . SER A 1 213 ? 18.671 -7.459 -45.952 1.00 96.31 213 SER A CA 1
ATOM 1718 C C . SER A 1 213 ? 17.743 -6.805 -44.920 1.00 96.31 213 SER A C 1
ATOM 1720 O O . SER A 1 213 ? 18.176 -6.410 -43.835 1.00 96.31 213 SER A O 1
ATOM 1722 N N . GLU A 1 214 ? 16.441 -6.742 -45.211 1.00 93.75 214 GLU A N 1
ATOM 1723 C CA . GLU A 1 214 ? 15.442 -6.192 -44.279 1.00 93.75 214 GLU A CA 1
ATOM 1724 C C . GLU A 1 214 ? 15.487 -6.880 -42.907 1.00 93.75 214 GLU A C 1
ATOM 1726 O O . GLU A 1 214 ? 15.475 -6.220 -41.869 1.00 93.75 214 GLU A O 1
ATOM 1731 N N . ARG A 1 215 ? 15.631 -8.212 -42.892 1.00 94.94 215 ARG A N 1
ATOM 1732 C CA . ARG A 1 215 ? 15.703 -9.007 -41.659 1.00 94.94 215 ARG A CA 1
ATOM 1733 C C . ARG A 1 215 ? 16.958 -8.703 -40.840 1.00 94.94 215 ARG A C 1
ATOM 1735 O O . ARG A 1 215 ? 16.896 -8.655 -39.611 1.00 94.94 215 ARG A O 1
ATOM 1742 N N . GLU A 1 216 ? 18.102 -8.525 -41.496 1.00 96.19 216 GLU A N 1
ATOM 1743 C CA . GLU A 1 216 ? 19.346 -8.145 -40.818 1.00 96.19 216 GLU A CA 1
ATOM 1744 C C . GLU A 1 216 ? 19.275 -6.714 -40.294 1.00 96.19 216 GLU A C 1
ATOM 1746 O O . GLU A 1 216 ? 19.710 -6.454 -39.172 1.00 96.19 216 GLU A O 1
ATOM 1751 N N . MET A 1 217 ? 18.685 -5.805 -41.074 1.00 95.12 217 MET A N 1
ATOM 1752 C CA . MET A 1 217 ? 18.475 -4.421 -40.673 1.00 95.12 217 MET A CA 1
ATOM 1753 C C . MET A 1 217 ? 17.576 -4.338 -39.438 1.00 95.12 217 MET A C 1
ATOM 1755 O O . MET A 1 217 ? 17.949 -3.679 -38.471 1.00 95.12 217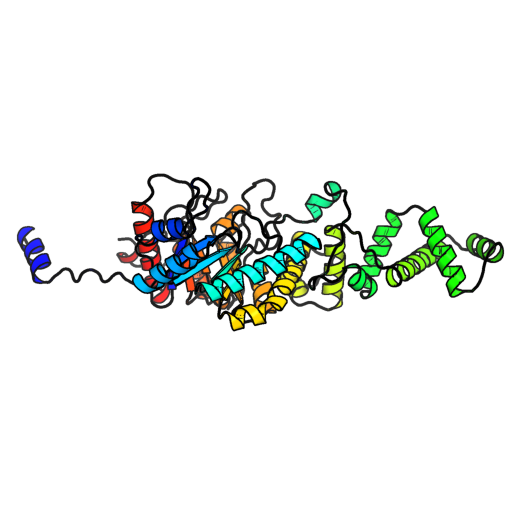 MET A O 1
ATOM 1759 N N . GLU A 1 218 ? 16.449 -5.052 -39.413 1.00 94.25 218 GLU A N 1
ATOM 1760 C CA . GLU A 1 218 ? 15.549 -5.082 -38.255 1.00 94.25 218 GLU A CA 1
ATOM 1761 C C . GLU A 1 218 ? 16.240 -5.653 -37.006 1.00 94.25 218 GLU A C 1
ATOM 1763 O O . GLU A 1 218 ? 16.130 -5.090 -35.914 1.00 94.25 218 GLU A O 1
ATOM 1768 N N . LYS A 1 219 ? 17.000 -6.746 -37.161 1.00 96.19 219 LYS A N 1
ATOM 1769 C CA . LYS A 1 219 ? 17.763 -7.347 -36.060 1.00 96.19 219 LYS A CA 1
ATOM 1770 C C . LYS A 1 219 ? 18.790 -6.365 -35.492 1.00 96.19 219 LYS A C 1
ATOM 1772 O O . LYS A 1 219 ? 18.833 -6.166 -34.280 1.00 96.19 219 LYS A O 1
ATOM 1777 N N . LEU A 1 220 ? 19.582 -5.728 -36.355 1.00 96.44 220 LEU A N 1
ATOM 1778 C CA . LEU A 1 220 ? 20.584 -4.747 -35.941 1.00 96.44 220 LEU A CA 1
ATOM 1779 C C . LEU A 1 220 ? 19.948 -3.485 -35.348 1.00 96.44 220 LEU A C 1
ATOM 1781 O O . LEU A 1 220 ? 20.524 -2.903 -34.437 1.00 96.44 220 LEU A O 1
ATOM 1785 N N . MET A 1 221 ? 18.767 -3.069 -35.818 1.00 96.56 221 MET A N 1
ATOM 1786 C CA . MET A 1 221 ? 18.000 -1.982 -35.199 1.00 96.56 221 MET A CA 1
ATOM 1787 C C . MET A 1 221 ? 17.565 -2.342 -33.778 1.00 96.56 221 MET A C 1
ATOM 1789 O O . MET A 1 221 ? 17.740 -1.543 -32.864 1.00 96.56 221 MET A O 1
ATOM 1793 N N . LYS A 1 222 ? 17.036 -3.549 -33.560 1.00 96.62 222 LYS A N 1
ATOM 1794 C CA . LYS A 1 222 ? 16.677 -4.011 -32.211 1.00 96.62 222 LYS A CA 1
ATOM 1795 C C . LYS A 1 222 ? 17.900 -4.042 -31.293 1.00 96.62 222 LYS A C 1
ATOM 1797 O O . LYS A 1 222 ? 17.835 -3.525 -30.183 1.00 96.62 222 LYS A O 1
ATOM 1802 N N . GLU A 1 223 ? 19.018 -4.597 -31.758 1.00 96.75 223 GLU A N 1
ATOM 1803 C CA . GLU A 1 223 ? 20.275 -4.628 -30.996 1.00 96.75 223 GLU A CA 1
ATOM 1804 C C . GLU A 1 223 ? 20.807 -3.218 -30.692 1.00 96.75 223 GLU A C 1
ATOM 1806 O O . GLU A 1 223 ? 21.158 -2.932 -29.548 1.00 96.75 223 GLU A O 1
ATOM 1811 N N . SER A 1 224 ? 20.805 -2.312 -31.674 1.00 97.19 224 SER A N 1
ATOM 1812 C CA . SER A 1 224 ? 21.302 -0.946 -31.491 1.00 97.19 224 SER A CA 1
ATOM 1813 C C . SER A 1 224 ? 20.445 -0.133 -30.524 1.00 97.19 224 SER A C 1
ATOM 1815 O O . SER A 1 224 ? 20.984 0.615 -29.711 1.00 97.19 224 SER A O 1
ATOM 1817 N N . ILE A 1 225 ? 19.121 -0.300 -30.560 1.00 96.75 225 ILE A N 1
ATOM 1818 C CA . ILE A 1 225 ? 18.199 0.366 -29.634 1.00 96.75 225 ILE A CA 1
ATOM 1819 C C . ILE A 1 225 ? 18.331 -0.219 -28.221 1.00 96.75 225 ILE A C 1
ATOM 1821 O O . ILE A 1 225 ? 18.303 0.539 -27.250 1.00 96.75 225 ILE A O 1
ATOM 1825 N N . LYS A 1 226 ? 18.530 -1.541 -28.084 1.00 97.06 226 LYS A N 1
ATOM 1826 C CA . LYS A 1 226 ? 18.847 -2.166 -26.788 1.00 97.06 226 LYS A CA 1
ATOM 1827 C C . LYS A 1 226 ? 20.106 -1.547 -26.181 1.00 97.06 226 LYS A C 1
ATOM 1829 O O . LYS A 1 226 ? 20.066 -1.094 -25.040 1.00 97.06 226 LYS A O 1
ATOM 1834 N N . ASP A 1 227 ? 21.196 -1.482 -26.944 1.00 96.81 227 ASP A N 1
ATOM 1835 C CA . ASP A 1 227 ? 22.457 -0.908 -26.462 1.00 96.81 227 ASP A CA 1
ATOM 1836 C C . ASP A 1 227 ? 22.329 0.595 -26.175 1.00 96.81 227 ASP A C 1
ATOM 1838 O O . ASP A 1 227 ? 22.823 1.069 -25.151 1.00 96.81 227 ASP A O 1
ATOM 1842 N N . TYR A 1 228 ? 21.573 1.332 -26.994 1.00 96.75 228 TYR A N 1
ATOM 1843 C CA . TYR A 1 228 ? 21.270 2.740 -26.744 1.00 96.75 228 TYR A CA 1
ATOM 1844 C C . TYR A 1 228 ? 20.597 2.962 -25.386 1.00 96.75 228 TYR A C 1
ATOM 1846 O O . TYR A 1 228 ? 21.056 3.816 -24.632 1.00 96.75 228 TYR A O 1
ATOM 1854 N N . TYR A 1 229 ? 19.552 2.196 -25.049 1.00 96.12 229 TYR A N 1
ATOM 1855 C CA . TYR A 1 229 ? 18.836 2.355 -23.777 1.00 96.12 229 TYR A CA 1
ATOM 1856 C C . TYR A 1 229 ? 19.584 1.790 -22.565 1.00 96.12 229 TYR A C 1
ATOM 1858 O O . TYR A 1 229 ? 19.313 2.217 -21.445 1.00 96.12 229 TYR A O 1
ATOM 1866 N N . ARG A 1 230 ? 20.548 0.880 -22.758 1.00 95.81 230 ARG A N 1
ATOM 1867 C CA . ARG A 1 230 ? 21.490 0.507 -21.689 1.00 95.81 230 ARG A CA 1
ATOM 1868 C C . ARG A 1 230 ? 22.420 1.664 -21.336 1.00 95.81 230 ARG A C 1
ATOM 1870 O O . ARG A 1 230 ? 22.669 1.907 -20.161 1.00 95.81 230 ARG A O 1
ATOM 1877 N N . GLU A 1 231 ? 22.928 2.364 -22.348 1.00 95.31 231 GLU A N 1
ATOM 1878 C CA . GLU A 1 231 ? 23.845 3.496 -22.167 1.00 95.31 231 GLU A CA 1
ATOM 1879 C C . GLU A 1 231 ? 23.120 4.792 -21.786 1.00 95.31 231 GLU A C 1
ATOM 1881 O O . GLU A 1 231 ? 23.680 5.631 -21.086 1.00 95.31 231 GLU A O 1
ATOM 1886 N N . ASN A 1 232 ? 21.872 4.949 -22.230 1.00 95.06 232 ASN A N 1
ATOM 1887 C CA . ASN A 1 232 ? 21.055 6.144 -22.037 1.00 95.06 232 ASN A CA 1
ATOM 1888 C C . ASN A 1 232 ? 19.662 5.746 -21.530 1.00 95.06 232 ASN A C 1
ATOM 1890 O O . ASN A 1 232 ? 18.684 5.812 -22.288 1.00 95.06 232 ASN A O 1
ATOM 1894 N N . PRO A 1 233 ? 19.545 5.297 -20.269 1.00 94.31 233 PRO A N 1
ATOM 1895 C CA . PRO A 1 233 ? 18.262 4.889 -19.734 1.00 94.31 233 PRO A CA 1
ATOM 1896 C C . PRO A 1 233 ? 17.243 6.034 -19.786 1.00 94.31 233 PRO A C 1
ATOM 1898 O O . PRO A 1 233 ? 17.573 7.170 -19.434 1.00 94.31 233 PRO A O 1
ATOM 1901 N N . PRO A 1 234 ? 16.001 5.768 -20.219 1.00 91.69 234 PRO A N 1
ATOM 1902 C CA . PRO A 1 234 ? 14.991 6.804 -20.320 1.00 91.69 234 PRO A CA 1
ATOM 1903 C C . PRO A 1 234 ? 14.606 7.295 -18.922 1.00 91.69 234 PRO A C 1
ATOM 1905 O O . PRO A 1 234 ? 14.338 6.501 -18.021 1.00 91.69 234 PRO A O 1
ATOM 1908 N N . THR A 1 235 ? 14.548 8.614 -18.756 1.00 83.50 235 THR A N 1
ATOM 1909 C CA . THR A 1 235 ? 14.105 9.258 -17.510 1.00 83.50 235 THR A CA 1
ATOM 1910 C C . THR A 1 235 ? 12.627 9.631 -17.550 1.00 83.50 235 THR A C 1
ATOM 1912 O O . THR A 1 235 ? 11.943 9.546 -16.536 1.00 83.50 235 THR A O 1
ATOM 1915 N N . ASN A 1 236 ? 12.126 9.991 -18.734 1.00 88.00 236 ASN A N 1
ATOM 1916 C CA . ASN A 1 236 ? 10.752 10.421 -18.957 1.00 88.00 236 ASN A CA 1
ATOM 1917 C C . ASN A 1 236 ? 9.926 9.267 -19.523 1.00 88.00 236 ASN A C 1
ATOM 1919 O O . ASN A 1 236 ? 10.072 8.916 -20.696 1.00 88.00 236 ASN A O 1
ATOM 1923 N N . LEU A 1 237 ? 9.059 8.694 -18.694 1.00 91.50 237 LEU A N 1
ATOM 1924 C CA . LEU A 1 237 ? 8.193 7.573 -19.054 1.00 91.50 237 LEU A CA 1
ATOM 1925 C C . LEU A 1 237 ? 6.756 7.834 -18.598 1.00 91.50 237 LEU A C 1
ATOM 1927 O O . LEU A 1 237 ? 6.489 8.737 -17.800 1.00 91.50 237 LEU A O 1
ATOM 1931 N N . TYR A 1 238 ? 5.826 7.029 -19.101 1.00 92.00 238 TYR A N 1
ATOM 1932 C CA . TYR A 1 238 ? 4.485 6.930 -18.529 1.00 92.00 238 TYR A CA 1
ATOM 1933 C C . TYR A 1 238 ? 4.475 5.958 -17.345 1.00 92.00 238 TYR A C 1
ATOM 1935 O O . TYR A 1 238 ? 5.248 5.001 -17.310 1.00 92.00 238 TYR A O 1
ATOM 1943 N N . GLU A 1 239 ? 3.551 6.146 -16.399 1.00 93.06 239 GLU A N 1
ATOM 1944 C CA . GLU A 1 239 ? 3.443 5.273 -15.220 1.00 93.06 239 GLU A CA 1
ATOM 1945 C C . GLU A 1 239 ? 3.188 3.810 -15.624 1.00 93.06 239 GLU A C 1
ATOM 1947 O O . GLU A 1 239 ? 3.795 2.895 -15.076 1.00 93.06 239 GLU A O 1
ATOM 1952 N N . PHE A 1 240 ? 2.373 3.584 -16.661 1.00 93.75 240 PHE A N 1
ATOM 1953 C CA . PHE A 1 240 ? 2.180 2.262 -17.267 1.00 93.75 240 PHE A CA 1
ATOM 1954 C C . PHE A 1 240 ? 3.508 1.614 -17.703 1.00 93.75 240 PHE A C 1
ATOM 1956 O O . PHE A 1 240 ? 3.717 0.422 -17.485 1.00 93.75 240 PHE A O 1
ATOM 1963 N N . GLU A 1 241 ? 4.420 2.383 -18.305 1.00 94.81 241 GLU A N 1
ATOM 1964 C CA . GLU A 1 241 ? 5.709 1.852 -18.759 1.00 94.81 241 GLU A CA 1
ATOM 1965 C C . GLU A 1 241 ? 6.593 1.497 -17.564 1.00 94.81 241 GLU A C 1
ATOM 1967 O O . GLU A 1 241 ? 7.204 0.431 -17.563 1.00 94.81 241 GLU A O 1
ATOM 1972 N N . ALA A 1 242 ? 6.601 2.333 -16.521 1.00 96.00 242 ALA A N 1
ATOM 1973 C CA . ALA A 1 242 ? 7.286 2.021 -15.270 1.00 96.00 242 ALA A CA 1
ATOM 1974 C C . ALA A 1 242 ? 6.741 0.728 -14.640 1.00 96.00 242 ALA A C 1
ATOM 1976 O O . ALA A 1 242 ? 7.517 -0.144 -14.248 1.00 96.00 242 ALA A O 1
ATOM 1977 N N . TYR A 1 243 ? 5.417 0.551 -14.644 1.00 97.44 243 TYR A N 1
ATOM 1978 C CA . TYR A 1 243 ? 4.768 -0.662 -14.155 1.00 97.44 243 TYR A CA 1
ATOM 197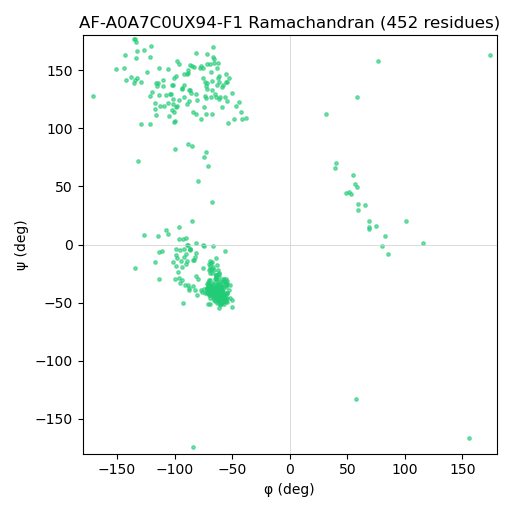9 C C . TYR A 1 243 ? 5.161 -1.907 -14.955 1.00 97.44 243 TYR A C 1
ATOM 1981 O O . TYR A 1 243 ? 5.459 -2.946 -14.369 1.00 97.44 243 TYR A O 1
ATOM 1989 N N . MET A 1 244 ? 5.220 -1.816 -16.284 1.00 97.69 244 MET A N 1
ATOM 1990 C CA . MET A 1 244 ? 5.653 -2.931 -17.131 1.00 97.69 244 MET A CA 1
ATOM 1991 C C . MET A 1 244 ? 7.135 -3.271 -16.945 1.00 97.69 244 MET A C 1
ATOM 1993 O O . MET A 1 244 ? 7.485 -4.451 -16.880 1.00 97.69 244 MET A O 1
ATOM 1997 N N . ILE A 1 245 ? 8.003 -2.264 -16.810 1.00 98.25 245 ILE A N 1
ATOM 1998 C CA . ILE A 1 245 ? 9.429 -2.462 -16.505 1.00 98.25 245 ILE A CA 1
ATOM 1999 C C . ILE A 1 245 ? 9.574 -3.185 -15.165 1.00 98.25 245 ILE A C 1
ATOM 2001 O O . ILE A 1 245 ? 10.290 -4.184 -15.072 1.00 98.25 245 ILE A O 1
ATOM 2005 N N . MET A 1 246 ? 8.846 -2.727 -14.145 1.00 98.56 246 MET A N 1
ATOM 2006 C CA . MET A 1 246 ? 8.820 -3.359 -12.830 1.00 98.56 246 MET A CA 1
ATOM 2007 C C . MET A 1 246 ? 8.284 -4.791 -12.876 1.00 98.56 246 MET A C 1
ATOM 2009 O O . MET A 1 246 ? 8.887 -5.678 -12.277 1.00 98.56 246 MET A O 1
ATOM 2013 N N . ALA A 1 247 ? 7.211 -5.053 -13.622 1.00 98.69 247 ALA A N 1
ATOM 2014 C CA . ALA A 1 247 ? 6.650 -6.393 -13.776 1.00 98.69 247 ALA A CA 1
ATOM 2015 C C . ALA A 1 247 ? 7.665 -7.371 -14.391 1.00 98.69 247 ALA A C 1
ATOM 2017 O O . ALA A 1 247 ? 7.869 -8.469 -13.870 1.00 98.69 247 ALA A O 1
ATOM 2018 N N . TRP A 1 248 ? 8.357 -6.968 -15.463 1.00 98.62 248 TRP A N 1
ATOM 2019 C CA . TRP A 1 248 ? 9.410 -7.786 -16.073 1.00 98.62 248 TRP A CA 1
ATOM 2020 C C . TRP A 1 248 ? 10.599 -7.998 -15.138 1.00 98.62 248 TRP A C 1
ATOM 2022 O O . TRP A 1 248 ? 11.082 -9.126 -15.026 1.00 98.62 248 TRP A O 1
ATOM 2032 N N . TRP A 1 249 ? 11.017 -6.953 -14.420 1.00 98.50 249 TRP A N 1
ATOM 2033 C CA . TRP A 1 249 ? 12.067 -7.036 -13.405 1.00 98.50 249 TRP A CA 1
ATOM 2034 C C . TRP A 1 249 ? 11.722 -8.047 -12.303 1.00 98.50 249 TRP A C 1
ATOM 2036 O O . TRP A 1 249 ? 12.537 -8.900 -11.945 1.00 98.50 249 TRP A O 1
ATOM 2046 N N . MET A 1 250 ? 10.500 -7.968 -11.774 1.00 98.62 250 MET A N 1
ATOM 2047 C CA . MET A 1 250 ? 9.991 -8.870 -10.744 1.00 98.62 250 MET A CA 1
ATOM 2048 C C . MET A 1 250 ? 9.886 -10.311 -11.256 1.00 98.62 250 MET A C 1
ATOM 2050 O O . MET A 1 250 ? 10.313 -11.240 -10.570 1.00 98.62 250 MET A O 1
ATOM 2054 N N . TYR A 1 251 ? 9.380 -10.508 -12.475 1.00 98.62 251 TYR A N 1
ATOM 2055 C CA . TYR A 1 251 ? 9.291 -11.822 -13.108 1.00 98.62 251 TYR A CA 1
ATOM 2056 C C . TYR A 1 251 ? 10.669 -12.469 -13.305 1.00 98.62 251 TYR A C 1
ATOM 2058 O O . TYR A 1 251 ? 10.861 -13.631 -12.948 1.00 98.62 251 TYR A O 1
ATOM 2066 N N . GLU A 1 252 ? 11.643 -11.727 -13.838 1.00 98.12 252 GLU A N 1
ATOM 2067 C CA . GLU A 1 252 ? 12.998 -12.225 -14.103 1.00 98.12 252 GLU A CA 1
ATOM 2068 C C . GLU A 1 252 ? 13.726 -12.656 -12.826 1.00 98.12 252 GLU A C 1
ATOM 2070 O O . GLU A 1 252 ? 14.445 -13.655 -12.829 1.00 98.12 252 GLU A O 1
ATOM 2075 N N . ARG A 1 253 ? 13.495 -11.946 -11.719 1.00 97.81 253 ARG A N 1
ATOM 2076 C CA . ARG A 1 253 ? 14.111 -12.250 -10.422 1.00 97.81 253 ARG A CA 1
ATOM 2077 C C . ARG A 1 253 ? 13.350 -13.272 -9.589 1.00 97.81 253 ARG A C 1
ATOM 2079 O O . ARG A 1 253 ? 13.814 -13.619 -8.506 1.00 97.81 253 ARG A O 1
ATOM 2086 N N . GLY A 1 254 ? 12.191 -13.737 -10.057 1.00 97.88 254 GLY A N 1
ATOM 2087 C CA . GLY A 1 254 ? 11.304 -14.559 -9.245 1.00 97.88 254 GLY A CA 1
ATOM 2088 C C . GLY A 1 254 ? 10.923 -13.837 -7.951 1.00 97.88 254 GLY A C 1
ATOM 2089 O O . GLY A 1 254 ? 11.110 -14.377 -6.863 1.00 97.88 254 GLY A O 1
ATOM 2090 N N . ASP A 1 255 ? 10.442 -12.602 -8.051 1.00 98.50 255 ASP A N 1
ATOM 2091 C CA . ASP A 1 255 ? 9.951 -11.861 -6.891 1.00 98.50 255 ASP A CA 1
ATOM 2092 C C . ASP A 1 255 ? 8.750 -12.588 -6.257 1.00 98.50 255 ASP A C 1
ATOM 2094 O O . ASP A 1 255 ? 7.898 -13.159 -6.946 1.00 98.50 255 ASP A O 1
ATOM 2098 N N . GLU A 1 256 ? 8.698 -12.608 -4.926 1.00 98.12 256 GLU A N 1
ATOM 2099 C CA . GLU A 1 256 ? 7.656 -13.319 -4.188 1.00 98.12 256 GLU A CA 1
ATOM 2100 C C . GLU A 1 256 ? 6.262 -12.725 -4.418 1.00 98.12 256 GLU A C 1
ATOM 2102 O O . GLU A 1 256 ? 5.312 -13.484 -4.617 1.00 98.12 256 GLU A O 1
ATOM 2107 N N . LEU A 1 257 ? 6.136 -11.394 -4.475 1.00 98.44 257 LEU A N 1
ATOM 2108 C CA . LEU A 1 257 ? 4.854 -10.737 -4.735 1.00 98.44 257 LEU A CA 1
ATOM 2109 C C . LEU A 1 257 ? 4.355 -11.069 -6.139 1.00 98.44 257 LEU A C 1
ATOM 2111 O O . LEU A 1 257 ? 3.175 -11.357 -6.326 1.00 98.44 257 LEU A O 1
ATOM 2115 N N . TRP A 1 258 ? 5.263 -11.131 -7.115 1.00 98.56 258 TRP A N 1
ATOM 2116 C CA . TRP A 1 258 ? 4.915 -11.556 -8.470 1.00 98.56 258 TRP A CA 1
ATOM 2117 C C . TRP A 1 258 ? 4.406 -12.999 -8.519 1.00 98.56 258 TRP A C 1
ATOM 2119 O O . TRP A 1 258 ? 3.423 -13.302 -9.195 1.00 98.56 258 TRP A O 1
ATOM 2129 N N . ARG A 1 259 ? 5.048 -13.919 -7.794 1.00 98.44 259 ARG A N 1
ATOM 2130 C CA . ARG A 1 259 ? 4.575 -15.309 -7.736 1.00 98.44 259 ARG A CA 1
ATOM 2131 C C . ARG A 1 259 ? 3.217 -15.427 -7.056 1.00 98.44 259 ARG A C 1
ATOM 2133 O O . ARG A 1 259 ? 2.359 -16.132 -7.577 1.00 98.44 259 ARG A O 1
ATOM 2140 N N . ASN A 1 260 ? 3.030 -14.745 -5.930 1.00 98.19 260 ASN A N 1
ATOM 2141 C CA . ASN A 1 260 ? 1.838 -14.905 -5.103 1.00 98.19 260 ASN A CA 1
ATOM 2142 C C . ASN A 1 260 ? 0.609 -14.197 -5.695 1.00 98.19 260 ASN A C 1
ATOM 2144 O O . ASN A 1 260 ? -0.470 -14.780 -5.705 1.00 98.19 260 ASN A O 1
ATOM 2148 N N . ILE A 1 261 ? 0.773 -12.988 -6.243 1.00 98.25 261 ILE A N 1
ATOM 2149 C CA . ILE A 1 261 ? -0.337 -12.177 -6.777 1.00 98.25 261 ILE A CA 1
ATOM 2150 C C . ILE A 1 261 ? -0.531 -12.438 -8.280 1.00 98.25 261 ILE A C 1
ATOM 2152 O O . ILE A 1 261 ? -1.624 -12.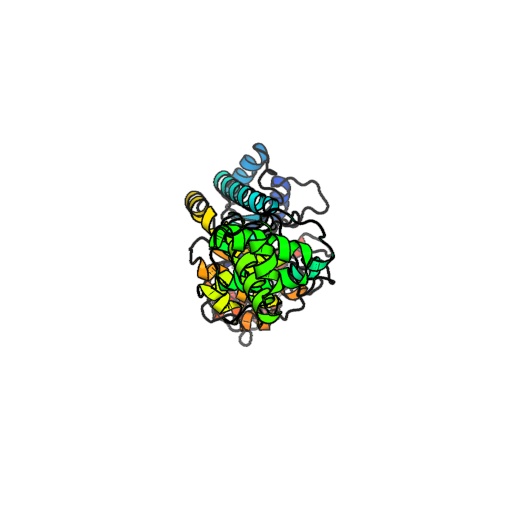775 -8.740 1.00 98.25 261 ILE A O 1
ATOM 2156 N N . ALA A 1 262 ? 0.548 -12.357 -9.065 1.00 98.00 262 ALA A N 1
ATOM 2157 C CA . ALA A 1 262 ? 0.519 -12.532 -10.523 1.00 98.00 262 ALA A CA 1
ATOM 2158 C C . ALA A 1 262 ? 0.681 -13.998 -10.984 1.00 98.00 262 ALA A C 1
ATOM 2160 O O . ALA A 1 262 ? 0.649 -14.297 -12.183 1.00 98.00 262 ALA A O 1
ATOM 2161 N N . GLY A 1 263 ? 0.831 -14.945 -10.052 1.00 97.31 263 GLY A N 1
ATOM 2162 C CA . GLY A 1 263 ? 0.931 -16.376 -10.353 1.00 97.31 263 GLY A CA 1
ATOM 2163 C C . GLY A 1 263 ? 2.226 -16.779 -11.064 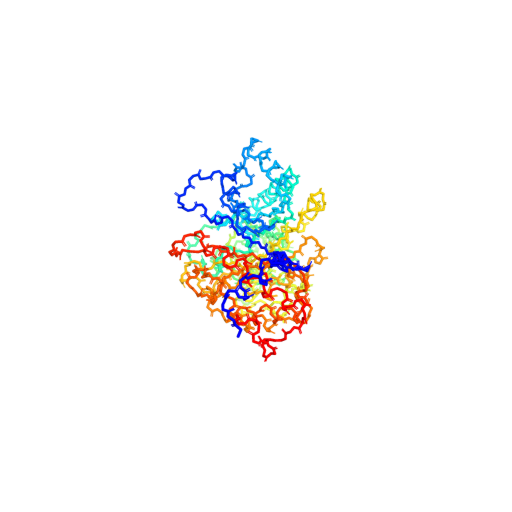1.00 97.31 263 GLY A C 1
ATOM 2164 O O . GLY A 1 263 ? 2.278 -17.846 -11.671 1.00 97.31 263 GLY A O 1
ATOM 2165 N N . GLY A 1 264 ? 3.252 -15.918 -11.066 1.00 96.69 264 GLY A N 1
ATOM 2166 C CA . GLY A 1 264 ? 4.545 -16.206 -11.697 1.00 96.69 264 GLY A CA 1
ATOM 2167 C C . GLY A 1 264 ? 4.515 -16.277 -13.228 1.00 96.69 264 GLY A C 1
ATOM 2168 O O . GLY A 1 264 ? 5.476 -16.749 -13.836 1.00 96.69 264 GLY A O 1
ATOM 2169 N N . LYS A 1 265 ? 3.432 -15.826 -13.869 1.00 96.69 265 LYS A N 1
ATOM 2170 C CA . LYS A 1 265 ? 3.324 -15.782 -15.333 1.00 96.69 265 LYS A CA 1
ATOM 2171 C C . LYS A 1 265 ? 4.212 -14.672 -15.914 1.00 96.69 265 LYS A C 1
ATOM 2173 O O . LYS A 1 265 ? 4.488 -13.701 -15.214 1.00 96.69 265 LYS A O 1
ATOM 2178 N N . PRO A 1 266 ? 4.647 -14.773 -17.180 1.00 97.81 266 PRO A N 1
ATOM 2179 C CA . PRO A 1 266 ? 5.207 -13.632 -17.901 1.00 97.81 266 PRO A CA 1
ATOM 2180 C C . PRO A 1 266 ? 4.232 -12.433 -17.901 1.00 97.81 266 PRO A C 1
ATOM 2182 O O . PRO A 1 266 ? 3.029 -12.666 -18.057 1.00 97.81 266 PRO A O 1
ATOM 2185 N N . PRO A 1 267 ? 4.701 -11.179 -17.736 1.00 97.94 267 PRO A N 1
ATOM 2186 C CA . PRO A 1 267 ? 3.846 -9.986 -17.708 1.00 97.94 267 PRO A CA 1
ATOM 2187 C C . PRO A 1 267 ? 2.904 -9.830 -18.908 1.00 97.94 267 PRO A C 1
ATOM 2189 O O . PRO A 1 267 ? 1.746 -9.480 -18.724 1.00 97.94 267 PRO A O 1
ATOM 2192 N N . ASP A 1 268 ? 3.355 -10.160 -20.118 1.00 95.38 268 ASP A N 1
ATOM 2193 C CA . ASP A 1 268 ? 2.567 -10.123 -21.362 1.00 95.38 268 ASP A CA 1
ATOM 2194 C C . ASP A 1 268 ? 1.454 -11.186 -21.435 1.00 95.38 268 ASP A C 1
ATOM 2196 O O . ASP A 1 268 ? 0.563 -11.109 -22.277 1.00 95.38 268 ASP A O 1
ATOM 2200 N N . LYS A 1 269 ? 1.494 -12.181 -20.544 1.00 96.56 269 LYS A N 1
ATOM 2201 C CA . LYS A 1 269 ? 0.490 -13.250 -20.405 1.00 96.56 269 LYS A CA 1
ATOM 2202 C C . LYS A 1 269 ? -0.253 -13.178 -19.071 1.00 96.56 269 LYS A C 1
ATOM 2204 O O . LYS A 1 269 ? -0.980 -14.113 -18.717 1.00 96.56 269 LYS A O 1
ATOM 2209 N N . CYS A 1 270 ? -0.018 -12.122 -18.298 1.00 96.56 270 CYS A N 1
ATOM 2210 C CA . CYS A 1 270 ? -0.638 -11.911 -17.004 1.00 96.56 270 CYS A CA 1
ATOM 2211 C C . CYS A 1 270 ? -1.925 -11.097 -17.162 1.00 96.56 270 CYS A C 1
ATOM 2213 O O . CYS A 1 270 ? -2.043 -10.247 -18.039 1.00 96.56 270 CYS A O 1
ATOM 2215 N N . GLU A 1 271 ? -2.904 -11.376 -16.307 1.00 96.25 271 GLU A N 1
ATOM 2216 C CA . GLU A 1 271 ? -4.104 -10.551 -16.204 1.00 96.25 271 GLU A CA 1
ATOM 2217 C C . GLU A 1 271 ? -3.704 -9.160 -15.697 1.00 96.25 271 GLU A C 1
ATOM 2219 O O . GLU A 1 271 ? -3.007 -9.060 -14.685 1.00 96.25 271 GLU A O 1
ATOM 2224 N N . GLU A 1 272 ? -4.153 -8.100 -16.380 1.00 95.25 272 GLU A N 1
ATOM 2225 C CA . GLU A 1 272 ? -3.746 -6.717 -16.092 1.00 95.25 272 GLU A CA 1
ATOM 2226 C C . GLU A 1 272 ? -3.892 -6.372 -14.607 1.00 95.25 272 GLU A C 1
ATOM 2228 O O . GLU A 1 272 ? -2.945 -5.885 -13.993 1.00 95.25 272 GLU A O 1
ATOM 2233 N N . LYS A 1 273 ? -5.040 -6.705 -14.003 1.00 95.69 273 LYS A N 1
ATOM 2234 C CA . LYS A 1 273 ? -5.308 -6.422 -12.589 1.00 95.69 273 LYS A CA 1
ATOM 2235 C C . LYS A 1 273 ? -4.256 -7.032 -11.664 1.00 95.69 273 LYS A C 1
ATOM 2237 O O . LYS A 1 273 ? -3.738 -6.348 -10.790 1.00 95.69 273 LYS A O 1
ATOM 2242 N N . LYS A 1 274 ? -3.884 -8.294 -11.896 1.00 97.50 274 LYS A N 1
ATOM 2243 C CA . LYS A 1 274 ? -2.892 -9.005 -11.076 1.00 97.50 274 LYS A CA 1
ATOM 2244 C C . LYS A 1 274 ? -1.481 -8.466 -11.272 1.00 97.50 274 LYS A C 1
ATOM 2246 O O . LYS A 1 274 ? -0.718 -8.401 -10.314 1.00 97.50 274 LYS A O 1
ATOM 2251 N N . LEU A 1 275 ? -1.131 -8.074 -12.499 1.00 97.94 275 LEU A N 1
ATOM 2252 C CA . LEU A 1 275 ? 0.129 -7.382 -12.777 1.00 97.94 275 LEU A CA 1
ATOM 2253 C C . LEU A 1 275 ? 0.190 -6.068 -11.997 1.00 97.94 275 LEU A C 1
ATOM 2255 O O . LEU A 1 275 ? 1.173 -5.812 -11.302 1.00 97.94 275 LEU A O 1
ATOM 2259 N N . VAL A 1 276 ? -0.868 -5.262 -12.100 1.00 97.62 276 VAL A N 1
ATOM 2260 C CA . VAL A 1 276 ? -0.978 -3.960 -11.441 1.00 97.62 276 VAL A CA 1
ATOM 2261 C C . VAL A 1 276 ? -0.887 -4.110 -9.927 1.00 97.62 276 VAL A C 1
ATOM 2263 O O . VAL A 1 276 ? -0.094 -3.405 -9.313 1.00 97.62 276 VAL A O 1
ATOM 2266 N N . ASP A 1 277 ? -1.615 -5.051 -9.329 1.00 98.12 277 ASP A N 1
ATOM 2267 C CA . ASP A 1 277 ? -1.591 -5.278 -7.881 1.00 98.12 277 ASP A CA 1
ATOM 2268 C C . ASP A 1 277 ? -0.227 -5.776 -7.394 1.00 98.12 277 ASP A C 1
ATOM 2270 O O . ASP A 1 277 ? 0.277 -5.293 -6.381 1.00 98.12 277 ASP A O 1
ATOM 2274 N N . ALA A 1 278 ? 0.428 -6.677 -8.136 1.00 98.69 278 ALA A N 1
ATOM 2275 C CA . ALA A 1 278 ? 1.761 -7.156 -7.779 1.00 98.69 278 ALA A CA 1
ATOM 2276 C C . ALA A 1 278 ? 2.793 -6.017 -7.777 1.00 98.69 278 ALA A C 1
ATOM 2278 O O . ALA A 1 278 ? 3.581 -5.887 -6.837 1.00 98.69 278 ALA A O 1
ATOM 2279 N N . VAL A 1 279 ? 2.778 -5.174 -8.813 1.00 98.69 279 VAL A N 1
ATOM 2280 C CA . VAL A 1 279 ? 3.700 -4.037 -8.928 1.00 98.69 279 VAL A CA 1
ATOM 2281 C C . VAL A 1 279 ? 3.368 -2.946 -7.910 1.00 98.69 279 VAL A C 1
ATOM 2283 O O . VAL A 1 279 ? 4.270 -2.449 -7.241 1.00 98.69 279 VAL A O 1
ATOM 2286 N N . ALA A 1 280 ? 2.091 -2.614 -7.719 1.00 98.50 280 ALA A N 1
ATOM 2287 C CA . ALA A 1 280 ? 1.650 -1.670 -6.695 1.00 98.50 280 ALA A CA 1
ATOM 2288 C C . ALA A 1 280 ? 2.090 -2.121 -5.293 1.00 98.50 280 ALA A C 1
ATOM 2290 O O . ALA A 1 280 ? 2.660 -1.339 -4.533 1.00 98.50 280 ALA A O 1
ATOM 2291 N N . GLY A 1 281 ? 1.927 -3.412 -4.988 1.00 98.62 281 GLY A N 1
ATOM 2292 C CA . GLY A 1 281 ? 2.430 -4.022 -3.761 1.00 98.62 281 GLY A CA 1
ATOM 2293 C C . GLY A 1 281 ? 3.946 -3.895 -3.605 1.00 98.62 281 GLY A C 1
ATOM 2294 O O . GLY A 1 281 ? 4.435 -3.728 -2.488 1.00 98.62 281 GLY A O 1
ATOM 2295 N N . LYS A 1 282 ? 4.700 -3.908 -4.711 1.00 98.75 282 LYS A N 1
ATOM 2296 C CA . LYS A 1 282 ? 6.152 -3.703 -4.694 1.00 98.75 282 LYS A CA 1
ATOM 2297 C C . LYS A 1 282 ? 6.540 -2.267 -4.339 1.00 98.75 282 LYS A C 1
ATOM 2299 O O . LYS A 1 282 ? 7.434 -2.094 -3.513 1.00 98.75 282 LYS A O 1
ATOM 2304 N N . TYR A 1 283 ? 5.862 -1.266 -4.902 1.00 98.69 283 TYR A N 1
ATOM 2305 C CA . TYR A 1 283 ? 6.061 0.141 -4.524 1.00 98.69 283 TYR A CA 1
ATOM 2306 C C . TYR A 1 283 ? 5.738 0.370 -3.046 1.00 98.69 283 TYR A C 1
ATOM 2308 O O . TYR A 1 283 ? 6.568 0.903 -2.308 1.00 98.69 283 TYR A O 1
ATOM 2316 N N . LEU A 1 284 ? 4.592 -0.142 -2.586 1.00 98.50 284 LEU A N 1
ATOM 2317 C CA . LEU A 1 284 ? 4.197 -0.059 -1.183 1.00 98.50 284 LEU A CA 1
ATOM 2318 C C . LEU A 1 284 ? 5.220 -0.744 -0.257 1.00 98.50 284 LEU A C 1
ATOM 2320 O O . LEU A 1 284 ? 5.620 -0.172 0.756 1.00 98.50 284 LEU A O 1
ATOM 2324 N N . GLN A 1 285 ? 5.713 -1.934 -0.626 1.00 98.62 285 GLN A N 1
ATOM 2325 C CA . GLN A 1 285 ? 6.791 -2.621 0.096 1.00 98.62 285 GLN A CA 1
ATOM 2326 C C . GLN A 1 285 ? 8.047 -1.741 0.216 1.00 98.62 285 GLN A C 1
ATOM 2328 O O . GLN A 1 285 ? 8.684 -1.724 1.271 1.00 98.62 285 GLN A O 1
ATOM 2333 N N . GLY A 1 286 ? 8.409 -1.032 -0.853 1.00 98.50 286 GLY A N 1
ATOM 2334 C CA . GLY A 1 286 ? 9.551 -0.125 -0.895 1.00 98.50 286 GLY A CA 1
ATOM 2335 C C . GLY A 1 286 ? 9.457 1.011 0.124 1.00 98.50 286 GLY A C 1
ATOM 2336 O O . GLY A 1 286 ? 10.365 1.175 0.945 1.00 98.50 286 GLY A O 1
ATOM 2337 N N . HIS A 1 287 ? 8.327 1.725 0.139 1.00 98.31 287 HIS A N 1
ATOM 2338 C CA . HIS A 1 287 ? 8.047 2.772 1.129 1.00 98.31 287 HIS A CA 1
ATOM 2339 C C . HIS A 1 287 ? 8.128 2.234 2.564 1.00 98.31 287 HIS A C 1
ATOM 2341 O O . HIS A 1 287 ? 8.833 2.787 3.410 1.00 98.31 287 HIS A O 1
ATOM 2347 N N . ILE A 1 288 ? 7.469 1.104 2.842 1.00 98.62 288 ILE A N 1
ATOM 2348 C CA . ILE A 1 288 ? 7.419 0.534 4.195 1.00 98.62 288 ILE A CA 1
ATOM 2349 C C . ILE A 1 288 ? 8.811 0.108 4.674 1.00 98.62 288 ILE A C 1
ATOM 2351 O O . ILE A 1 288 ? 9.174 0.380 5.819 1.00 98.62 288 ILE A O 1
ATOM 2355 N N . LYS A 1 289 ? 9.628 -0.512 3.811 1.00 98.38 289 LYS A N 1
ATOM 2356 C CA . LYS A 1 289 ? 10.992 -0.942 4.170 1.00 98.38 289 LYS A CA 1
ATOM 2357 C C . LYS A 1 289 ? 11.875 0.220 4.622 1.00 98.38 289 LYS A C 1
ATOM 2359 O O . LYS A 1 289 ? 12.664 0.054 5.549 1.00 98.38 289 LYS A O 1
ATOM 2364 N N . LYS A 1 290 ? 11.713 1.400 4.021 1.00 98.19 290 LYS A N 1
ATOM 2365 C CA . LYS A 1 290 ? 12.432 2.621 4.421 1.00 98.19 290 LYS A CA 1
ATOM 2366 C C . LYS A 1 290 ? 11.986 3.170 5.777 1.00 98.19 290 LYS A C 1
ATOM 2368 O O . LYS A 1 290 ? 12.749 3.901 6.401 1.00 98.19 290 LYS A O 1
ATOM 2373 N N . LEU A 1 291 ? 10.777 2.826 6.222 1.00 98.06 291 LEU A N 1
ATOM 2374 C CA . LEU A 1 291 ? 10.171 3.312 7.464 1.00 98.06 291 LEU A CA 1
ATOM 2375 C C . LEU A 1 291 ? 10.387 2.388 8.662 1.00 98.06 291 LEU A C 1
ATOM 2377 O O . LEU A 1 291 ? 10.147 2.821 9.785 1.00 98.06 291 LEU A O 1
ATOM 2381 N N . LEU A 1 292 ? 10.825 1.139 8.464 1.00 98.62 292 LEU A N 1
ATOM 2382 C CA . LEU A 1 292 ? 10.874 0.131 9.537 1.00 98.62 292 LEU A CA 1
ATOM 2383 C C . LEU A 1 292 ? 11.609 0.623 10.787 1.00 98.62 292 LEU A C 1
ATOM 2385 O O . LEU A 1 292 ? 11.075 0.521 11.887 1.00 98.62 292 LEU A O 1
ATOM 2389 N N . LYS A 1 293 ? 12.779 1.244 10.608 1.00 98.50 293 LYS A N 1
ATOM 2390 C CA . LYS A 1 293 ? 13.554 1.802 11.720 1.00 98.50 293 LYS A CA 1
ATOM 2391 C C . LYS A 1 293 ? 12.795 2.905 12.464 1.00 98.50 293 LYS A C 1
ATOM 2393 O O . LYS A 1 293 ? 12.795 2.938 13.691 1.00 98.50 293 LYS A O 1
ATOM 2398 N N . ASP A 1 294 ? 12.126 3.794 11.732 1.00 98.56 294 ASP A N 1
ATOM 2399 C CA . ASP A 1 294 ? 11.342 4.875 12.334 1.00 98.56 294 ASP A CA 1
ATOM 2400 C C . ASP A 1 294 ? 10.142 4.307 13.119 1.00 98.56 294 ASP A C 1
ATOM 2402 O O . ASP A 1 294 ? 9.829 4.793 14.209 1.00 98.56 294 ASP A O 1
ATOM 2406 N N . LEU A 1 295 ? 9.500 3.248 12.603 1.00 98.62 295 LEU A N 1
ATOM 2407 C CA . LEU A 1 295 ? 8.408 2.538 13.279 1.00 98.62 295 LEU A CA 1
ATOM 2408 C C . LEU A 1 295 ? 8.877 1.885 14.586 1.00 98.62 295 LEU A C 1
ATOM 2410 O O . LEU A 1 295 ? 8.206 2.026 15.610 1.00 98.62 295 LEU A O 1
ATOM 2414 N N . GLU A 1 296 ? 10.032 1.214 14.577 1.00 98.62 296 GLU A N 1
ATOM 2415 C CA . GLU A 1 296 ? 10.656 0.618 15.768 1.00 98.62 296 GLU A CA 1
ATOM 2416 C C . GLU A 1 296 ? 10.991 1.681 16.822 1.00 98.62 296 GLU A C 1
ATOM 2418 O O . GLU A 1 296 ? 10.610 1.550 17.991 1.00 98.62 296 GLU A O 1
ATOM 2423 N N . ASP A 1 297 ? 11.627 2.776 16.399 1.00 98.38 297 ASP A N 1
ATOM 2424 C CA . ASP A 1 297 ? 12.012 3.895 17.261 1.00 98.38 297 ASP A CA 1
ATOM 2425 C C . ASP A 1 297 ? 10.800 4.621 17.867 1.00 98.38 297 ASP A C 1
ATOM 2427 O O . ASP A 1 297 ? 10.904 5.230 18.942 1.00 98.38 297 ASP A O 1
ATOM 2431 N N . ALA A 1 298 ? 9.664 4.615 17.168 1.00 98.31 298 ALA A N 1
ATOM 2432 C CA . ALA A 1 298 ? 8.395 5.169 17.631 1.00 98.31 298 ALA A CA 1
ATOM 2433 C C . ALA A 1 298 ? 7.526 4.152 18.386 1.00 98.31 298 ALA A C 1
ATOM 2435 O O . ALA A 1 298 ? 6.615 4.564 19.106 1.00 98.31 298 ALA A O 1
ATOM 2436 N N . LYS A 1 299 ? 7.814 2.848 18.259 1.00 98.19 299 LYS A N 1
ATOM 2437 C CA . LYS A 1 299 ? 6.981 1.730 18.733 1.00 98.19 299 LYS A CA 1
ATOM 2438 C C . LYS A 1 299 ? 5.532 1.843 18.251 1.00 98.19 299 LYS A C 1
ATOM 2440 O O . LYS A 1 299 ? 4.599 1.674 19.038 1.00 98.19 299 LYS A O 1
ATOM 2445 N N . VAL A 1 300 ? 5.362 2.163 16.971 1.00 98.44 300 VAL A N 1
ATOM 2446 C CA . VAL A 1 300 ? 4.056 2.363 16.332 1.00 98.44 300 VAL A CA 1
ATOM 2447 C C . VAL A 1 300 ? 3.817 1.283 15.282 1.00 98.44 300 VAL A C 1
ATOM 2449 O O . VAL A 1 300 ? 4.732 0.908 14.551 1.00 98.44 300 VAL A O 1
ATOM 2452 N N . ILE A 1 301 ? 2.591 0.766 15.223 1.00 98.75 301 ILE A N 1
ATOM 2453 C CA . ILE A 1 301 ? 2.183 -0.210 14.208 1.00 98.75 301 ILE A CA 1
ATOM 2454 C C . ILE A 1 301 ? 1.731 0.548 12.957 1.00 98.75 301 ILE A C 1
ATOM 2456 O O . ILE A 1 301 ? 0.907 1.452 13.051 1.00 98.75 301 ILE A O 1
ATOM 2460 N N . LEU A 1 302 ? 2.237 0.173 11.789 1.00 98.81 302 LEU A N 1
ATOM 2461 C CA . LEU A 1 302 ? 1.698 0.595 10.504 1.00 98.81 302 LEU A CA 1
ATOM 2462 C C . LEU A 1 302 ? 0.677 -0.438 10.022 1.00 98.81 302 LEU A C 1
ATOM 2464 O O . LEU A 1 302 ? 0.977 -1.632 9.952 1.00 98.81 302 LEU A O 1
ATOM 2468 N N . LEU A 1 303 ? -0.515 0.035 9.690 1.00 98.75 303 LEU A N 1
ATOM 2469 C CA . LEU A 1 303 ? -1.637 -0.741 9.196 1.00 98.75 303 LEU A CA 1
ATOM 2470 C C . LEU A 1 303 ? -1.928 -0.340 7.753 1.00 98.75 303 LEU A C 1
ATOM 2472 O O . LEU A 1 303 ? -2.045 0.845 7.447 1.00 98.75 303 LEU A O 1
ATOM 2476 N N . ILE A 1 304 ? -2.007 -1.336 6.877 1.00 98.50 304 ILE A N 1
ATOM 2477 C CA . ILE A 1 304 ? -2.323 -1.154 5.462 1.00 98.50 304 ILE A CA 1
ATOM 2478 C C . ILE A 1 304 ? -3.752 -1.609 5.203 1.00 98.50 304 ILE A C 1
ATOM 2480 O O . ILE A 1 304 ? -4.073 -2.775 5.427 1.00 98.50 304 ILE A O 1
ATOM 2484 N N . GLU A 1 305 ? -4.578 -0.706 4.701 1.00 98.00 305 GLU A N 1
ATOM 2485 C CA . GLU A 1 305 ? -6.000 -0.924 4.475 1.00 98.00 305 GLU A CA 1
ATOM 2486 C C . GLU A 1 305 ? -6.341 -1.114 2.996 1.00 98.00 305 GLU A C 1
ATOM 2488 O O . GLU A 1 305 ? -5.683 -0.572 2.099 1.00 98.00 305 GLU A O 1
ATOM 2493 N N . ASN A 1 306 ? -7.398 -1.876 2.723 1.00 95.56 306 ASN A N 1
ATOM 2494 C CA . ASN A 1 306 ? -8.041 -1.883 1.413 1.00 95.56 306 ASN A CA 1
ATOM 2495 C C . ASN A 1 306 ? -8.461 -0.457 1.015 1.00 95.56 306 ASN A C 1
ATOM 2497 O O . ASN A 1 306 ? -8.910 0.310 1.862 1.00 95.56 306 ASN A O 1
ATOM 2501 N N . PRO A 1 307 ? -8.295 -0.074 -0.255 1.00 93.62 307 PRO A N 1
ATOM 2502 C CA . PRO A 1 307 ? -8.683 1.242 -0.711 1.00 93.62 307 PRO A CA 1
ATOM 2503 C C . PRO A 1 307 ? -10.196 1.369 -0.860 1.00 93.62 307 PRO A C 1
ATOM 2505 O O . PRO A 1 307 ? -10.888 0.402 -1.172 1.00 93.62 307 PRO A O 1
ATOM 2508 N N . ASP A 1 308 ? -10.684 2.593 -0.702 1.00 90.38 308 ASP A N 1
ATOM 2509 C CA . ASP A 1 308 ? -12.083 2.939 -0.913 1.00 90.38 308 ASP A CA 1
ATOM 2510 C C . ASP A 1 308 ? -12.369 3.314 -2.375 1.00 90.38 308 ASP A C 1
ATOM 2512 O O . ASP A 1 308 ? -11.701 4.173 -2.963 1.00 90.38 308 ASP A O 1
ATOM 2516 N N . CYS A 1 309 ? -13.437 2.756 -2.945 1.00 89.00 309 CYS A N 1
ATOM 2517 C CA . CYS A 1 309 ? -13.990 3.171 -4.223 1.00 89.00 309 CYS A CA 1
ATOM 2518 C C . CYS A 1 309 ? -15.221 4.082 -4.070 1.00 89.00 309 CYS A C 1
ATOM 2520 O O . CYS A 1 309 ? -16.365 3.668 -4.281 1.00 89.00 309 CYS A O 1
ATOM 2522 N N . ARG A 1 310 ? -15.000 5.380 -3.836 1.00 78.38 310 ARG A N 1
ATOM 2523 C CA . ARG A 1 310 ? -16.099 6.375 -3.768 1.00 78.38 310 ARG A CA 1
ATOM 2524 C C . ARG A 1 310 ? -16.769 6.671 -5.111 1.00 78.38 310 ARG A C 1
ATOM 2526 O O . ARG A 1 310 ? -17.854 7.250 -5.164 1.00 78.38 310 ARG A O 1
ATOM 2533 N N . ARG A 1 311 ? -16.115 6.314 -6.218 1.00 82.88 311 ARG A N 1
ATOM 2534 C CA . ARG A 1 311 ? -16.547 6.616 -7.590 1.00 82.88 311 ARG A CA 1
ATOM 2535 C C . ARG A 1 311 ? -16.858 5.329 -8.338 1.00 82.88 311 ARG A C 1
ATOM 2537 O O . ARG A 1 311 ? -15.953 4.564 -8.661 1.00 82.88 311 ARG A O 1
ATOM 2544 N N . LYS A 1 312 ? -18.141 5.107 -8.640 1.00 83.75 312 LYS A N 1
ATOM 2545 C CA . LYS A 1 312 ? -18.650 3.865 -9.255 1.00 83.75 312 LYS A CA 1
ATOM 2546 C C . LYS A 1 312 ? -17.951 3.508 -10.571 1.00 83.75 312 LYS A C 1
ATOM 2548 O O . LYS A 1 312 ? -17.833 2.330 -10.881 1.00 83.75 312 LYS A O 1
ATOM 2553 N N . GLU A 1 313 ? -17.483 4.497 -11.326 1.00 86.69 313 GLU A N 1
ATOM 2554 C CA . GLU A 1 313 ? -16.745 4.315 -12.580 1.00 86.69 313 GLU A CA 1
ATOM 2555 C C . GLU A 1 313 ? -15.362 3.662 -12.409 1.00 86.69 313 GLU A C 1
ATOM 2557 O O . GLU A 1 313 ? -14.837 3.108 -13.369 1.00 86.69 313 GLU A O 1
ATOM 2562 N N . PHE A 1 314 ? -14.785 3.687 -11.203 1.00 86.81 314 PHE A N 1
ATOM 2563 C CA . PHE A 1 314 ? -13.480 3.086 -10.893 1.00 86.81 314 PHE A CA 1
ATOM 2564 C C . PHE A 1 314 ? -13.590 1.813 -10.040 1.00 86.81 314 PHE A C 1
ATOM 2566 O O . PHE A 1 314 ? -12.589 1.318 -9.508 1.00 86.81 314 PHE A O 1
ATOM 2573 N N . ARG A 1 315 ? -14.804 1.271 -9.910 1.00 87.38 315 ARG A N 1
ATOM 2574 C CA . ARG A 1 315 ? -15.073 0.022 -9.197 1.00 87.38 315 ARG A CA 1
ATOM 2575 C C . ARG A 1 315 ? -14.310 -1.134 -9.842 1.00 87.38 315 ARG A C 1
ATOM 2577 O O . ARG A 1 315 ? -14.436 -1.343 -11.043 1.00 87.38 315 ARG A O 1
ATOM 2584 N N . GLY A 1 316 ? -13.541 -1.879 -9.050 1.00 86.38 316 GLY A N 1
ATOM 2585 C CA . GLY A 1 316 ? -12.720 -2.992 -9.551 1.00 86.38 316 GLY A CA 1
ATOM 2586 C C . GLY A 1 316 ? -11.387 -2.572 -10.192 1.00 86.38 316 GLY A C 1
ATOM 2587 O O . GLY A 1 316 ? -10.627 -3.418 -10.662 1.00 86.38 316 GLY A O 1
ATOM 2588 N N . TYR A 1 317 ? -11.106 -1.265 -10.264 1.00 90.38 317 TYR A N 1
ATOM 2589 C CA . TYR A 1 317 ? -9.940 -0.736 -10.975 1.00 90.38 317 TYR A CA 1
ATOM 2590 C C . TYR A 1 317 ? -8.867 -0.142 -10.063 1.00 90.38 317 TYR A C 1
ATOM 2592 O O . TYR A 1 317 ? -7.813 0.237 -10.576 1.00 90.38 317 TYR A O 1
ATOM 2600 N N . HIS A 1 318 ? -9.091 -0.043 -8.748 1.00 93.12 318 HIS A N 1
ATOM 2601 C CA . HIS A 1 318 ? -8.036 0.426 -7.846 1.00 93.12 318 HIS A CA 1
ATOM 2602 C C . HIS A 1 318 ? -7.007 -0.668 -7.592 1.00 93.12 318 HIS A C 1
ATOM 2604 O O . HIS A 1 318 ? -7.276 -1.868 -7.690 1.00 93.12 318 HIS A O 1
ATOM 2610 N N . ARG A 1 319 ? -5.798 -0.228 -7.272 1.00 95.06 319 ARG A N 1
ATOM 2611 C CA . ARG A 1 319 ? -4.675 -1.101 -6.940 1.00 95.06 319 ARG A CA 1
ATOM 2612 C C . ARG A 1 319 ? -4.894 -1.681 -5.540 1.00 95.06 319 ARG A C 1
ATOM 2614 O O . ARG A 1 319 ? -5.311 -0.953 -4.652 1.00 95.06 319 ARG A O 1
ATOM 2621 N N . LEU A 1 320 ? -4.576 -2.959 -5.340 1.00 96.62 320 LEU A N 1
ATOM 2622 C CA . LEU A 1 320 ? -4.617 -3.642 -4.036 1.00 96.62 320 LEU A CA 1
ATOM 2623 C C . LEU A 1 320 ? -6.004 -3.659 -3.359 1.00 96.62 320 LEU A C 1
ATOM 2625 O O . LEU A 1 320 ? -6.117 -3.628 -2.139 1.00 96.62 320 LEU A O 1
ATOM 2629 N N . GLU A 1 321 ? -7.079 -3.758 -4.146 1.00 95.75 321 GLU A N 1
ATOM 2630 C CA . GLU A 1 321 ? -8.454 -3.776 -3.616 1.00 95.75 321 GLU A CA 1
ATOM 2631 C C . GLU A 1 321 ? -8.807 -5.030 -2.796 1.00 95.75 321 GLU A C 1
ATOM 2633 O O . GLU A 1 321 ? -9.686 -4.975 -1.937 1.00 95.75 321 GLU A O 1
ATOM 2638 N N . LYS A 1 322 ? -8.120 -6.160 -3.016 1.00 97.62 322 LYS A N 1
ATOM 2639 C CA . LYS A 1 322 ? -8.431 -7.434 -2.351 1.00 97.62 322 LYS A CA 1
ATOM 2640 C C . LYS A 1 322 ? -7.588 -7.633 -1.089 1.00 97.62 322 LYS A C 1
ATOM 2642 O O . LYS A 1 322 ? -6.365 -7.492 -1.151 1.00 97.62 322 LYS A O 1
ATOM 2647 N N . PRO A 1 323 ? -8.186 -8.068 0.038 1.00 98.19 323 PRO A N 1
ATOM 2648 C CA . PRO A 1 323 ? -7.447 -8.331 1.277 1.00 98.19 323 PRO A CA 1
ATOM 2649 C C . PRO A 1 323 ? -6.287 -9.323 1.111 1.00 98.19 323 PRO A C 1
ATOM 2651 O O . PRO A 1 323 ? -5.232 -9.151 1.718 1.00 98.19 323 PRO A O 1
ATOM 2654 N N . ILE A 1 324 ? -6.450 -10.344 0.261 1.00 98.50 324 ILE A N 1
ATOM 2655 C CA . ILE A 1 324 ? -5.407 -11.352 0.021 1.00 98.50 324 ILE A CA 1
ATOM 2656 C C . ILE A 1 324 ? -4.130 -10.756 -0.596 1.00 98.50 324 ILE A C 1
ATOM 2658 O O . ILE A 1 324 ? -3.029 -11.188 -0.256 1.00 98.50 324 ILE A O 1
ATOM 2662 N N . ASP A 1 325 ? -4.256 -9.736 -1.447 1.00 98.44 325 ASP A N 1
ATOM 2663 C CA . ASP A 1 325 ? -3.107 -9.112 -2.106 1.00 98.44 325 ASP A CA 1
ATOM 2664 C C . ASP A 1 325 ? -2.320 -8.250 -1.108 1.00 98.44 325 ASP A C 1
ATOM 2666 O O . ASP A 1 325 ? -1.093 -8.348 -1.036 1.00 98.44 325 ASP A O 1
ATOM 2670 N N . ILE A 1 326 ? -3.017 -7.495 -0.248 1.00 98.56 326 ILE A N 1
ATOM 2671 C CA . ILE A 1 326 ? -2.398 -6.755 0.866 1.00 98.56 326 ILE A CA 1
ATOM 2672 C C . ILE A 1 326 ? -1.721 -7.715 1.849 1.00 98.56 326 ILE A C 1
ATOM 2674 O O . ILE A 1 326 ? -0.595 -7.457 2.278 1.00 98.56 326 ILE A O 1
ATOM 2678 N N . PHE A 1 327 ? -2.356 -8.848 2.167 1.00 98.69 327 PHE A N 1
ATOM 2679 C CA . PHE A 1 327 ? -1.745 -9.888 2.994 1.00 98.69 327 PHE A CA 1
ATOM 2680 C C . PHE A 1 327 ? -0.396 -10.340 2.423 1.00 98.69 327 PHE A C 1
ATOM 2682 O O . PHE A 1 327 ? 0.579 -10.404 3.169 1.00 98.69 327 PHE A O 1
ATOM 2689 N N . TYR A 1 328 ? -0.295 -10.601 1.114 1.00 98.75 328 TYR A N 1
ATOM 2690 C CA . TYR A 1 328 ? 0.982 -10.982 0.507 1.00 98.75 328 TYR A CA 1
ATOM 2691 C C . TYR A 1 328 ? 2.035 -9.873 0.598 1.00 98.75 328 TYR A C 1
ATOM 2693 O O . TYR A 1 328 ? 3.204 -10.176 0.843 1.00 98.75 328 TYR A O 1
ATOM 2701 N N . VAL A 1 329 ? 1.639 -8.601 0.472 1.00 98.69 329 VAL A N 1
ATOM 2702 C CA . VAL A 1 329 ? 2.545 -7.459 0.684 1.00 98.69 329 VAL A CA 1
ATOM 2703 C C . VAL A 1 329 ? 3.075 -7.447 2.114 1.00 98.69 329 VAL A C 1
ATOM 2705 O O . VAL A 1 329 ? 4.290 -7.492 2.310 1.00 98.69 329 VAL A O 1
ATOM 2708 N N . VAL A 1 330 ? 2.193 -7.457 3.114 1.00 98.56 330 VAL A N 1
ATOM 2709 C CA . VAL A 1 330 ? 2.581 -7.424 4.532 1.00 98.56 330 VAL A CA 1
ATOM 2710 C C . VAL A 1 330 ? 3.417 -8.652 4.904 1.00 98.56 330 VAL A C 1
ATOM 2712 O O . VAL A 1 330 ? 4.465 -8.514 5.536 1.00 98.56 330 VAL A O 1
ATOM 2715 N N . LYS A 1 331 ? 3.021 -9.845 4.451 1.00 98.50 331 LYS A N 1
ATOM 2716 C CA . LYS A 1 331 ? 3.761 -11.090 4.677 1.00 98.50 331 LYS A CA 1
ATOM 2717 C C . LYS A 1 331 ? 5.157 -11.067 4.057 1.00 98.50 331 LYS A C 1
ATOM 2719 O O . LYS A 1 331 ? 6.084 -11.568 4.669 1.00 98.50 331 LYS A O 1
ATOM 2724 N N . SER A 1 332 ? 5.337 -10.462 2.884 1.00 98.31 332 SER A N 1
ATOM 2725 C CA . SER A 1 332 ? 6.667 -10.344 2.260 1.00 98.31 332 SER A CA 1
ATOM 2726 C C . SER A 1 332 ? 7.620 -9.391 3.000 1.00 98.31 332 SER A C 1
ATOM 2728 O O . SER A 1 332 ? 8.828 -9.401 2.759 1.00 98.31 332 SER A O 1
ATOM 2730 N N . ILE A 1 333 ? 7.074 -8.511 3.848 1.00 98.50 333 ILE A N 1
ATOM 2731 C CA . ILE A 1 333 ? 7.842 -7.620 4.727 1.00 98.50 333 ILE A CA 1
ATOM 2732 C C . ILE A 1 333 ? 8.154 -8.334 6.046 1.00 98.50 333 ILE A C 1
ATOM 2734 O O . ILE A 1 333 ? 9.241 -8.147 6.584 1.00 98.50 333 ILE A O 1
ATOM 2738 N N . ASP A 1 334 ? 7.203 -9.132 6.538 1.00 97.44 334 ASP A N 1
ATOM 2739 C CA . ASP A 1 334 ? 7.292 -9.986 7.730 1.00 97.44 334 ASP A CA 1
ATOM 2740 C C . ASP A 1 334 ? 7.840 -9.278 8.979 1.00 97.44 334 ASP A C 1
ATOM 2742 O O . ASP A 1 334 ? 8.693 -9.780 9.707 1.00 97.44 334 ASP A O 1
ATOM 2746 N N . HIS A 1 335 ? 7.356 -8.061 9.228 1.00 98.50 335 HIS A N 1
ATOM 2747 C CA . HIS A 1 335 ? 7.796 -7.249 10.358 1.00 98.50 335 HIS A CA 1
ATOM 2748 C C . HIS A 1 335 ? 6.689 -7.132 11.416 1.00 98.50 335 HIS A C 1
ATOM 2750 O O . HIS A 1 335 ? 5.541 -6.873 11.055 1.00 98.50 335 HIS A O 1
ATOM 2756 N N . PRO A 1 336 ? 6.964 -7.258 12.732 1.00 98.00 336 PRO A N 1
ATOM 2757 C CA . PRO A 1 336 ? 5.932 -7.243 13.779 1.00 98.00 336 PRO A CA 1
ATOM 2758 C C . PRO A 1 336 ? 5.128 -5.936 13.870 1.00 98.00 336 PRO A C 1
ATOM 2760 O O . PRO A 1 336 ? 3.989 -5.948 14.328 1.00 98.00 336 PRO A O 1
ATOM 2763 N N . LEU A 1 337 ? 5.707 -4.823 13.416 1.00 98.62 337 LEU A N 1
ATOM 2764 C CA . LEU A 1 337 ? 5.056 -3.508 13.388 1.00 98.62 337 LEU A CA 1
ATOM 2765 C C . LEU A 1 337 ? 4.353 -3.189 12.062 1.00 98.62 337 LEU A C 1
ATOM 2767 O O . LEU A 1 337 ? 3.875 -2.075 11.904 1.00 98.62 337 LEU A O 1
ATOM 2771 N N . VAL A 1 338 ? 4.292 -4.122 11.111 1.00 98.75 338 VAL A N 1
ATOM 2772 C CA . VAL A 1 338 ? 3.572 -3.934 9.843 1.00 98.75 338 VAL A CA 1
ATOM 2773 C C . VAL A 1 338 ? 2.450 -4.958 9.782 1.00 98.75 338 VAL A C 1
ATOM 2775 O O . VAL A 1 338 ? 2.689 -6.165 9.810 1.00 98.75 338 VAL A O 1
ATOM 2778 N N . ARG A 1 339 ? 1.210 -4.488 9.764 1.00 98.69 339 ARG A N 1
ATOM 2779 C CA . ARG A 1 339 ? -0.003 -5.312 9.760 1.00 98.69 339 ARG A CA 1
ATOM 2780 C C . ARG A 1 339 ? -0.986 -4.752 8.737 1.00 98.69 339 ARG A C 1
ATOM 2782 O O . ARG A 1 339 ? -0.709 -3.743 8.092 1.00 98.69 339 ARG A O 1
ATOM 2789 N N . MET A 1 340 ? -2.117 -5.419 8.563 1.00 98.44 340 MET A N 1
ATOM 2790 C CA . MET A 1 340 ? -3.188 -4.932 7.699 1.00 98.44 340 MET A CA 1
ATOM 2791 C C . MET A 1 340 ? -4.444 -4.574 8.488 1.00 98.44 340 MET A C 1
ATOM 2793 O O . MET A 1 340 ? -4.723 -5.151 9.549 1.00 98.44 340 MET A O 1
ATOM 2797 N N . THR A 1 341 ? -5.182 -3.630 7.920 1.00 98.75 341 THR A N 1
ATOM 2798 C CA . THR A 1 341 ? -6.575 -3.345 8.237 1.00 98.75 341 THR A CA 1
ATOM 2799 C C . THR A 1 341 ? -7.430 -3.949 7.136 1.00 98.75 341 THR A C 1
ATOM 2801 O O . THR A 1 341 ? -7.081 -3.842 5.961 1.00 98.75 341 THR A O 1
ATOM 2804 N N . ILE A 1 342 ? -8.533 -4.596 7.498 1.00 98.44 342 ILE A N 1
ATOM 2805 C CA . ILE A 1 342 ? -9.571 -4.931 6.521 1.00 98.44 342 ILE A CA 1
ATOM 2806 C C . ILE A 1 342 ? -10.767 -4.050 6.818 1.00 98.44 342 ILE A C 1
ATOM 2808 O O . ILE A 1 342 ? -11.352 -4.142 7.897 1.00 98.44 342 ILE A O 1
ATOM 2812 N N . ASP A 1 343 ? -11.128 -3.242 5.835 1.00 97.25 343 ASP A N 1
ATOM 2813 C CA . ASP A 1 343 ? -12.402 -2.551 5.812 1.00 97.25 343 ASP A CA 1
ATOM 2814 C C . ASP A 1 343 ? -13.379 -3.331 4.935 1.00 97.25 343 ASP A C 1
ATOM 2816 O O . ASP A 1 343 ? -13.141 -3.575 3.746 1.00 97.25 343 ASP A O 1
ATOM 2820 N N . PHE A 1 344 ? -14.472 -3.781 5.547 1.00 97.06 344 PHE A N 1
ATOM 2821 C CA . PHE A 1 344 ? -15.469 -4.577 4.845 1.00 97.06 344 PHE A CA 1
ATOM 2822 C C . PHE A 1 344 ? -16.272 -3.763 3.827 1.00 97.06 344 PHE A C 1
ATOM 2824 O O . PHE A 1 344 ? -16.650 -4.308 2.786 1.00 97.06 344 PHE A O 1
ATOM 2831 N N . GLU A 1 345 ? -16.537 -2.485 4.092 1.00 93.94 345 GLU A N 1
ATOM 2832 C CA . GLU A 1 345 ? -17.242 -1.618 3.153 1.00 93.94 345 GLU A CA 1
ATOM 2833 C C . GLU A 1 345 ? -16.367 -1.257 1.964 1.00 93.94 345 GLU A C 1
ATOM 2835 O O . GLU A 1 345 ? -16.846 -1.373 0.839 1.00 93.94 345 GLU A O 1
ATOM 2840 N N . HIS A 1 346 ? -15.084 -0.962 2.160 1.00 95.06 346 HIS A N 1
ATOM 2841 C CA . HIS A 1 346 ? -14.136 -0.746 1.068 1.00 95.06 346 HIS A CA 1
ATOM 2842 C C . HIS A 1 346 ? -14.100 -1.949 0.120 1.00 95.06 346 HIS A C 1
ATOM 2844 O O . HIS A 1 346 ? -14.273 -1.803 -1.088 1.00 95.06 346 HIS A O 1
ATOM 2850 N N . VAL A 1 347 ? -14.013 -3.177 0.640 1.00 96.44 347 VAL A N 1
ATOM 2851 C CA . VAL A 1 347 ? -14.097 -4.378 -0.214 1.00 96.44 347 VAL A CA 1
ATOM 2852 C C . VAL A 1 347 ? -15.426 -4.421 -0.994 1.00 96.44 347 VAL A C 1
ATOM 2854 O O . VAL A 1 347 ? -15.443 -4.734 -2.189 1.00 96.44 347 VAL A O 1
ATOM 2857 N N . ALA A 1 348 ? -16.543 -4.049 -0.363 1.00 95.06 348 ALA A N 1
ATOM 2858 C CA . ALA A 1 348 ? -17.852 -4.001 -1.014 1.00 95.06 348 ALA A CA 1
ATOM 2859 C C . ALA A 1 348 ? -17.988 -2.866 -2.053 1.00 95.06 348 ALA A C 1
ATOM 2861 O O . ALA A 1 348 ? -18.654 -3.060 -3.078 1.00 95.06 348 ALA A O 1
ATOM 2862 N N . THR A 1 349 ? -17.359 -1.698 -1.863 1.00 93.81 349 THR A N 1
ATOM 2863 C CA . THR A 1 349 ? -17.393 -0.584 -2.838 1.00 93.81 349 THR A CA 1
ATOM 2864 C C . THR A 1 349 ? -16.736 -0.962 -4.159 1.00 93.81 349 THR A C 1
ATOM 2866 O O . THR A 1 349 ? -17.181 -0.503 -5.219 1.00 93.81 349 THR A O 1
ATOM 2869 N N . HIS A 1 350 ? -15.795 -1.907 -4.120 1.00 94.25 350 HIS A N 1
ATOM 2870 C CA . HIS A 1 350 ? -15.189 -2.555 -5.281 1.00 94.25 350 HIS A CA 1
ATOM 2871 C C . HIS A 1 350 ? -16.090 -3.586 -5.986 1.00 94.25 350 HIS A C 1
ATOM 2873 O O . HIS A 1 350 ? -15.723 -4.115 -7.034 1.00 94.25 350 HIS A O 1
ATOM 2879 N N . GLY A 1 351 ? -17.311 -3.819 -5.492 1.00 93.38 351 GLY A N 1
ATOM 2880 C CA . GLY A 1 351 ? -18.251 -4.789 -6.061 1.00 93.38 351 GLY A CA 1
ATOM 2881 C C . GLY A 1 351 ? -17.884 -6.241 -5.760 1.00 93.38 351 GLY A C 1
ATOM 2882 O O . GLY A 1 351 ? -18.391 -7.147 -6.422 1.00 93.38 351 GLY A O 1
ATOM 2883 N N . LEU A 1 352 ? -17.000 -6.460 -4.786 1.00 95.06 352 LEU A N 1
ATOM 2884 C CA . LEU A 1 352 ? -16.584 -7.783 -4.349 1.00 95.06 352 LEU A CA 1
ATOM 2885 C C . LEU A 1 352 ? -17.526 -8.299 -3.258 1.00 95.06 352 LEU A C 1
ATOM 2887 O O . LEU A 1 352 ? -18.087 -7.533 -2.473 1.00 95.06 352 LEU A O 1
ATOM 2891 N N . ASN A 1 353 ? -17.690 -9.619 -3.194 1.00 96.31 353 ASN A N 1
ATOM 2892 C CA . ASN A 1 353 ? -18.361 -10.253 -2.066 1.00 96.31 353 ASN A CA 1
ATOM 2893 C C . ASN A 1 353 ? -17.356 -10.394 -0.914 1.00 96.31 353 ASN A C 1
ATOM 2895 O O . ASN A 1 353 ? -16.410 -11.173 -1.014 1.00 96.31 353 ASN A O 1
ATOM 2899 N N . VAL A 1 354 ? -17.580 -9.648 0.167 1.00 97.38 354 VAL A N 1
ATOM 2900 C CA . VAL A 1 354 ? -16.668 -9.577 1.319 1.00 97.38 354 VAL A CA 1
ATOM 2901 C C . VAL A 1 354 ? -16.407 -10.955 1.932 1.00 97.38 354 VAL A C 1
ATOM 2903 O O . VAL A 1 354 ? -15.257 -11.306 2.188 1.00 97.38 354 VAL A O 1
ATOM 2906 N N . GLU A 1 355 ? -17.454 -11.760 2.128 1.00 97.44 355 GLU A N 1
ATOM 2907 C CA . GLU A 1 355 ? -17.329 -13.090 2.730 1.00 97.44 355 GLU A CA 1
ATOM 2908 C C . GLU A 1 355 ? -16.472 -14.020 1.861 1.00 97.44 355 GLU A C 1
ATOM 2910 O O . GLU A 1 355 ? -15.586 -14.711 2.364 1.00 97.44 355 GLU A O 1
ATOM 2915 N N . GLU A 1 356 ? -16.689 -14.005 0.546 1.00 98.00 356 GLU A N 1
ATOM 2916 C CA . GLU A 1 356 ? -15.920 -14.823 -0.392 1.00 98.00 356 GLU A CA 1
ATOM 2917 C C . GLU A 1 356 ? -14.459 -14.370 -0.502 1.00 98.00 356 GLU A C 1
ATOM 2919 O O . GLU A 1 356 ? -13.566 -15.210 -0.618 1.00 98.00 356 GLU A O 1
ATOM 2924 N N . GLU A 1 357 ? -14.179 -13.066 -0.423 1.00 98.06 357 GLU A N 1
ATOM 2925 C CA . GLU A 1 357 ? -12.799 -12.567 -0.396 1.00 98.06 357 GLU A CA 1
ATOM 2926 C C . GLU A 1 357 ? -12.068 -12.971 0.891 1.00 98.06 357 GLU A C 1
ATOM 2928 O O . GLU A 1 357 ? -10.927 -13.430 0.815 1.00 98.06 357 GLU A O 1
ATOM 2933 N N . ILE A 1 358 ? -12.727 -12.905 2.055 1.00 97.94 358 ILE A N 1
ATOM 2934 C CA . ILE A 1 358 ? -12.167 -13.425 3.314 1.00 97.94 358 ILE A CA 1
ATOM 2935 C C . ILE A 1 358 ? -11.915 -14.931 3.195 1.00 97.94 358 ILE A C 1
ATOM 2937 O O . ILE A 1 358 ? -10.844 -15.412 3.572 1.00 97.94 358 ILE A O 1
ATOM 2941 N N . LYS A 1 359 ? -12.863 -15.692 2.631 1.00 97.31 359 LYS A N 1
ATOM 2942 C CA . LYS A 1 359 ? -12.730 -17.149 2.492 1.00 97.31 359 LYS A CA 1
ATOM 2943 C C . LYS A 1 359 ? -11.542 -17.567 1.627 1.00 97.31 359 LYS A C 1
ATOM 2945 O O . LYS A 1 359 ? -10.918 -18.590 1.916 1.00 97.31 359 LYS A O 1
ATOM 2950 N N . LYS A 1 360 ? -11.207 -16.780 0.601 1.00 97.69 360 LYS A N 1
ATOM 2951 C CA . LYS A 1 360 ? -10.041 -17.012 -0.269 1.00 97.69 360 LYS A CA 1
ATOM 2952 C C . LYS A 1 360 ? -8.708 -16.781 0.438 1.00 97.69 360 LYS A C 1
ATOM 2954 O O . LYS A 1 360 ? -7.695 -17.296 -0.035 1.00 97.69 360 LYS A O 1
ATOM 2959 N N . MET A 1 361 ? -8.679 -16.019 1.534 1.00 98.06 361 MET A N 1
ATOM 2960 C CA . MET A 1 361 ? -7.435 -15.767 2.256 1.00 98.06 361 MET A CA 1
ATOM 2961 C C . MET A 1 361 ? -6.863 -17.081 2.832 1.00 98.06 361 MET A C 1
ATOM 2963 O O . MET A 1 361 ? -7.631 -17.892 3.367 1.00 98.06 361 MET A O 1
ATOM 2967 N N . PRO A 1 362 ? -5.537 -17.310 2.740 1.00 97.56 362 PRO A N 1
ATOM 2968 C CA . PRO A 1 362 ? -4.902 -18.531 3.236 1.00 97.56 362 PRO A CA 1
ATOM 2969 C C . PRO A 1 362 ? -5.055 -18.732 4.748 1.00 97.56 362 PRO A C 1
ATOM 2971 O O . PRO A 1 362 ? -5.159 -17.774 5.508 1.00 97.56 362 PRO A O 1
ATOM 2974 N N . GLN A 1 363 ? -4.965 -19.979 5.217 1.00 97.62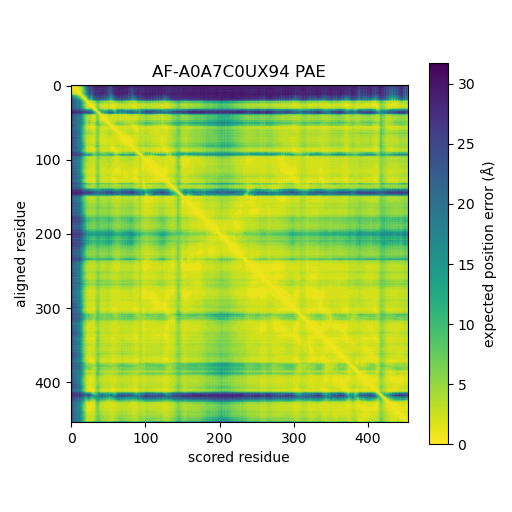 363 GLN A N 1
ATOM 2975 C CA . GLN A 1 363 ? -4.907 -20.253 6.655 1.00 97.62 363 GLN A CA 1
ATOM 2976 C C . GLN A 1 363 ? -3.714 -19.529 7.307 1.00 97.62 363 GLN A C 1
ATOM 2978 O O . GLN A 1 363 ? -2.616 -19.511 6.747 1.00 97.62 363 GLN A O 1
ATOM 2983 N N . GLY A 1 364 ? -3.933 -18.927 8.479 1.00 97.62 364 GLY A N 1
ATOM 2984 C CA . GLY A 1 364 ? -2.938 -18.111 9.189 1.00 97.62 364 GLY A CA 1
ATOM 2985 C C . GLY A 1 364 ? -2.884 -16.646 8.737 1.00 97.62 364 GLY A C 1
ATOM 2986 O O . GLY A 1 364 ? -2.233 -15.829 9.381 1.00 97.62 364 GLY A O 1
ATOM 2987 N N . SER A 1 365 ? -3.589 -16.259 7.665 1.00 98.12 365 SER A N 1
ATOM 2988 C CA . SER A 1 365 ? -3.595 -14.864 7.202 1.00 98.12 365 SER A CA 1
ATOM 2989 C C . SER A 1 365 ? -4.203 -13.888 8.211 1.00 98.12 365 SER A C 1
ATOM 2991 O O . SER A 1 365 ? -3.862 -12.709 8.208 1.00 98.12 365 SER A O 1
ATOM 2993 N N . GLY A 1 366 ? -5.098 -14.367 9.079 1.00 97.88 366 GLY A N 1
ATOM 2994 C CA . GLY A 1 366 ? -5.736 -13.562 10.116 1.00 97.88 366 GLY A CA 1
ATOM 2995 C C . GLY A 1 366 ? -4.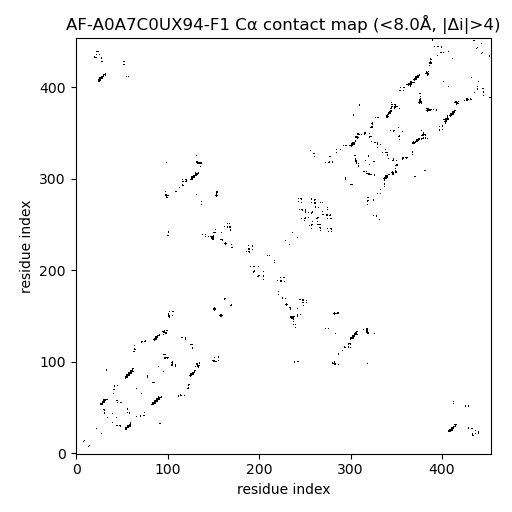754 -13.055 11.176 1.00 97.88 366 GLY A C 1
ATOM 2996 O O . GLY A 1 366 ? -5.028 -12.035 11.793 1.00 97.88 366 GLY A O 1
ATOM 2997 N N . GLU A 1 367 ? -3.589 -13.692 11.342 1.00 97.88 367 GLU A N 1
ATOM 2998 C CA . GLU A 1 367 ? -2.529 -13.233 12.262 1.00 97.88 367 GLU A CA 1
ATOM 2999 C C . GLU A 1 367 ? -1.875 -11.914 11.808 1.00 97.88 367 GLU A C 1
ATOM 3001 O O . GLU A 1 367 ? -1.281 -11.180 12.605 1.00 97.88 367 GLU A O 1
ATOM 3006 N N . TYR A 1 368 ? -1.994 -11.595 10.515 1.00 98.50 368 TYR A N 1
ATOM 3007 C CA . TYR A 1 368 ? -1.494 -10.352 9.931 1.00 98.50 368 TYR A CA 1
ATOM 3008 C C . TYR A 1 368 ? -2.522 -9.216 9.987 1.00 98.50 368 TYR A C 1
ATOM 3010 O O . TYR A 1 368 ? -2.150 -8.052 9.818 1.00 98.50 368 TYR A O 1
ATOM 3018 N N . VAL A 1 369 ? -3.791 -9.527 10.258 1.00 98.62 369 VAL A N 1
ATOM 3019 C CA . VAL A 1 369 ? -4.845 -8.532 10.467 1.00 98.62 369 VAL A CA 1
ATOM 3020 C C . VAL A 1 369 ? -4.731 -8.017 11.896 1.00 98.62 369 VAL A C 1
ATOM 3022 O O . VAL A 1 369 ? -4.742 -8.797 12.844 1.00 98.62 369 VAL A O 1
ATOM 3025 N N . LYS A 1 370 ? -4.606 -6.698 12.073 1.00 98.62 370 LYS A N 1
ATOM 3026 C CA . LYS A 1 370 ? -4.576 -6.086 13.414 1.00 98.62 370 LYS A CA 1
ATOM 3027 C C . LYS A 1 370 ? -5.738 -5.143 13.666 1.00 98.62 370 LYS A C 1
ATOM 3029 O O . LYS A 1 370 ? -5.992 -4.818 14.823 1.00 98.62 370 LYS A O 1
ATOM 3034 N N . MET A 1 371 ? -6.447 -4.738 12.622 1.00 98.69 371 MET A N 1
ATOM 3035 C CA . MET A 1 371 ? -7.579 -3.832 12.711 1.00 98.69 371 MET A CA 1
ATOM 3036 C C . MET A 1 371 ? -8.663 -4.249 11.719 1.00 98.69 371 MET A C 1
ATOM 3038 O O . MET A 1 371 ? -8.362 -4.681 10.608 1.00 98.69 371 MET A O 1
ATOM 3042 N N . LEU A 1 372 ? -9.916 -4.132 12.141 1.00 98.44 372 LEU A N 1
ATOM 3043 C CA . LEU A 1 372 ? -11.077 -4.168 11.266 1.00 98.44 372 LEU A CA 1
ATOM 3044 C C . LEU A 1 372 ? -11.763 -2.818 11.324 1.00 98.44 372 LEU A C 1
ATOM 3046 O O . LEU A 1 372 ? -11.959 -2.288 12.419 1.00 98.44 372 LEU A O 1
ATOM 3050 N N . HIS A 1 373 ? -12.156 -2.322 10.165 1.00 97.25 373 HIS A N 1
ATOM 3051 C CA . HIS A 1 373 ? -13.127 -1.250 10.050 1.00 97.25 373 HIS A CA 1
ATOM 3052 C C . HIS A 1 373 ? -14.464 -1.870 9.669 1.00 97.25 373 HIS A C 1
ATOM 3054 O O . HIS A 1 373 ? -14.552 -2.694 8.750 1.00 97.25 373 HIS A O 1
ATOM 3060 N N . VAL A 1 374 ? -15.486 -1.571 10.468 1.00 95.25 374 VAL A N 1
ATOM 3061 C CA . VAL A 1 374 ? -16.774 -2.256 10.380 1.00 95.25 374 VAL A CA 1
ATOM 3062 C C . VAL A 1 374 ? -17.941 -1.281 10.428 1.00 95.25 374 VAL A C 1
ATOM 3064 O O . VAL A 1 374 ? -17.964 -0.335 11.212 1.00 95.25 374 VAL A O 1
ATOM 3067 N N . GLY A 1 375 ? -18.945 -1.603 9.623 1.00 91.06 375 GLY A N 1
ATOM 3068 C CA . GLY A 1 375 ? -20.331 -1.177 9.746 1.00 91.06 375 GLY A CA 1
ATOM 3069 C C . GLY A 1 375 ? -21.236 -2.399 9.570 1.00 91.06 375 GLY A C 1
ATOM 3070 O O . GLY A 1 375 ? -20.764 -3.503 9.275 1.00 91.06 375 GLY A O 1
ATOM 3071 N N . SER A 1 376 ? -22.536 -2.218 9.764 1.00 88.94 376 SER A N 1
ATOM 3072 C CA . SER A 1 376 ? -23.520 -3.266 9.495 1.00 88.94 376 SER A CA 1
ATOM 3073 C C . SER A 1 376 ? -23.756 -3.425 7.995 1.00 88.94 376 SER A C 1
ATOM 3075 O O . SER A 1 376 ? -23.765 -2.443 7.256 1.00 88.94 376 SER A O 1
ATOM 3077 N N . TYR A 1 377 ? -23.960 -4.667 7.548 1.00 86.88 377 TYR A N 1
ATOM 3078 C CA . TYR A 1 377 ? -24.232 -5.031 6.149 1.00 86.88 377 TYR A CA 1
ATOM 3079 C C . TYR A 1 377 ? -23.395 -4.253 5.111 1.00 86.88 377 TYR A C 1
ATOM 3081 O O . TYR A 1 377 ? -23.958 -3.450 4.357 1.00 86.88 377 TYR A O 1
ATOM 3089 N N . PRO A 1 378 ? -22.071 -4.512 5.034 1.00 87.69 378 PRO A N 1
ATOM 3090 C CA . PRO A 1 378 ? -21.172 -3.817 4.128 1.00 87.69 378 PRO A CA 1
ATOM 3091 C C . PRO A 1 378 ? -21.742 -3.643 2.723 1.00 87.69 378 PRO A C 1
ATOM 3093 O O . PRO A 1 378 ? -22.115 -4.619 2.063 1.00 87.69 378 PRO A O 1
ATOM 3096 N N . SER A 1 379 ? -21.831 -2.391 2.273 1.00 86.56 379 SER A N 1
ATOM 3097 C CA . SER A 1 379 ? -22.557 -2.050 1.054 1.00 86.56 379 SER A CA 1
ATOM 3098 C C . SER A 1 379 ? -21.679 -1.305 0.050 1.00 86.56 379 SER A C 1
ATOM 3100 O O . SER A 1 379 ? -20.854 -0.478 0.436 1.00 86.56 379 SER A O 1
ATOM 3102 N N . PRO A 1 380 ? -21.915 -1.475 -1.265 1.00 85.12 380 PRO A N 1
ATOM 3103 C CA . PRO A 1 380 ? -21.179 -0.721 -2.275 1.00 85.12 380 PRO A CA 1
ATOM 3104 C C . PRO A 1 380 ? -21.452 0.792 -2.284 1.00 85.12 380 PRO A C 1
ATOM 3106 O O . PRO A 1 380 ? -20.950 1.483 -3.172 1.00 85.12 380 PRO A O 1
ATOM 3109 N N . ALA A 1 381 ? -22.332 1.281 -1.405 1.00 84.75 381 ALA A N 1
ATOM 3110 C CA . ALA A 1 381 ? -22.672 2.689 -1.250 1.00 84.75 381 ALA A CA 1
ATOM 3111 C C . ALA A 1 381 ? -21.871 3.380 -0.134 1.00 84.75 381 ALA A C 1
ATOM 3113 O O . ALA A 1 381 ? -22.002 4.594 -0.011 1.00 84.75 381 ALA A O 1
ATOM 3114 N N . HIS A 1 382 ? -21.052 2.629 0.612 1.00 85.94 382 HIS A N 1
ATOM 3115 C CA . HIS A 1 382 ? -20.183 3.141 1.670 1.00 85.94 382 HIS A CA 1
ATOM 3116 C C . HIS A 1 382 ? -20.954 3.956 2.727 1.00 85.94 382 HIS A C 1
ATOM 3118 O O . HIS A 1 382 ? -20.801 5.170 2.857 1.00 85.94 382 HIS A O 1
ATOM 3124 N N . LEU A 1 383 ? -21.920 3.303 3.378 1.00 82.25 383 LEU A N 1
ATOM 3125 C CA . LEU A 1 383 ? -22.908 3.964 4.238 1.00 82.25 383 LEU A CA 1
ATOM 3126 C C . LEU A 1 383 ? -22.560 3.878 5.726 1.00 82.25 383 LEU A C 1
ATOM 3128 O O . LEU A 1 383 ? -23.136 4.644 6.499 1.00 82.25 383 LEU A O 1
ATOM 3132 N N . HIS A 1 384 ? -21.678 2.953 6.113 1.00 85.25 384 HIS A N 1
ATOM 3133 C CA . HIS A 1 384 ? -21.348 2.570 7.486 1.00 85.25 384 HIS A CA 1
ATOM 3134 C C . HIS A 1 384 ? -22.575 2.521 8.392 1.00 85.25 384 HIS A C 1
ATOM 3136 O O . HIS A 1 384 ? -22.768 3.332 9.306 1.00 85.25 384 HIS A O 1
ATOM 3142 N N . HIS A 1 385 ? -23.469 1.577 8.099 1.00 86.50 385 HIS A N 1
ATOM 3143 C CA . HIS A 1 385 ? -24.683 1.439 8.890 1.00 86.50 385 HIS A CA 1
ATOM 3144 C C . HIS A 1 385 ? -24.354 1.094 10.354 1.00 86.50 385 HIS A C 1
ATOM 3146 O O . HIS A 1 385 ? -23.416 0.334 10.605 1.00 86.50 385 HIS A O 1
ATOM 3152 N N . PRO A 1 386 ? -25.122 1.623 11.329 1.00 87.69 386 PRO A N 1
ATOM 3153 C CA . PRO A 1 386 ? -24.971 1.254 12.734 1.00 87.69 386 PRO A CA 1
ATOM 3154 C C . PRO A 1 386 ? -25.036 -0.258 12.934 1.00 87.69 386 PRO A C 1
ATOM 3156 O O . PRO A 1 386 ? -25.819 -0.928 12.265 1.00 87.69 386 PRO A O 1
ATOM 3159 N N . VAL A 1 387 ? -24.241 -0.772 13.869 1.00 90.94 387 VAL A N 1
ATOM 3160 C CA . VAL A 1 387 ? -24.184 -2.203 14.179 1.00 90.94 387 VAL A CA 1
ATOM 3161 C C . VAL A 1 387 ? -25.235 -2.552 15.223 1.00 90.94 387 VAL A C 1
ATOM 3163 O O . VAL A 1 387 ? -25.238 -2.003 16.325 1.00 90.94 387 VAL A O 1
A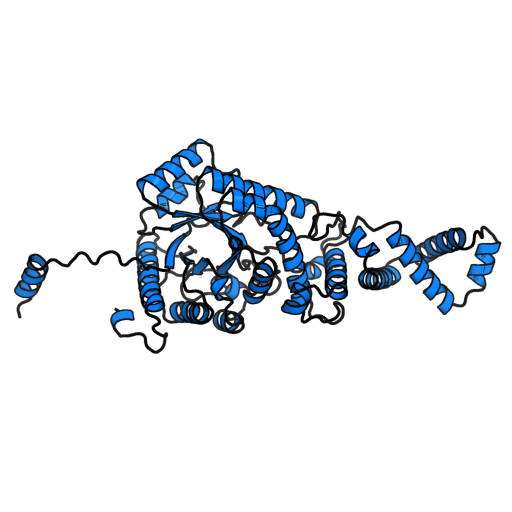TOM 3166 N N . GLU A 1 388 ? -26.102 -3.501 14.887 1.00 90.69 388 GLU A N 1
ATOM 3167 C CA . GLU A 1 388 ? -27.107 -4.043 15.799 1.00 90.69 388 GLU A CA 1
ATOM 3168 C C . GLU A 1 388 ? -26.604 -5.334 16.459 1.00 90.69 388 GLU A C 1
ATOM 3170 O O . GLU A 1 388 ? -25.707 -6.019 15.961 1.00 90.69 388 GLU A O 1
ATOM 3175 N N . ARG A 1 389 ? -27.152 -5.660 17.633 1.00 89.00 389 ARG A N 1
ATOM 3176 C CA . ARG A 1 389 ? -26.693 -6.799 18.447 1.00 89.00 389 ARG A CA 1
ATOM 3177 C C . ARG A 1 389 ? -26.885 -8.147 17.744 1.00 89.00 389 ARG A C 1
ATOM 3179 O O . ARG A 1 389 ? -26.095 -9.057 17.974 1.00 89.00 389 ARG A O 1
ATOM 3186 N N . ASP A 1 390 ? -27.913 -8.266 16.916 1.00 90.94 390 ASP A N 1
ATOM 3187 C CA . ASP A 1 390 ? -28.306 -9.461 16.172 1.00 90.94 390 ASP A CA 1
ATOM 3188 C C . ASP A 1 390 ? -27.773 -9.487 14.728 1.00 90.94 390 ASP A C 1
ATOM 3190 O O . ASP A 1 390 ? -28.211 -10.318 13.931 1.00 90.94 390 ASP A O 1
ATOM 3194 N N . ASP A 1 391 ? -26.796 -8.641 14.378 1.00 95.00 391 ASP A N 1
ATOM 3195 C CA . ASP A 1 391 ? -26.147 -8.673 13.062 1.00 95.00 391 ASP A CA 1
ATOM 3196 C C . ASP A 1 391 ? -25.218 -9.900 12.927 1.00 95.00 391 ASP A C 1
ATOM 3198 O O . ASP A 1 391 ? -23.991 -9.860 13.074 1.00 95.00 391 ASP A O 1
ATOM 3202 N N . VAL A 1 392 ? -25.851 -11.040 12.641 1.00 96.38 392 VAL A N 1
ATOM 3203 C CA . VAL A 1 392 ? -25.202 -12.338 12.415 1.00 96.38 392 VAL A CA 1
ATOM 3204 C C . VAL A 1 392 ? -24.307 -12.307 11.176 1.00 96.38 392 VAL A C 1
ATOM 3206 O O . VAL A 1 392 ? -23.348 -13.077 11.097 1.00 96.38 392 VAL A O 1
ATOM 3209 N N . TYR A 1 393 ? -24.591 -11.443 10.198 1.00 96.50 393 TYR A N 1
ATOM 3210 C CA . TYR A 1 393 ? -23.770 -11.355 8.996 1.00 96.50 393 TYR A CA 1
ATOM 3211 C C . TYR A 1 393 ? -22.396 -10.770 9.324 1.00 96.50 393 TYR A C 1
ATOM 3213 O O . TYR A 1 393 ? -21.383 -11.409 9.034 1.00 96.50 393 TYR A O 1
ATOM 3221 N N . LEU A 1 394 ? -22.346 -9.626 10.013 1.00 97.31 394 LEU A N 1
ATOM 3222 C CA . LEU A 1 394 ? -21.084 -9.047 10.471 1.00 97.31 394 LEU A CA 1
ATOM 3223 C C . LEU A 1 394 ? -20.329 -10.009 11.400 1.00 97.31 394 LEU A C 1
ATOM 3225 O O . LEU A 1 394 ? -19.121 -10.207 11.240 1.00 97.31 394 LEU A O 1
ATOM 3229 N N . TYR A 1 395 ? -21.041 -10.669 12.320 1.00 98.06 395 TYR A N 1
ATOM 3230 C CA . TYR A 1 395 ? -20.454 -11.694 13.185 1.00 98.06 395 TYR A CA 1
ATOM 3231 C C . TYR A 1 395 ? -19.783 -12.819 12.382 1.00 98.06 395 TYR A C 1
ATOM 3233 O O . TYR A 1 395 ? -18.647 -13.199 12.666 1.00 98.06 395 TYR A O 1
ATOM 3241 N N . ARG A 1 396 ? -20.452 -13.316 11.335 1.00 98.25 396 ARG A N 1
ATOM 3242 C CA . ARG A 1 396 ? -19.946 -14.364 10.436 1.00 98.25 396 ARG A CA 1
ATOM 3243 C C . ARG A 1 396 ? -18.689 -13.926 9.681 1.00 98.25 396 ARG A C 1
ATOM 3245 O O . ARG A 1 396 ? -17.754 -14.716 9.577 1.00 98.25 396 ARG A O 1
ATOM 3252 N N . LEU A 1 397 ? -18.619 -12.680 9.206 1.00 98.25 397 LEU A N 1
ATOM 3253 C CA . LEU A 1 397 ? -17.404 -12.142 8.574 1.00 98.25 397 LEU A CA 1
ATOM 3254 C C . LEU A 1 397 ? -16.214 -12.156 9.546 1.00 98.25 397 LEU A C 1
ATOM 3256 O O . LEU A 1 397 ? -15.130 -12.636 9.204 1.00 98.25 397 LEU A O 1
ATOM 3260 N N . MET A 1 398 ? -16.427 -11.686 10.780 1.00 98.38 398 MET A N 1
ATOM 3261 C CA . MET A 1 398 ? -15.394 -11.701 11.821 1.00 98.38 398 MET A CA 1
ATOM 3262 C C . MET A 1 398 ? -15.006 -13.127 12.235 1.00 98.38 398 MET A C 1
ATOM 3264 O O . MET A 1 398 ? -13.826 -13.392 12.472 1.00 98.38 398 MET A O 1
ATOM 3268 N N . TRP A 1 399 ? -15.964 -14.058 12.271 1.00 98.50 399 TRP A N 1
ATOM 3269 C CA . TRP A 1 399 ? -15.710 -15.475 12.533 1.00 98.50 399 TRP A CA 1
ATOM 3270 C C . TRP A 1 399 ? -14.764 -16.089 11.497 1.00 98.50 399 TRP A C 1
ATOM 3272 O O . TRP A 1 399 ? -13.751 -16.678 11.871 1.00 98.50 399 TRP A O 1
ATOM 3282 N N . HIS A 1 400 ? -15.013 -15.878 10.201 1.00 98.44 400 HIS A N 1
ATOM 3283 C CA . HIS A 1 400 ? -14.149 -16.402 9.133 1.00 98.44 400 HIS A CA 1
ATOM 3284 C C . HIS A 1 400 ? -12.704 -15.889 9.229 1.00 98.44 400 HIS A C 1
ATOM 3286 O O . HIS A 1 400 ? -11.755 -16.619 8.923 1.00 98.44 400 HIS A O 1
ATOM 3292 N N . LEU A 1 401 ? -12.505 -14.640 9.662 1.00 98.31 401 LEU A N 1
ATOM 3293 C CA . LEU A 1 401 ? -11.168 -14.100 9.934 1.00 98.31 401 LEU A CA 1
ATOM 3294 C C . LEU A 1 401 ? -10.552 -14.696 11.200 1.00 98.31 401 LEU A C 1
ATOM 3296 O O . LEU A 1 401 ? -9.351 -14.984 11.232 1.00 98.31 401 LEU A O 1
ATOM 3300 N N . ARG A 1 402 ? -11.364 -14.917 12.236 1.00 97.75 402 ARG A N 1
ATOM 3301 C CA . ARG A 1 402 ? -10.932 -15.569 13.472 1.00 97.75 402 ARG A CA 1
ATOM 3302 C C . ARG A 1 402 ? -10.438 -16.992 13.211 1.00 97.75 402 ARG A C 1
ATOM 3304 O O . ARG A 1 402 ? -9.389 -17.363 13.739 1.00 97.75 402 ARG A O 1
ATOM 3311 N N . GLU A 1 403 ? -11.139 -17.766 12.384 1.00 98.00 403 GLU A N 1
ATOM 3312 C CA . GLU A 1 403 ? -10.715 -19.106 11.946 1.00 98.00 403 GLU A CA 1
ATOM 3313 C C . GLU A 1 403 ? -9.355 -19.081 11.240 1.00 98.00 403 GLU A C 1
ATOM 3315 O O . GLU A 1 403 ? -8.580 -20.030 11.344 1.00 98.00 403 GLU A O 1
ATOM 3320 N N . ARG A 1 404 ? -9.027 -17.962 10.586 1.00 98.00 404 ARG A N 1
ATOM 3321 C CA . ARG A 1 404 ? -7.746 -17.730 9.906 1.00 98.00 404 ARG A CA 1
ATOM 3322 C C . ARG A 1 404 ? -6.669 -17.117 10.798 1.00 98.00 404 ARG A C 1
ATOM 3324 O O . ARG A 1 404 ? -5.568 -16.901 10.303 1.00 98.00 404 ARG A O 1
ATOM 3331 N N . GLY A 1 405 ? -6.951 -16.845 12.073 1.00 97.75 405 GLY A N 1
ATOM 3332 C CA . GLY A 1 405 ? -5.960 -16.382 13.052 1.00 97.75 405 GLY A CA 1
ATOM 3333 C C . GLY A 1 405 ? -6.180 -14.978 13.624 1.00 97.75 405 GLY A C 1
ATOM 3334 O O . GLY A 1 405 ? -5.391 -14.560 14.467 1.00 97.75 405 GLY A O 1
ATOM 3335 N N . PHE A 1 406 ? -7.243 -14.253 13.246 1.00 98.06 406 PHE A N 1
ATOM 3336 C CA . PHE A 1 406 ? -7.559 -12.943 13.841 1.00 98.06 406 PHE A CA 1
ATOM 3337 C C . PHE A 1 406 ? -8.147 -13.106 15.253 1.00 98.06 406 PHE A C 1
ATOM 3339 O O . PHE A 1 406 ? -9.358 -13.035 15.475 1.00 98.06 406 PHE A O 1
ATOM 3346 N N . LYS A 1 407 ? -7.282 -13.416 16.220 1.00 97.06 407 LYS A N 1
ATOM 3347 C CA . LYS A 1 407 ? -7.660 -13.724 17.608 1.00 97.06 407 LYS A CA 1
ATOM 3348 C C . LYS A 1 407 ? -7.618 -12.504 18.531 1.00 97.06 407 LYS A C 1
ATOM 3350 O O . LYS A 1 407 ? -8.260 -12.531 19.577 1.00 97.06 407 LYS A O 1
ATOM 3355 N N . GLU A 1 408 ? -6.902 -11.453 18.135 1.00 97.00 408 GLU A N 1
ATOM 3356 C CA . GLU A 1 408 ? -6.784 -10.192 18.868 1.00 97.00 408 GLU A CA 1
ATOM 3357 C C . GLU A 1 408 ? -6.532 -9.004 17.929 1.00 97.00 408 GLU A C 1
ATOM 3359 O O . GLU A 1 408 ? -5.882 -9.138 16.892 1.00 97.00 408 GLU A O 1
ATOM 3364 N N . GLY A 1 409 ? -6.977 -7.809 18.315 1.00 97.31 409 GLY A N 1
ATOM 3365 C CA . GLY A 1 409 ? -6.792 -6.604 17.504 1.00 97.31 409 GLY A CA 1
ATOM 3366 C C . GLY A 1 409 ? -7.812 -5.513 17.788 1.00 97.31 409 GLY A C 1
ATOM 3367 O O . GLY A 1 409 ? -8.516 -5.549 18.794 1.00 97.31 409 GLY A O 1
ATOM 3368 N N . TYR A 1 410 ? -7.869 -4.531 16.900 1.00 98.38 410 TYR A N 1
ATOM 3369 C CA . TYR A 1 410 ? -8.833 -3.442 16.935 1.00 98.38 410 TYR A CA 1
ATOM 3370 C C . TYR A 1 410 ? -10.064 -3.798 16.102 1.00 98.38 410 TYR A C 1
ATOM 3372 O O . TYR A 1 410 ? -9.930 -4.318 14.997 1.00 98.38 410 TYR A O 1
ATOM 3380 N N . ILE A 1 411 ? -11.253 -3.495 16.612 1.00 97.62 411 ILE A N 1
ATOM 3381 C CA . ILE A 1 411 ? -12.491 -3.492 15.825 1.00 97.62 411 ILE A CA 1
ATOM 3382 C C . ILE A 1 411 ? -13.043 -2.079 15.944 1.00 97.62 411 ILE A C 1
ATOM 3384 O O . ILE A 1 411 ? -13.529 -1.688 17.007 1.00 97.62 411 ILE A O 1
ATOM 3388 N N . ILE A 1 412 ? -12.867 -1.298 14.886 1.00 96.19 412 ILE A N 1
ATOM 3389 C CA . ILE A 1 412 ? -13.223 0.112 14.836 1.00 96.19 412 ILE A CA 1
ATOM 3390 C C . ILE A 1 412 ? -14.540 0.240 14.086 1.00 96.19 412 ILE A C 1
ATOM 3392 O O . ILE A 1 412 ? -14.653 -0.169 12.933 1.00 96.19 412 ILE A O 1
ATOM 3396 N N . PHE A 1 413 ? -15.542 0.797 14.757 1.00 93.44 413 PHE A N 1
ATOM 3397 C CA . PHE A 1 413 ? -16.753 1.227 14.077 1.00 93.44 413 PHE A CA 1
ATOM 3398 C C . PHE A 1 413 ? -16.456 2.516 13.307 1.00 93.44 413 PHE A C 1
ATOM 3400 O O . PHE A 1 413 ? -16.075 3.525 13.919 1.00 93.44 413 PHE A O 1
ATOM 3407 N N . GLU A 1 414 ? -16.612 2.463 11.986 1.00 85.31 414 GLU A N 1
ATOM 3408 C CA . GLU A 1 414 ? -16.493 3.636 11.127 1.00 85.31 414 GLU A CA 1
ATOM 3409 C C . GLU A 1 414 ? -17.829 4.357 10.973 1.00 85.31 414 GLU A C 1
ATOM 3411 O O . GLU A 1 414 ? -18.894 3.743 11.014 1.00 85.31 414 GLU A O 1
ATOM 3416 N N . TRP A 1 415 ? -17.787 5.683 10.850 1.00 75.62 415 TRP A N 1
ATOM 3417 C CA . TRP A 1 415 ? -18.993 6.500 10.776 1.00 75.62 415 TRP A CA 1
ATOM 3418 C C . TRP A 1 415 ? -19.293 6.954 9.351 1.00 75.62 415 TRP A C 1
ATOM 3420 O O . TRP A 1 415 ? -18.457 7.559 8.687 1.00 75.62 415 TRP A O 1
ATOM 3430 N N . GLY A 1 416 ? -20.540 6.736 8.931 1.00 61.66 416 GLY A N 1
ATOM 3431 C CA . GLY A 1 416 ? -21.074 7.089 7.621 1.00 61.66 416 GLY A CA 1
ATOM 3432 C C . GLY A 1 416 ? -22.432 7.778 7.719 1.00 61.66 416 GLY A C 1
ATOM 3433 O O . GLY A 1 416 ? -23.124 7.728 8.740 1.00 61.66 416 GLY A O 1
ATOM 3434 N N . GLY A 1 417 ? -22.803 8.493 6.654 1.00 48.78 417 GLY A N 1
ATOM 3435 C CA . GLY A 1 417 ? -23.974 9.372 6.629 1.00 48.78 417 GLY A CA 1
ATOM 3436 C C . GLY A 1 417 ? -25.296 8.672 6.986 1.00 48.78 417 GLY A C 1
ATOM 3437 O O . GLY A 1 417 ? -25.694 7.692 6.364 1.00 48.78 417 GLY A O 1
ATOM 3438 N N . GLY A 1 418 ? -26.039 9.225 7.954 1.00 43.69 418 GLY A N 1
ATOM 3439 C CA . GLY A 1 418 ? -27.335 8.700 8.412 1.00 43.69 418 GLY A CA 1
ATOM 3440 C C . GLY A 1 418 ? -27.898 9.446 9.637 1.00 43.69 418 GLY A C 1
ATOM 3441 O O . GLY A 1 418 ? -27.186 10.197 10.292 1.00 43.69 418 GLY A O 1
ATOM 3442 N N . ARG A 1 419 ? -29.205 9.297 9.932 1.00 41.50 419 ARG A N 1
ATOM 3443 C CA . ARG A 1 419 ? -29.961 10.068 10.960 1.00 41.50 419 ARG A CA 1
ATOM 3444 C C . ARG A 1 419 ? -29.471 9.876 12.418 1.00 41.50 419 ARG A C 1
ATOM 3446 O O . ARG A 1 419 ? -29.035 8.786 12.761 1.00 41.50 419 ARG A O 1
ATOM 3453 N N . LYS A 1 420 ? -29.699 10.932 13.234 1.00 55.16 420 LYS A N 1
ATOM 3454 C CA . LYS A 1 420 ? -29.527 11.157 14.700 1.00 55.16 420 LYS A CA 1
ATOM 3455 C C . LYS A 1 420 ? -28.380 10.398 15.391 1.00 55.16 420 LYS A C 1
ATOM 3457 O O . LYS A 1 420 ? -28.419 9.194 15.595 1.00 55.16 420 LYS A O 1
ATOM 3462 N N . GLU A 1 421 ? -27.408 11.199 15.812 1.00 58.19 421 GLU A N 1
ATOM 3463 C CA . GLU A 1 421 ? -25.990 10.879 15.958 1.00 58.19 421 GLU A CA 1
ATOM 3464 C C . GLU A 1 421 ? -25.620 10.113 17.234 1.00 58.19 421 GLU A C 1
ATOM 3466 O O . GLU A 1 421 ? -24.860 9.159 17.165 1.00 58.19 421 GLU A O 1
ATOM 3471 N N . GLU A 1 422 ? -26.140 10.476 18.409 1.00 61.38 422 GLU A N 1
ATOM 3472 C CA . GLU A 1 422 ? -25.484 10.071 19.663 1.00 61.38 422 GLU A CA 1
ATOM 3473 C C . GLU A 1 422 ? -25.836 8.673 20.187 1.00 61.38 422 GLU A C 1
ATOM 3475 O O . GLU A 1 422 ? -24.963 8.005 20.741 1.00 61.38 422 GLU A O 1
ATOM 3480 N N . GLU A 1 423 ? -27.081 8.227 20.018 1.00 61.25 423 GLU A N 1
ATOM 3481 C CA . GLU A 1 423 ? -27.571 6.956 20.581 1.00 61.25 423 GLU A CA 1
ATOM 3482 C C . GLU A 1 423 ? -26.980 5.743 19.839 1.00 61.25 423 GLU A C 1
ATOM 3484 O O . GLU A 1 423 ? -26.603 4.747 20.456 1.00 61.25 423 GLU A O 1
ATOM 3489 N N . ARG A 1 424 ? -26.760 5.879 18.526 1.00 70.25 424 ARG A N 1
ATOM 3490 C CA . ARG A 1 424 ? -26.270 4.805 17.647 1.00 70.25 424 ARG A CA 1
ATOM 3491 C C . ARG A 1 424 ? -24.813 4.417 17.883 1.00 70.25 424 ARG A C 1
ATOM 3493 O O . ARG A 1 424 ? -24.464 3.252 17.701 1.00 70.25 424 ARG A O 1
ATOM 3500 N N . TRP A 1 425 ? -23.968 5.356 18.317 1.00 74.25 425 TRP A N 1
ATOM 3501 C CA . TRP A 1 425 ? -22.586 5.055 18.712 1.00 74.25 425 TRP A CA 1
ATOM 3502 C C . TRP A 1 425 ? -22.549 4.097 19.895 1.00 74.25 425 TRP A C 1
ATOM 3504 O O . TRP A 1 425 ? -21.829 3.102 19.875 1.00 74.25 425 TRP A O 1
ATOM 3514 N N . LEU A 1 426 ? -23.338 4.399 20.928 1.00 74.81 426 LEU A N 1
ATOM 3515 C CA . LEU A 1 426 ? -23.379 3.588 22.138 1.00 74.81 426 LEU A CA 1
ATOM 3516 C C . LEU A 1 426 ? -23.940 2.198 21.840 1.00 74.81 426 LEU A C 1
ATOM 3518 O O . LEU A 1 426 ? -23.408 1.210 22.343 1.00 74.81 426 LEU A O 1
ATOM 3522 N N . GLU A 1 427 ? -24.969 2.111 20.999 1.00 83.62 427 GLU A N 1
ATOM 3523 C CA . GLU A 1 427 ? -25.532 0.834 20.555 1.00 83.62 427 GLU A CA 1
ATOM 3524 C C . GLU A 1 427 ? -24.514 0.013 19.758 1.00 83.62 427 GLU A C 1
ATOM 3526 O O . GLU A 1 427 ? -24.243 -1.126 20.136 1.00 83.62 427 GLU A O 1
ATOM 3531 N N . SER A 1 428 ? -23.863 0.612 18.754 1.00 90.06 428 SER A N 1
ATOM 3532 C CA . SER A 1 428 ? -22.887 -0.082 17.899 1.00 90.06 428 SER A CA 1
ATOM 3533 C C . SER A 1 428 ? -21.666 -0.553 18.689 1.00 90.06 428 SER A C 1
ATOM 3535 O O . SER A 1 428 ? -21.259 -1.707 18.579 1.00 90.06 428 SER A O 1
ATOM 3537 N N . VAL A 1 429 ? -21.105 0.297 19.557 1.00 91.62 429 VAL A N 1
ATOM 3538 C CA . VAL A 1 429 ? -19.961 -0.072 20.408 1.00 91.62 429 VAL A CA 1
ATOM 3539 C C . VAL A 1 429 ? -20.331 -1.217 21.352 1.00 91.62 429 VAL A C 1
ATOM 3541 O O . VAL A 1 429 ? -19.545 -2.150 21.524 1.00 91.62 429 VAL A O 1
ATOM 3544 N N . ASN A 1 430 ? -21.521 -1.185 21.957 1.00 91.50 430 ASN A N 1
ATOM 3545 C CA . ASN A 1 430 ? -21.966 -2.261 22.840 1.00 91.50 430 ASN A CA 1
ATOM 3546 C C . ASN A 1 430 ? -22.255 -3.559 22.071 1.00 91.50 430 ASN A C 1
ATOM 3548 O O . ASN A 1 430 ? -21.874 -4.629 22.549 1.00 91.50 430 ASN A O 1
ATOM 3552 N N . ALA A 1 431 ? -22.864 -3.478 20.885 1.00 93.69 431 ALA A N 1
ATOM 3553 C CA . ALA A 1 431 ? -23.091 -4.625 20.009 1.00 93.69 431 ALA A CA 1
ATOM 3554 C C . ALA A 1 431 ? -21.765 -5.280 19.594 1.00 93.69 431 ALA A C 1
ATOM 3556 O O . ALA A 1 431 ? -21.599 -6.488 19.750 1.00 93.69 431 ALA A O 1
ATOM 3557 N N . LEU A 1 432 ? -20.772 -4.486 19.185 1.00 95.38 432 LEU A N 1
ATOM 3558 C CA . LEU A 1 432 ? -19.444 -4.987 18.827 1.00 95.38 432 LEU A CA 1
ATOM 3559 C C . LEU A 1 432 ? -18.710 -5.617 20.015 1.00 95.38 432 LEU A C 1
ATOM 3561 O O . LEU A 1 432 ? -18.097 -6.673 19.860 1.00 95.38 432 LEU A O 1
ATOM 3565 N N . LYS A 1 433 ? -18.801 -5.032 21.219 1.00 95.19 433 LYS A N 1
ATOM 3566 C CA . LYS A 1 433 ? -18.272 -5.665 22.443 1.00 95.19 433 LYS A CA 1
ATOM 3567 C C . LYS A 1 433 ? -18.936 -7.013 22.698 1.00 95.19 433 LYS A C 1
ATOM 3569 O O . LYS A 1 433 ? -18.245 -7.981 23.006 1.00 95.19 433 LYS A O 1
ATOM 3574 N N . TRP A 1 434 ? -20.256 -7.084 22.538 1.00 95.00 434 TRP A N 1
ATOM 3575 C CA . TRP A 1 434 ? -21.018 -8.316 22.708 1.00 95.00 434 TRP A CA 1
ATOM 3576 C C . TRP A 1 434 ? -20.585 -9.393 21.710 1.00 95.00 434 TRP A C 1
ATOM 3578 O O . TRP A 1 434 ? -20.244 -10.503 22.116 1.00 95.00 434 TRP A O 1
ATOM 3588 N N . MET A 1 435 ? -20.500 -9.052 20.422 1.00 96.62 435 MET A N 1
ATOM 3589 C CA . MET A 1 435 ? -19.983 -9.940 19.378 1.00 96.62 435 MET A CA 1
ATOM 3590 C C . MET A 1 435 ? -18.563 -10.420 19.694 1.00 96.62 435 MET A C 1
ATOM 3592 O O . MET A 1 435 ? -18.295 -11.619 19.673 1.00 96.62 435 MET A O 1
ATOM 3596 N N . ALA A 1 436 ? -17.662 -9.509 20.059 1.00 96.81 436 ALA A N 1
ATOM 3597 C CA . ALA A 1 436 ? -16.280 -9.839 20.388 1.00 96.81 436 ALA A CA 1
ATOM 3598 C C . ALA A 1 436 ? -16.161 -10.831 21.555 1.00 96.81 436 ALA A C 1
ATOM 3600 O O . ALA A 1 436 ? -15.326 -11.731 21.507 1.00 96.81 436 ALA A O 1
ATOM 3601 N N . MET A 1 437 ? -17.027 -10.745 22.568 1.00 95.50 437 MET A N 1
ATOM 3602 C CA . MET A 1 437 ? -17.054 -11.739 23.646 1.00 95.50 437 MET A CA 1
ATOM 3603 C C . MET A 1 437 ? -17.430 -13.139 23.158 1.00 95.50 437 MET A C 1
ATOM 3605 O O . MET A 1 437 ? -16.885 -14.125 23.648 1.00 95.50 437 MET A O 1
ATOM 3609 N N . TRP A 1 438 ? -18.378 -13.247 22.226 1.00 96.62 438 TRP A N 1
ATOM 3610 C CA . TRP A 1 438 ? -18.763 -14.537 21.655 1.00 96.62 438 TRP A CA 1
ATOM 3611 C C . TRP A 1 438 ? -17.682 -15.085 20.728 1.00 96.62 438 TRP A C 1
ATOM 3613 O O . TRP A 1 438 ? -17.408 -16.281 20.765 1.00 96.62 438 TRP A O 1
ATOM 3623 N N . LEU A 1 439 ? -17.012 -14.212 19.968 1.00 96.81 439 LEU A N 1
ATOM 3624 C CA . LEU A 1 439 ? -15.811 -14.581 19.216 1.00 96.81 439 LEU A CA 1
ATOM 3625 C C . LEU A 1 439 ? -14.734 -15.139 20.157 1.00 96.81 439 LEU A C 1
ATOM 3627 O O . LEU A 1 439 ? -14.198 -16.207 19.896 1.00 96.81 439 LEU A O 1
ATOM 3631 N N . GLU A 1 440 ? -14.446 -14.482 21.285 1.00 96.00 440 GLU A N 1
ATOM 3632 C CA . GLU A 1 440 ? -13.462 -14.955 22.277 1.00 96.00 440 GLU A CA 1
ATOM 3633 C C . GLU A 1 440 ? -13.806 -16.308 22.900 1.00 96.00 440 GLU A C 1
ATOM 3635 O O . GLU A 1 440 ? -12.903 -17.048 23.285 1.00 96.00 440 GLU A O 1
ATOM 3640 N N . ARG A 1 441 ? -15.097 -16.637 22.978 1.00 96.19 441 ARG A N 1
ATOM 3641 C CA . ARG A 1 441 ? -15.592 -17.939 23.442 1.00 96.19 441 ARG A CA 1
ATOM 3642 C C . ARG A 1 441 ? -15.559 -19.021 22.362 1.00 96.19 441 ARG A C 1
ATOM 3644 O O . ARG A 1 441 ? -15.980 -20.136 22.646 1.00 96.19 441 ARG A O 1
ATOM 3651 N N . ASP A 1 442 ? -15.080 -18.692 21.161 1.00 96.56 442 ASP A N 1
ATOM 3652 C CA . ASP A 1 442 ? -15.039 -19.582 20.001 1.00 96.56 442 ASP A CA 1
ATOM 3653 C C . ASP A 1 442 ? -16.418 -20.203 19.680 1.00 96.56 442 ASP A C 1
ATOM 3655 O O . ASP A 1 442 ? -16.521 -21.391 19.387 1.00 96.56 442 ASP A O 1
ATOM 3659 N N . VAL A 1 443 ? -17.489 -19.398 19.735 1.00 97.81 443 VAL A N 1
ATOM 3660 C CA . VAL A 1 443 ? -18.844 -19.830 19.344 1.00 97.81 443 VAL A CA 1
ATOM 3661 C C . VAL A 1 443 ? -19.065 -19.567 17.857 1.00 97.81 443 VAL A C 1
ATOM 3663 O O . VAL A 1 443 ? -18.978 -18.427 17.413 1.00 97.81 443 VAL A O 1
ATOM 3666 N N . ALA A 1 444 ? -19.354 -20.608 17.076 1.00 98.06 444 ALA A N 1
ATOM 3667 C CA . ALA A 1 444 ? -19.598 -20.451 15.647 1.00 98.06 444 ALA A CA 1
ATOM 3668 C C . ALA A 1 444 ? -20.923 -19.703 15.375 1.00 98.06 444 ALA A C 1
ATOM 3670 O O . ALA A 1 444 ? -21.837 -19.759 16.201 1.00 98.06 444 ALA A O 1
ATOM 3671 N N . PRO A 1 445 ? -21.083 -19.038 14.211 1.00 97.62 445 PRO A N 1
ATOM 3672 C CA . PRO A 1 445 ? -22.301 -18.296 13.875 1.00 97.62 445 PRO A CA 1
ATOM 3673 C C . PRO A 1 445 ? -23.586 -19.133 13.943 1.00 97.62 445 PRO A C 1
ATOM 3675 O O . PRO A 1 445 ? -24.629 -18.615 14.333 1.00 97.62 445 PRO A O 1
ATOM 3678 N N . ASP A 1 446 ? -23.510 -20.417 13.588 1.00 97.50 446 ASP A N 1
ATOM 3679 C CA . ASP A 1 446 ? -24.661 -21.329 13.595 1.00 97.50 446 ASP A CA 1
ATOM 3680 C C . ASP A 1 446 ? -24.948 -21.918 14.996 1.00 97.50 446 ASP A C 1
ATOM 3682 O O . ASP A 1 446 ? -26.015 -22.486 15.219 1.00 97.50 446 ASP A O 1
ATOM 3686 N N . ASP A 1 447 ? -24.032 -21.719 15.953 1.00 97.88 447 ASP A N 1
ATOM 3687 C CA . ASP A 1 447 ? -24.130 -22.167 17.349 1.00 97.88 447 ASP A CA 1
ATOM 3688 C C . ASP A 1 447 ? -24.438 -21.007 18.321 1.00 97.88 447 ASP A C 1
ATOM 3690 O O . ASP A 1 447 ? -24.362 -21.167 19.545 1.00 97.88 447 ASP A O 1
ATOM 3694 N N . LEU A 1 448 ? -24.763 -19.817 17.800 1.00 96.81 448 LEU A N 1
ATOM 3695 C CA . LEU A 1 448 ? -25.076 -18.643 18.615 1.00 96.81 448 LEU A CA 1
ATOM 3696 C C . LEU A 1 448 ? -26.313 -18.902 19.496 1.00 96.81 448 LEU A C 1
ATOM 3698 O O . LEU A 1 448 ? -27.382 -19.242 18.981 1.00 96.81 448 LEU A O 1
ATOM 3702 N N . PRO A 1 449 ? -26.211 -18.724 20.824 1.00 95.56 449 PRO A N 1
ATOM 3703 C CA . PRO A 1 449 ? -27.310 -19.046 21.722 1.00 95.56 449 PRO A CA 1
ATOM 3704 C C . PRO A 1 449 ? -28.353 -17.912 21.759 1.00 95.56 449 PRO A C 1
ATOM 3706 O O . PRO A 1 449 ? -28.047 -16.789 21.353 1.00 95.56 449 PRO A O 1
ATOM 3709 N N . PRO A 1 450 ? -29.571 -18.149 22.285 1.00 94.62 450 PRO A N 1
ATOM 3710 C CA . PRO A 1 450 ? -30.615 -17.123 22.387 1.00 94.62 450 PRO A CA 1
ATOM 3711 C C . PRO A 1 450 ? -30.155 -15.818 23.055 1.00 94.62 450 PRO A C 1
ATOM 3713 O O . PRO A 1 450 ? -30.552 -14.739 22.628 1.00 94.62 450 PRO A O 1
ATOM 3716 N N . GLU A 1 451 ? -29.256 -15.892 24.042 1.00 92.19 451 GLU A N 1
ATOM 3717 C CA . GLU A 1 451 ? -28.680 -14.725 24.716 1.00 92.19 451 GLU A CA 1
ATOM 3718 C C . GLU A 1 451 ? -27.869 -13.828 23.775 1.00 92.19 451 GLU A C 1
ATOM 3720 O O . GLU A 1 451 ? -27.665 -12.652 24.076 1.00 92.19 451 GLU A O 1
ATOM 3725 N N . PHE A 1 452 ? -27.376 -14.339 22.643 1.00 92.00 452 PHE A N 1
ATOM 3726 C CA . PHE A 1 452 ? -26.757 -13.495 21.626 1.00 92.00 452 PHE A CA 1
ATOM 3727 C C . PHE A 1 452 ? -27.751 -12.428 21.147 1.00 92.00 452 PHE A C 1
ATOM 3729 O O . PHE A 1 452 ? -27.407 -11.246 21.145 1.00 92.00 452 PHE A O 1
ATOM 3736 N N . PHE A 1 453 ? -28.989 -12.847 20.879 1.00 90.62 453 PHE A N 1
ATOM 3737 C CA . PHE A 1 453 ? -30.035 -12.083 20.198 1.00 90.62 453 PHE A CA 1
ATOM 3738 C C . PHE A 1 453 ? -30.831 -11.123 21.097 1.00 90.62 453 PHE A C 1
ATOM 3740 O O . PHE A 1 453 ? -31.509 -10.245 20.572 1.00 90.62 453 PHE A O 1
ATOM 3747 N N . GLY A 1 454 ? -30.727 -11.235 22.428 1.00 83.00 454 GLY A N 1
ATOM 3748 C CA . GLY A 1 454 ? -31.408 -10.338 23.375 1.00 83.00 454 GLY A CA 1
ATOM 3749 C C . GLY A 1 454 ? -32.261 -11.077 24.381 1.00 83.00 454 GLY A C 1
ATOM 3750 O O . GLY A 1 454 ? -33.496 -11.097 24.192 1.00 83.00 454 GLY A O 1
#

pLDDT: mean 90.66, std 12.47, range [39.16, 98.81]